Protein AF-A0AAW8RPQ1-F1 (afdb_monomer)

Structure (mmCIF, N/CA/C/O backbone):
data_AF-A0AAW8RPQ1-F1
#
_entry.id   AF-A0AAW8RPQ1-F1
#
loop_
_atom_site.group_PDB
_atom_site.id
_atom_site.type_symbol
_atom_site.label_atom_id
_atom_site.label_alt_id
_atom_site.label_comp_id
_atom_site.label_asym_id
_atom_site.label_entity_id
_atom_site.label_seq_id
_atom_site.pdbx_PDB_ins_code
_atom_site.Cartn_x
_atom_site.Cartn_y
_atom_site.Cartn_z
_atom_site.occupancy
_atom_site.B_iso_or_equiv
_atom_site.auth_seq_id
_atom_site.auth_comp_id
_atom_site.auth_asym_id
_atom_site.auth_atom_id
_atom_site.pdbx_PDB_model_num
ATOM 1 N N . MET A 1 1 ? 2.780 -0.992 -41.527 1.00 34.62 1 MET A N 1
ATOM 2 C CA . MET A 1 1 ? 2.568 -0.561 -40.129 1.00 34.62 1 MET A CA 1
ATOM 3 C C . MET A 1 1 ? 2.605 -1.805 -39.268 1.00 34.62 1 MET A C 1
ATOM 5 O O . MET A 1 1 ? 1.879 -2.736 -39.590 1.00 34.62 1 MET A O 1
ATOM 9 N N . ILE A 1 2 ? 3.452 -1.856 -38.240 1.00 33.69 2 ILE A N 1
ATOM 10 C CA . ILE A 1 2 ? 3.376 -2.917 -37.229 1.00 33.69 2 ILE A CA 1
ATOM 11 C C . ILE A 1 2 ? 2.411 -2.402 -36.164 1.00 33.69 2 ILE A C 1
ATOM 13 O O . ILE A 1 2 ? 2.715 -1.423 -35.489 1.00 33.69 2 ILE A O 1
ATOM 17 N N . TYR A 1 3 ? 1.231 -3.012 -36.066 1.00 34.69 3 TYR A N 1
ATOM 18 C CA . TYR A 1 3 ? 0.299 -2.748 -34.973 1.00 34.69 3 TYR A CA 1
ATOM 19 C C . TYR A 1 3 ? 0.796 -3.514 -33.743 1.00 34.69 3 TYR A C 1
ATOM 21 O O . TYR A 1 3 ? 0.415 -4.661 -33.513 1.00 34.69 3 TYR A O 1
ATOM 29 N N . THR A 1 4 ? 1.674 -2.900 -32.950 1.00 41.59 4 THR A N 1
ATOM 30 C CA . THR A 1 4 ? 1.880 -3.353 -31.575 1.00 41.59 4 THR A CA 1
ATOM 31 C C . THR A 1 4 ? 0.593 -3.071 -30.807 1.00 41.59 4 THR A C 1
ATOM 33 O O . THR A 1 4 ? 0.193 -1.923 -30.623 1.00 41.59 4 THR A O 1
ATOM 36 N N . LYS A 1 5 ? -0.099 -4.139 -30.396 1.00 43.22 5 LYS A N 1
ATOM 37 C CA . LYS A 1 5 ? -1.235 -4.053 -29.475 1.00 43.22 5 LYS A CA 1
ATOM 38 C C . LYS A 1 5 ? -0.735 -3.349 -28.214 1.00 43.22 5 LYS A C 1
ATOM 40 O O . LYS A 1 5 ? 0.114 -3.908 -27.525 1.00 43.22 5 LYS A O 1
ATOM 45 N N . ALA A 1 6 ? -1.230 -2.142 -27.940 1.00 53.91 6 ALA A N 1
ATOM 46 C CA . ALA A 1 6 ? -0.864 -1.409 -26.735 1.00 53.91 6 ALA A CA 1
ATOM 47 C C . ALA A 1 6 ? -1.151 -2.295 -25.513 1.00 53.91 6 ALA A C 1
ATOM 49 O O . ALA A 1 6 ? -2.292 -2.720 -25.302 1.00 53.91 6 ALA A O 1
ATOM 50 N N . VAL A 1 7 ? -0.101 -2.629 -24.761 1.00 60.81 7 VAL A N 1
ATOM 51 C CA . VAL A 1 7 ? -0.223 -3.375 -23.510 1.00 60.81 7 VAL A CA 1
ATOM 52 C C . VAL A 1 7 ? -0.822 -2.406 -22.508 1.00 60.81 7 VAL A C 1
ATOM 54 O O . VAL A 1 7 ? -0.151 -1.482 -22.060 1.00 60.81 7 VAL A O 1
ATOM 57 N N . LYS A 1 8 ? -2.113 -2.577 -22.232 1.00 72.31 8 LYS A N 1
ATOM 58 C CA . LYS A 1 8 ? -2.853 -1.682 -21.351 1.00 72.31 8 LYS A CA 1
ATOM 59 C C . LYS A 1 8 ? -2.333 -1.831 -19.925 1.00 72.31 8 LYS A C 1
ATOM 61 O O . LYS A 1 8 ? -2.346 -2.931 -19.377 1.00 72.31 8 LYS A O 1
ATOM 66 N N . GLU A 1 9 ? -1.869 -0.727 -19.362 1.00 85.94 9 GLU A N 1
ATOM 67 C CA . GLU A 1 9 ? -1.493 -0.626 -17.955 1.00 85.94 9 GLU A CA 1
ATOM 68 C C . GLU A 1 9 ? -2.727 -0.675 -17.052 1.00 85.94 9 GLU A C 1
ATOM 70 O O . GLU A 1 9 ? -3.834 -0.317 -17.475 1.00 85.94 9 GLU A O 1
ATOM 75 N N . GLN A 1 10 ? -2.527 -1.111 -15.807 1.00 89.06 10 GLN A N 1
ATOM 76 C CA . GLN A 1 10 ? -3.585 -1.162 -14.802 1.00 89.06 10 GLN A CA 1
ATOM 77 C C . GLN A 1 10 ? -3.314 -0.190 -13.656 1.00 89.06 10 GLN A C 1
ATOM 79 O O . GLN A 1 10 ? -2.195 -0.080 -13.153 1.00 89.06 10 GLN A O 1
ATOM 84 N N . GLY A 1 11 ? -4.375 0.499 -13.249 1.00 92.75 11 GLY A N 1
ATOM 85 C CA . GLY A 1 11 ? -4.442 1.258 -12.012 1.00 92.75 11 GLY A CA 1
ATOM 86 C C . GLY A 1 11 ? -5.207 0.493 -10.940 1.00 92.75 11 GLY A C 1
ATOM 87 O O . GLY A 1 11 ? -6.040 -0.366 -11.242 1.00 92.75 11 GLY A O 1
ATOM 88 N N . ILE A 1 12 ? -4.950 0.855 -9.689 1.00 95.19 12 ILE A N 1
ATOM 89 C CA . ILE A 1 12 ? -5.678 0.381 -8.515 1.00 95.19 12 ILE A CA 1
ATOM 90 C C . ILE A 1 12 ? -6.416 1.550 -7.870 1.00 95.19 12 ILE A C 1
ATOM 92 O O . ILE A 1 12 ? -5.873 2.648 -7.749 1.00 95.19 12 ILE A O 1
ATOM 96 N N . VAL A 1 13 ? -7.633 1.293 -7.401 1.00 97.19 13 VAL A N 1
ATOM 97 C CA . VAL A 1 13 ? -8.350 2.152 -6.456 1.00 97.19 13 VAL A CA 1
ATOM 98 C C . VAL A 1 13 ? -8.529 1.374 -5.158 1.00 97.19 13 VAL A C 1
ATOM 100 O O . VAL A 1 13 ? -9.034 0.255 -5.173 1.00 97.19 13 VAL A O 1
ATOM 103 N N . LEU A 1 14 ? -8.086 1.968 -4.054 1.00 96.44 14 LEU A N 1
ATOM 104 C CA . LEU A 1 14 ? -8.215 1.459 -2.693 1.00 96.44 14 LEU A CA 1
ATOM 105 C C . LEU A 1 14 ? -9.187 2.369 -1.938 1.00 96.44 14 LEU A C 1
ATOM 107 O O . LEU A 1 14 ? -8.831 3.506 -1.617 1.00 96.44 14 LEU A O 1
ATOM 111 N N . ALA A 1 15 ? -10.394 1.879 -1.664 1.00 96.88 15 ALA A N 1
ATOM 112 C CA . ALA A 1 15 ? -11.362 2.540 -0.798 1.00 96.88 15 ALA A CA 1
ATOM 113 C C . ALA A 1 15 ? -11.295 1.955 0.617 1.00 96.88 15 ALA A C 1
ATOM 115 O O . ALA A 1 15 ? -11.522 0.763 0.812 1.00 96.88 15 ALA A O 1
ATOM 116 N N . GLN A 1 16 ? -10.991 2.807 1.595 1.00 95.31 16 GLN A N 1
ATOM 117 C CA . GLN A 1 16 ? -10.893 2.441 3.010 1.00 95.31 16 GLN A CA 1
ATOM 118 C C . GLN A 1 16 ? -12.026 3.071 3.822 1.00 95.31 16 GLN A C 1
ATOM 120 O O . GLN A 1 16 ? -12.508 4.159 3.493 1.00 95.31 16 GLN A O 1
ATOM 125 N N . TYR A 1 17 ? -12.426 2.400 4.901 1.00 95.88 17 TYR A N 1
ATOM 126 C CA . TYR A 1 17 ? -13.550 2.786 5.756 1.00 95.88 17 TYR A CA 1
ATOM 127 C C . TYR A 1 17 ? -13.087 2.813 7.215 1.00 95.88 17 TYR A C 1
ATOM 129 O O . TYR A 1 17 ? -12.870 1.764 7.823 1.00 95.88 17 TYR A O 1
ATOM 137 N N . GLN A 1 18 ? -12.904 4.011 7.768 1.00 95.19 18 GLN A N 1
ATOM 138 C CA . GLN A 1 18 ? -12.216 4.215 9.046 1.00 95.19 18 GLN A CA 1
ATOM 139 C C . GLN A 1 18 ? -12.909 5.264 9.921 1.00 95.19 18 GLN A C 1
ATOM 141 O O . GLN A 1 18 ? -13.665 6.102 9.426 1.00 95.19 18 GLN A O 1
ATOM 146 N N . ASP A 1 19 ? -12.632 5.247 11.222 1.00 94.44 19 ASP A N 1
ATOM 147 C CA . ASP A 1 19 ? -13.052 6.327 12.115 1.00 94.44 19 ASP A CA 1
ATOM 148 C C . ASP A 1 19 ? -12.114 7.548 12.060 1.00 94.44 19 ASP A C 1
ATOM 150 O O . ASP A 1 19 ? -11.125 7.590 11.322 1.00 94.44 19 ASP A O 1
ATOM 154 N N . GLU A 1 20 ? -12.438 8.568 12.855 1.00 94.25 20 GLU A N 1
ATOM 155 C CA . GLU A 1 20 ? -11.669 9.814 12.965 1.00 94.25 20 GLU A CA 1
ATOM 156 C C . GLU A 1 20 ? -10.228 9.627 13.477 1.00 94.25 20 GLU A C 1
ATOM 158 O O . GLU A 1 20 ? -9.391 10.500 13.255 1.00 94.25 20 GLU A O 1
ATOM 163 N N . SER A 1 21 ? -9.922 8.502 14.138 1.00 91.06 21 SER A N 1
ATOM 164 C CA . SER A 1 21 ? -8.566 8.147 14.583 1.00 91.06 21 SER A CA 1
ATOM 165 C C . SER A 1 21 ? -7.761 7.394 13.517 1.00 91.06 21 SER A C 1
ATOM 167 O O . SER A 1 21 ? -6.559 7.190 13.677 1.00 91.06 21 SER A O 1
ATOM 169 N N . GLY A 1 22 ? -8.408 6.999 12.416 1.00 88.19 22 GLY A N 1
ATOM 170 C CA . GLY A 1 22 ? -7.818 6.175 11.366 1.00 88.19 22 GLY A CA 1
ATOM 171 C C . GLY A 1 22 ? -7.914 4.672 11.613 1.00 88.19 22 GLY A C 1
ATOM 172 O O . GLY A 1 22 ? -7.328 3.901 10.856 1.00 88.19 22 GLY A O 1
ATOM 173 N N . LYS A 1 23 ? -8.661 4.234 12.633 1.00 87.50 23 LYS A N 1
ATOM 174 C CA . LYS A 1 23 ? -8.907 2.811 12.878 1.00 87.50 23 LYS A CA 1
ATOM 175 C C . LYS A 1 23 ? -9.851 2.259 11.797 1.00 87.50 23 LYS A C 1
ATOM 177 O O . LYS A 1 23 ? -10.918 2.846 11.596 1.00 87.50 23 LYS A O 1
ATOM 182 N N . PRO A 1 24 ? -9.523 1.137 11.126 1.00 89.75 24 PRO A N 1
ATOM 183 C CA . PRO A 1 24 ? -10.431 0.508 10.171 1.00 89.75 24 PRO A CA 1
ATOM 184 C C . PRO A 1 24 ? -11.697 0.002 10.878 1.00 89.75 24 PRO A C 1
ATOM 186 O O . PRO A 1 24 ? -11.627 -0.601 11.952 1.00 89.75 24 PRO A O 1
ATOM 189 N N . LEU A 1 25 ? -12.855 0.256 10.269 1.00 89.69 25 LEU A N 1
ATOM 190 C CA . LEU A 1 25 ? -14.172 -0.141 10.785 1.00 89.69 25 LEU A CA 1
ATOM 191 C C . LEU A 1 25 ? -14.716 -1.391 10.092 1.00 89.69 25 LEU A C 1
ATOM 193 O O . LEU A 1 25 ? -15.352 -2.225 10.728 1.00 89.69 25 LEU A O 1
ATOM 197 N N . ILE A 1 26 ? -14.453 -1.518 8.792 1.00 91.44 26 ILE A N 1
ATOM 198 C CA . ILE A 1 26 ? -14.824 -2.653 7.940 1.00 91.44 26 ILE A CA 1
ATOM 199 C C . ILE A 1 26 ? -13.724 -2.872 6.892 1.00 91.44 26 ILE A C 1
ATOM 201 O O . ILE A 1 26 ? -12.849 -2.025 6.725 1.00 91.44 26 ILE A O 1
ATOM 205 N N . GLY A 1 27 ? -13.771 -4.003 6.184 1.00 88.12 27 GLY A N 1
ATOM 206 C CA . GLY A 1 27 ? -12.792 -4.333 5.147 1.00 88.12 27 GLY A CA 1
ATOM 207 C C . GLY A 1 27 ? -12.746 -3.322 3.993 1.00 88.12 27 GLY A C 1
ATOM 208 O O . GLY A 1 27 ? -13.781 -2.803 3.557 1.00 88.12 27 GLY A O 1
ATOM 209 N N . ASP A 1 28 ? -11.531 -3.090 3.498 1.00 93.94 28 ASP A N 1
ATOM 210 C CA . ASP A 1 28 ? -11.246 -2.258 2.329 1.00 93.94 28 ASP A CA 1
ATOM 211 C C . ASP A 1 28 ? -11.902 -2.811 1.051 1.00 93.94 28 ASP A C 1
ATOM 213 O O . ASP A 1 28 ? -12.098 -4.017 0.893 1.00 93.94 28 ASP A O 1
ATOM 217 N N . GLU A 1 29 ? -12.184 -1.927 0.095 1.00 94.25 29 GLU A N 1
ATOM 218 C CA . GLU A 1 29 ? -12.494 -2.306 -1.285 1.00 94.25 29 GLU A CA 1
ATOM 219 C C . GLU A 1 29 ? -11.301 -2.001 -2.189 1.00 94.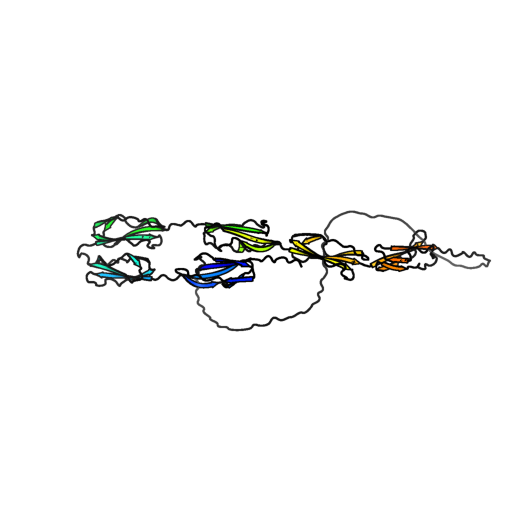25 29 GLU A C 1
ATOM 221 O O . GLU A 1 29 ? -10.861 -0.854 -2.293 1.00 94.25 29 GLU A O 1
ATOM 226 N N . VAL A 1 30 ? -10.802 -3.026 -2.883 1.00 95.06 30 VAL A N 1
ATOM 227 C CA . VAL A 1 30 ? -9.762 -2.874 -3.903 1.00 95.06 30 VAL A CA 1
ATOM 228 C C . VAL A 1 30 ? -10.342 -3.154 -5.281 1.00 95.06 30 VAL A C 1
ATOM 230 O O . VAL A 1 30 ? -10.884 -4.227 -5.544 1.00 95.06 30 VAL A O 1
ATOM 233 N N . MET A 1 31 ? -10.202 -2.181 -6.178 1.00 94.56 31 MET A N 1
ATOM 234 C CA . MET A 1 31 ? -10.660 -2.253 -7.562 1.00 94.56 31 MET A CA 1
ATOM 235 C C . MET A 1 31 ? -9.464 -2.121 -8.507 1.00 94.56 31 MET A C 1
ATOM 237 O O . MET A 1 31 ? -8.621 -1.241 -8.328 1.00 94.56 31 MET A O 1
ATOM 241 N N . THR A 1 32 ? -9.401 -2.964 -9.536 1.00 93.00 32 THR A N 1
ATOM 242 C CA . THR A 1 32 ? -8.405 -2.894 -10.617 1.00 93.00 32 THR A CA 1
ATOM 243 C C . THR A 1 32 ? -9.075 -2.487 -11.926 1.00 93.00 32 THR A C 1
ATOM 245 O O . THR A 1 32 ? -10.184 -2.926 -12.238 1.00 93.00 32 THR A O 1
ATOM 248 N N . GLY A 1 33 ? -8.403 -1.657 -12.725 1.00 92.62 33 GLY A N 1
ATOM 249 C CA . GLY A 1 33 ? -8.940 -1.210 -14.009 1.00 92.62 33 GLY A CA 1
ATOM 250 C C . GLY A 1 33 ? -7.877 -0.699 -14.971 1.00 92.62 33 GLY A C 1
ATOM 251 O O . GLY A 1 33 ? -6.769 -0.342 -14.580 1.00 92.62 33 GLY A O 1
ATOM 252 N N . GLU A 1 34 ? -8.210 -0.680 -16.261 1.00 93.06 34 GLU A N 1
ATOM 253 C CA . GLU A 1 34 ? -7.316 -0.178 -17.308 1.00 93.06 34 GLU A CA 1
ATOM 254 C C . GLU A 1 34 ? -7.105 1.335 -17.142 1.00 93.06 34 GLU A C 1
ATOM 256 O O . GLU A 1 34 ? -8.077 2.076 -16.970 1.00 93.06 34 GLU A O 1
ATOM 261 N N . VAL A 1 35 ? -5.863 1.817 -17.239 1.00 92.06 35 VAL A N 1
ATOM 262 C CA . VAL A 1 35 ? -5.562 3.256 -17.124 1.00 92.06 35 VAL A CA 1
ATOM 263 C C . VAL A 1 35 ? -6.397 4.069 -18.127 1.00 92.06 35 VAL A C 1
ATOM 265 O O . VAL A 1 35 ? -6.441 3.774 -19.321 1.00 92.06 35 VAL A O 1
ATOM 268 N N . GLY A 1 36 ? -7.089 5.096 -17.629 1.00 93.00 36 GLY A N 1
ATOM 269 C CA . GLY A 1 36 ? -8.010 5.942 -18.394 1.00 93.00 36 GLY A CA 1
ATOM 270 C C . GLY A 1 36 ? -9.469 5.458 -18.467 1.00 93.00 36 GLY A C 1
ATOM 271 O O . GLY A 1 36 ? -10.321 6.235 -18.914 1.00 93.00 36 GLY A O 1
ATOM 272 N N . SER A 1 37 ? -9.777 4.235 -18.014 1.00 95.62 37 SER A N 1
ATOM 273 C CA . SER A 1 37 ? -11.160 3.791 -17.759 1.00 95.62 37 SER A CA 1
ATOM 274 C C . SER A 1 37 ? -11.707 4.402 -16.462 1.00 95.62 37 SER A C 1
ATOM 276 O O . SER A 1 37 ? -10.935 4.889 -15.637 1.00 95.62 37 SER A O 1
ATOM 278 N N . GLU A 1 38 ? -13.030 4.448 -16.303 1.00 97.56 38 GLU A N 1
ATOM 279 C CA . GLU A 1 38 ? -13.686 5.118 -15.171 1.00 97.56 38 GLU A CA 1
ATOM 280 C C . GLU A 1 38 ? -13.820 4.208 -13.943 1.00 97.56 38 GLU A C 1
ATOM 282 O O . GLU A 1 38 ? -13.967 2.992 -14.068 1.00 97.56 38 GLU A O 1
ATOM 287 N N . TYR A 1 39 ? -13.794 4.814 -12.754 1.00 97.50 39 TYR A N 1
ATOM 288 C CA . TYR A 1 39 ? -14.074 4.153 -11.481 1.00 97.50 39 TYR A CA 1
ATOM 289 C C . TYR A 1 39 ? -15.036 4.982 -10.627 1.00 97.50 39 TYR A C 1
ATOM 291 O O . TYR A 1 39 ? -15.097 6.211 -10.738 1.00 97.50 39 TYR A O 1
ATOM 299 N N . THR A 1 40 ? -15.738 4.298 -9.725 1.00 97.25 40 THR A N 1
ATOM 300 C CA . THR A 1 40 ? -16.600 4.888 -8.695 1.00 97.25 40 THR A CA 1
ATOM 301 C C . THR A 1 40 ? -16.542 4.036 -7.433 1.00 97.25 40 THR A C 1
ATOM 303 O O . THR A 1 40 ? -16.708 2.821 -7.524 1.00 97.25 40 THR A O 1
ATOM 306 N N . THR A 1 41 ? -16.378 4.665 -6.275 1.00 97.69 41 THR A N 1
ATOM 307 C CA . THR A 1 41 ? -16.464 4.047 -4.947 1.00 97.69 41 THR A CA 1
ATOM 308 C C . THR A 1 41 ? -17.656 4.640 -4.193 1.00 97.69 41 THR A C 1
ATOM 310 O O . THR A 1 41 ? -18.068 5.775 -4.454 1.00 97.69 41 THR A O 1
ATOM 313 N N . THR A 1 42 ? -18.225 3.899 -3.243 1.00 96.44 42 THR A N 1
ATOM 314 C CA . THR A 1 42 ? -19.408 4.340 -2.483 1.00 96.44 42 THR A CA 1
ATOM 315 C C . THR A 1 42 ? -19.185 4.292 -0.979 1.00 96.44 42 THR A C 1
ATOM 317 O O . THR A 1 42 ? -18.552 3.371 -0.462 1.00 96.44 42 THR A O 1
ATOM 320 N N . GLN A 1 43 ? -19.768 5.258 -0.265 1.00 95.75 43 GLN A N 1
ATOM 321 C CA . GLN A 1 43 ? -19.893 5.181 1.190 1.00 95.75 43 GLN A CA 1
ATOM 322 C C . GLN A 1 43 ? -20.757 3.974 1.580 1.00 95.75 43 GLN A C 1
ATOM 324 O O . GLN A 1 43 ? -21.688 3.610 0.858 1.00 95.75 43 GLN A O 1
ATOM 329 N N . LYS A 1 44 ? -20.477 3.390 2.742 1.00 95.44 44 LYS A N 1
ATOM 330 C CA . LYS A 1 44 ? -21.255 2.294 3.333 1.00 95.44 44 LYS A CA 1
ATOM 331 C C . LYS A 1 44 ? -21.996 2.764 4.582 1.00 95.44 44 LYS A C 1
ATOM 333 O O . LYS A 1 44 ? -21.591 3.747 5.201 1.00 95.44 44 LYS A O 1
ATOM 338 N N . VAL A 1 45 ? -23.067 2.058 4.938 1.00 95.50 45 VAL A N 1
ATOM 339 C CA . VAL A 1 45 ? -23.692 2.155 6.266 1.00 95.50 45 VAL A CA 1
ATOM 340 C C . VAL A 1 45 ? -22.887 1.265 7.213 1.00 95.50 45 VAL A C 1
ATOM 342 O O . VAL A 1 45 ? -22.537 0.148 6.836 1.00 95.50 45 VAL A O 1
ATOM 345 N N . ILE A 1 46 ? -22.551 1.780 8.395 1.00 94.44 46 ILE A N 1
ATOM 346 C CA . ILE A 1 46 ? -21.749 1.091 9.412 1.00 94.44 46 ILE A CA 1
ATOM 347 C C . ILE A 1 46 ? -22.472 1.266 10.748 1.00 94.44 46 ILE A C 1
ATOM 349 O O . ILE A 1 46 ? -22.716 2.397 11.167 1.00 94.44 46 ILE A O 1
ATOM 353 N N . ASP A 1 47 ? -22.835 0.165 11.401 1.00 91.06 47 ASP A N 1
ATOM 354 C CA . ASP A 1 47 ? -23.620 0.205 12.637 1.00 91.06 47 ASP A CA 1
ATOM 355 C C . ASP A 1 47 ? -22.858 0.916 13.765 1.00 91.06 47 ASP A C 1
ATOM 357 O O . ASP A 1 47 ? -21.660 0.710 13.959 1.00 91.06 47 ASP A O 1
ATOM 361 N N . GLY A 1 48 ? -23.551 1.792 14.500 1.00 89.00 48 GLY A N 1
ATOM 362 C CA . GLY A 1 48 ? -22.949 2.632 15.543 1.00 89.00 48 GLY A CA 1
ATOM 363 C C . GLY A 1 48 ? -22.104 3.807 15.028 1.00 89.00 48 GLY A C 1
ATOM 364 O O . GLY A 1 48 ? -21.482 4.497 15.834 1.00 89.00 48 GLY A O 1
ATOM 365 N N . TYR A 1 49 ? -22.082 4.069 13.716 1.00 94.88 49 TYR A N 1
ATOM 366 C CA . TYR A 1 49 ? -21.296 5.139 13.099 1.00 94.88 49 TYR A CA 1
ATOM 367 C C . TYR A 1 49 ? -22.111 5.946 12.074 1.00 94.88 49 TYR A C 1
ATOM 369 O O . TYR A 1 49 ? -22.948 5.420 11.345 1.00 94.88 49 TYR A O 1
ATOM 377 N N . VAL A 1 50 ? -21.830 7.247 11.978 1.00 96.31 50 VAL A N 1
ATOM 378 C CA . VAL A 1 50 ? -22.378 8.146 10.952 1.00 96.31 50 VAL A CA 1
ATOM 379 C C . VAL A 1 50 ? -21.265 8.597 10.007 1.00 96.31 50 VAL A C 1
ATOM 381 O O . VAL A 1 50 ? -20.143 8.866 10.434 1.00 96.31 50 VAL A O 1
ATOM 384 N N . PHE A 1 51 ? -21.555 8.659 8.706 1.00 97.19 51 PHE A N 1
ATOM 385 C CA . PHE A 1 51 ? -20.606 9.172 7.716 1.00 97.19 51 PHE A CA 1
ATOM 386 C C . PHE A 1 51 ? -20.306 10.654 7.973 1.00 97.19 51 PHE A C 1
ATOM 388 O O . PHE A 1 51 ? -21.229 11.456 8.131 1.00 97.19 51 PHE A O 1
ATOM 395 N N . LYS A 1 52 ? -19.018 11.008 7.977 1.00 96.25 52 LYS A N 1
ATOM 396 C CA . LYS A 1 52 ? -18.527 12.372 8.190 1.00 96.25 52 LYS A CA 1
ATOM 397 C C . LYS A 1 52 ? -18.094 13.019 6.880 1.00 96.25 52 LYS A C 1
ATOM 399 O O . LYS A 1 52 ? -18.649 14.037 6.476 1.00 96.25 52 LYS A O 1
ATOM 404 N N . GLU A 1 53 ? -17.085 12.442 6.232 1.00 97.56 53 GLU A N 1
ATOM 405 C CA . GLU A 1 53 ? -16.468 13.000 5.028 1.00 97.56 53 GLU A CA 1
ATOM 406 C C . GLU A 1 53 ? -15.734 11.935 4.205 1.00 97.56 53 GLU A C 1
ATOM 408 O O . GLU A 1 53 ? -15.442 10.838 4.683 1.00 97.56 53 GLU A O 1
ATOM 413 N N . VAL A 1 54 ? -15.422 12.272 2.951 1.00 97.94 54 VAL A N 1
ATOM 414 C CA . VAL A 1 54 ? -14.580 11.455 2.073 1.00 97.94 54 VAL A CA 1
ATOM 415 C C . VAL A 1 54 ? -13.314 12.226 1.710 1.00 97.94 54 VAL A C 1
ATOM 417 O O . VAL A 1 54 ? -13.377 13.365 1.250 1.00 97.94 54 VAL A O 1
ATOM 420 N N . VAL A 1 55 ? -12.159 11.594 1.905 1.00 97.00 55 VAL A N 1
ATOM 421 C CA . VAL A 1 55 ? -10.840 12.131 1.561 1.00 97.00 55 VAL A CA 1
ATOM 422 C C . VAL A 1 55 ? -10.343 11.436 0.293 1.00 97.00 55 VAL A C 1
ATOM 424 O O . VAL A 1 55 ? -10.282 10.209 0.227 1.00 97.00 55 VAL A O 1
ATOM 427 N N . GLY A 1 56 ? -9.986 12.225 -0.721 1.00 94.50 56 GLY A N 1
ATOM 428 C CA . GLY A 1 56 ? -9.654 11.740 -2.065 1.00 94.50 56 GLY A CA 1
ATOM 429 C C . GLY A 1 56 ? -10.821 11.878 -3.049 1.00 94.50 56 GLY A C 1
ATOM 430 O O . GLY A 1 56 ? -11.803 12.567 -2.781 1.00 94.50 56 GLY A O 1
ATOM 431 N N . THR A 1 57 ? -10.702 11.253 -4.221 1.00 95.19 57 THR A N 1
ATOM 432 C CA . THR A 1 57 ? -11.691 11.347 -5.307 1.00 95.19 57 THR A CA 1
ATOM 433 C C . THR A 1 57 ? -12.508 10.053 -5.416 1.00 95.19 57 THR A C 1
ATOM 435 O O . THR A 1 57 ? -11.997 9.076 -5.963 1.00 95.19 57 THR A O 1
ATOM 438 N N . PRO A 1 58 ? -13.779 10.014 -4.958 1.00 96.25 58 PRO A N 1
ATOM 439 C CA . PRO A 1 58 ? -14.606 8.799 -4.985 1.00 96.25 58 PRO A CA 1
ATOM 440 C C . PRO A 1 58 ? -15.104 8.415 -6.386 1.00 96.25 58 PRO A C 1
ATOM 442 O O . PRO A 1 58 ? -15.762 7.397 -6.566 1.00 96.25 58 PRO A O 1
ATOM 445 N N . SER A 1 59 ? -14.820 9.227 -7.400 1.00 96.69 59 SER A N 1
ATOM 446 C CA . SER A 1 59 ? -14.995 8.864 -8.803 1.00 96.69 59 SER A CA 1
ATOM 447 C C . SER A 1 59 ? -13.926 9.545 -9.643 1.00 96.69 59 SER A C 1
ATOM 449 O O . SER A 1 59 ? -13.396 10.593 -9.260 1.00 96.69 59 SER A O 1
ATOM 451 N N . GLY A 1 60 ? -13.586 8.941 -10.774 1.00 96.31 60 GLY A N 1
ATOM 452 C CA . GLY A 1 60 ? -12.533 9.446 -11.639 1.00 96.31 60 GLY A CA 1
ATOM 453 C C . GLY A 1 60 ? -12.142 8.436 -12.702 1.00 96.31 60 GLY A C 1
ATOM 454 O O . GLY A 1 60 ? -12.951 7.610 -13.123 1.00 96.31 60 GLY A O 1
ATOM 455 N N . LYS A 1 61 ? -10.883 8.506 -13.133 1.00 96.06 61 LYS A N 1
ATOM 456 C CA . LYS A 1 61 ? -10.284 7.540 -14.055 1.00 96.06 61 LYS A CA 1
ATOM 457 C C . LYS A 1 61 ? -9.106 6.849 -13.400 1.00 96.06 61 LYS A C 1
ATOM 459 O O . LYS A 1 61 ? -8.349 7.503 -12.687 1.00 96.06 61 LYS A O 1
ATOM 464 N N . TYR A 1 62 ? -8.938 5.557 -13.668 1.00 94.94 62 TYR A N 1
ATOM 465 C CA . TYR A 1 62 ? -7.770 4.815 -13.209 1.00 94.94 62 TYR A CA 1
ATOM 466 C C . TYR A 1 62 ? -6.498 5.482 -13.739 1.00 94.94 62 TYR A C 1
ATOM 468 O O . TYR A 1 62 ? -6.373 5.746 -14.939 1.00 94.94 62 TYR A O 1
ATOM 476 N N . VAL A 1 63 ? -5.558 5.739 -12.836 1.00 93.19 63 VAL A N 1
ATOM 477 C CA . VAL A 1 63 ? -4.195 6.190 -13.133 1.00 93.19 63 VAL A CA 1
ATOM 478 C C . VAL A 1 63 ? -3.211 5.094 -12.744 1.00 93.19 63 VAL A C 1
ATOM 480 O O . VAL A 1 63 ? -3.556 4.188 -11.989 1.00 93.19 63 VAL A O 1
ATOM 483 N N . LEU A 1 64 ? -1.991 5.163 -13.270 1.00 89.69 64 LEU A N 1
ATOM 484 C CA . LEU A 1 64 ? -0.942 4.199 -12.955 1.00 89.69 64 LEU A CA 1
ATOM 485 C C . LEU A 1 64 ? -0.598 4.236 -11.451 1.00 89.69 64 LEU A C 1
ATOM 487 O O . LEU A 1 64 ? -0.414 5.316 -10.890 1.00 89.69 64 LEU A O 1
ATOM 491 N N . GLY A 1 65 ? -0.498 3.068 -10.810 1.00 89.62 65 GLY A N 1
ATOM 492 C CA . GLY A 1 65 ? -0.270 2.946 -9.364 1.00 89.62 65 GLY A CA 1
ATOM 493 C C . GLY A 1 65 ? -1.566 2.831 -8.550 1.00 89.62 65 GLY A C 1
ATOM 494 O O . GLY A 1 65 ? -2.558 2.285 -9.031 1.00 89.62 65 GLY A O 1
ATOM 495 N N . ILE A 1 66 ? -1.545 3.307 -7.298 1.00 93.06 66 ILE A N 1
ATOM 496 C CA . ILE A 1 66 ? -2.657 3.189 -6.337 1.00 93.06 66 ILE A CA 1
ATOM 497 C C . ILE A 1 66 ? -3.281 4.565 -6.081 1.00 93.06 66 ILE A C 1
ATOM 499 O O . ILE A 1 66 ? -2.613 5.488 -5.620 1.00 93.06 66 ILE A O 1
ATOM 503 N N . THR A 1 67 ? -4.585 4.678 -6.323 1.00 94.81 67 THR A N 1
ATOM 504 C CA . THR A 1 67 ? -5.420 5.821 -5.935 1.00 94.81 67 THR A CA 1
ATOM 505 C C . THR A 1 67 ? -6.131 5.492 -4.628 1.00 94.81 67 THR A C 1
ATOM 507 O O . THR A 1 67 ? -6.828 4.483 -4.548 1.00 94.81 67 THR A O 1
ATOM 510 N N . LYS A 1 68 ? -5.969 6.328 -3.601 1.00 94.81 68 LYS A N 1
ATOM 511 C CA . LYS A 1 68 ? -6.577 6.117 -2.281 1.00 94.81 68 LYS A CA 1
ATOM 512 C C . LYS A 1 68 ? -7.831 6.980 -2.110 1.00 94.81 68 LYS A C 1
ATOM 514 O O . LYS A 1 68 ? -7.788 8.185 -2.355 1.00 94.81 68 LYS A O 1
ATOM 519 N N . VAL A 1 69 ? -8.918 6.364 -1.656 1.00 97.25 69 VAL A N 1
ATOM 520 C CA . VAL A 1 69 ? -10.161 7.021 -1.229 1.00 97.25 69 VAL A CA 1
ATOM 521 C C . VAL A 1 69 ? -10.446 6.579 0.202 1.00 97.25 69 VAL A C 1
ATOM 523 O O . VAL A 1 69 ? -10.360 5.396 0.510 1.00 97.25 69 VAL A O 1
ATOM 526 N N . VAL A 1 70 ? -10.757 7.510 1.098 1.00 96.62 70 VAL A N 1
ATOM 527 C CA . VAL A 1 70 ? -10.993 7.203 2.514 1.00 96.62 70 VAL A CA 1
ATOM 528 C C . VAL A 1 70 ? -12.336 7.769 2.933 1.00 96.62 70 VAL A C 1
ATOM 530 O O . VAL A 1 70 ? -12.530 8.980 2.890 1.00 96.62 70 VAL A O 1
ATOM 533 N N . TYR A 1 71 ? -13.251 6.905 3.354 1.00 98.00 71 TYR A N 1
ATOM 534 C CA . TYR A 1 71 ? -14.510 7.291 3.976 1.00 98.00 71 TYR A CA 1
ATOM 535 C C . TYR A 1 71 ? -14.301 7.341 5.491 1.00 98.00 71 TYR A C 1
ATOM 537 O O . TYR A 1 71 ? -13.963 6.329 6.109 1.00 98.00 71 TYR A O 1
ATOM 545 N N . VAL A 1 72 ? -14.469 8.530 6.068 1.00 97.62 72 VAL A N 1
ATOM 546 C CA . VAL A 1 72 ? -14.290 8.799 7.497 1.00 97.62 72 VAL A CA 1
ATOM 547 C C . VAL A 1 72 ? -15.653 8.829 8.179 1.00 97.62 72 VAL A C 1
ATOM 549 O O . VAL A 1 72 ? -16.602 9.433 7.671 1.00 97.62 72 VAL A O 1
ATOM 552 N N . TYR A 1 73 ? -15.740 8.195 9.345 1.00 97.75 73 TYR A N 1
ATOM 553 C CA . TYR A 1 73 ? -16.967 8.065 10.123 1.00 97.75 73 TYR A CA 1
ATOM 554 C C . TYR A 1 73 ? -16.783 8.549 11.565 1.00 97.75 73 TYR A C 1
ATOM 556 O O . TYR A 1 73 ? -15.739 8.340 12.182 1.00 97.75 73 TYR A O 1
ATOM 564 N N . THR A 1 74 ? -17.830 9.149 12.124 1.00 95.69 74 THR A N 1
ATOM 565 C CA . THR A 1 74 ? -17.908 9.547 13.535 1.00 95.69 74 THR A CA 1
ATOM 566 C C . THR A 1 74 ? -18.750 8.515 14.287 1.00 95.69 74 THR A C 1
ATOM 568 O O . THR A 1 74 ? -19.812 8.120 13.803 1.00 95.69 74 THR A O 1
ATOM 571 N N . LYS A 1 75 ? -18.296 8.055 15.461 1.00 93.25 75 LYS A N 1
ATOM 572 C CA . LYS A 1 75 ? -19.083 7.134 16.297 1.00 93.25 75 LYS A CA 1
ATOM 573 C C . LYS A 1 75 ? -20.342 7.853 16.794 1.00 93.25 75 LYS A C 1
ATOM 575 O O . LYS A 1 75 ? -20.254 8.983 17.271 1.00 93.25 75 LYS A O 1
ATOM 580 N N . ILE A 1 76 ? -21.498 7.208 16.683 1.00 86.81 76 ILE A N 1
ATOM 581 C CA . ILE A 1 76 ? -22.750 7.709 17.255 1.00 86.81 76 ILE A CA 1
ATOM 582 C C . ILE A 1 76 ? -22.623 7.597 18.788 1.00 86.81 76 ILE A C 1
ATOM 584 O O . ILE A 1 76 ? -22.248 6.522 19.269 1.00 86.81 76 ILE A O 1
ATOM 588 N N . PRO A 1 77 ? -22.871 8.672 19.564 1.00 81.75 77 PRO A N 1
ATOM 589 C CA . PRO A 1 77 ? -22.924 8.583 21.021 1.00 81.75 77 PRO A CA 1
ATOM 590 C C . PRO A 1 77 ? -23.957 7.540 21.446 1.00 81.75 77 PRO A C 1
ATOM 592 O O . PRO A 1 77 ? -25.030 7.471 20.845 1.00 81.75 77 PRO A O 1
ATOM 595 N N . ALA A 1 78 ? -23.643 6.736 22.460 1.00 79.12 78 ALA A N 1
ATOM 596 C CA . ALA A 1 78 ? -24.631 5.828 23.020 1.00 79.12 78 ALA A CA 1
ATOM 597 C C . ALA A 1 78 ? -25.800 6.631 23.614 1.00 79.12 78 ALA A C 1
ATOM 599 O O . ALA A 1 78 ? -25.628 7.758 24.090 1.00 79.12 78 ALA A O 1
ATOM 600 N N . GLU A 1 79 ? -26.998 6.054 23.567 1.00 83.12 79 GLU A N 1
ATOM 601 C CA . GLU A 1 79 ? -28.114 6.570 24.352 1.00 83.12 79 GLU A CA 1
ATOM 602 C C . GLU A 1 79 ? -27.791 6.388 25.840 1.00 83.12 79 GLU A C 1
ATOM 604 O O . GLU A 1 79 ? -27.194 5.383 26.232 1.00 83.12 79 GLU A O 1
ATOM 609 N N . GLN A 1 80 ? -28.167 7.371 26.658 1.00 86.50 80 GLN A N 1
ATOM 610 C CA . GLN A 1 80 ? -27.901 7.362 28.094 1.00 86.50 80 GLN A CA 1
ATOM 611 C C . GLN A 1 80 ? -29.158 6.983 28.867 1.00 86.50 80 GLN A C 1
ATOM 613 O O . GLN A 1 80 ? -30.240 7.500 28.585 1.00 86.50 80 GLN A O 1
ATOM 618 N N . GLY A 1 81 ? -28.998 6.108 29.857 1.00 91.94 81 GLY A N 1
ATOM 619 C CA . GLY A 1 81 ? -30.025 5.827 30.853 1.00 91.94 81 GLY A CA 1
ATOM 620 C C . GLY A 1 81 ? -29.851 6.683 32.105 1.00 91.94 81 GLY A C 1
ATOM 621 O O . GLY A 1 81 ? -28.797 7.283 32.341 1.00 91.94 81 GLY A O 1
ATOM 622 N N . LYS A 1 82 ? -30.897 6.715 32.933 1.00 95.19 82 LYS A N 1
ATOM 623 C CA . LYS A 1 82 ? -30.939 7.470 34.188 1.00 95.19 82 LYS A CA 1
ATOM 624 C C . LYS A 1 82 ? -31.473 6.603 35.324 1.00 95.19 82 LYS A C 1
ATOM 626 O O . LYS A 1 82 ? -32.472 5.909 35.156 1.00 95.19 82 LYS A O 1
ATOM 631 N N . VAL A 1 83 ? -30.840 6.688 36.491 1.00 97.12 83 VAL A N 1
ATOM 632 C CA . VAL A 1 83 ? -31.331 6.091 37.742 1.00 97.12 83 VAL A CA 1
ATOM 633 C C . VAL A 1 83 ? -31.413 7.182 38.806 1.00 97.12 83 VAL A C 1
ATOM 635 O O . VAL A 1 83 ? -30.432 7.888 39.031 1.00 97.12 83 VAL A O 1
ATOM 638 N N . ILE A 1 84 ? -32.555 7.319 39.475 1.00 96.44 84 ILE A N 1
ATOM 639 C CA . ILE A 1 84 ? -32.731 8.224 40.616 1.00 96.44 84 ILE A CA 1
ATOM 640 C C . ILE A 1 84 ? -32.665 7.408 41.910 1.00 96.44 84 ILE A C 1
ATOM 642 O O . ILE A 1 84 ? -33.350 6.396 42.063 1.00 96.44 84 ILE A O 1
ATOM 646 N N . VAL A 1 85 ? -31.810 7.840 42.836 1.00 96.75 85 VAL A N 1
ATOM 647 C CA . VAL A 1 85 ? -31.596 7.201 44.137 1.00 96.75 85 VAL A CA 1
ATOM 648 C C . VAL A 1 85 ? -32.214 8.064 45.232 1.00 96.75 85 VAL A C 1
ATOM 650 O O . VAL A 1 85 ? -31.713 9.155 45.519 1.00 96.75 85 VAL A O 1
ATOM 653 N N . HIS A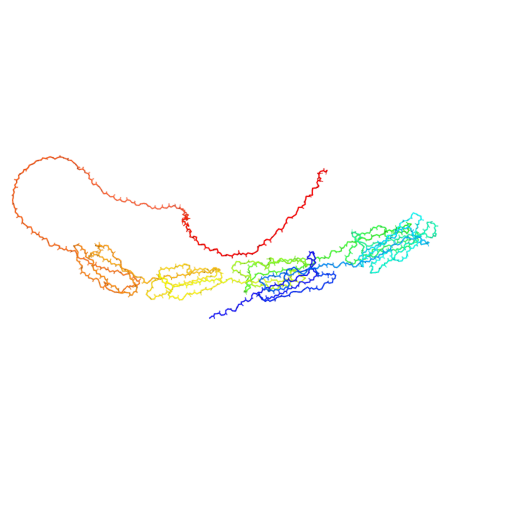 1 86 ? -33.268 7.554 45.864 1.00 96.38 86 HIS A N 1
ATOM 654 C CA . HIS A 1 86 ? -33.973 8.202 46.967 1.00 96.38 86 HIS A CA 1
ATOM 655 C C . HIS A 1 86 ? -33.482 7.686 48.324 1.00 96.38 86 HIS A C 1
ATOM 657 O O . HIS A 1 86 ? -33.280 6.486 48.516 1.00 96.38 86 HIS A O 1
ATOM 663 N N . TYR A 1 87 ? -33.359 8.589 49.299 1.00 95.75 87 TYR A N 1
ATOM 664 C CA . TYR A 1 87 ? -33.005 8.266 50.686 1.00 95.75 87 TYR A CA 1
ATOM 665 C C . TYR A 1 87 ? -34.130 8.741 51.605 1.00 95.75 87 TYR A C 1
ATOM 667 O O . TYR A 1 87 ? -34.277 9.948 51.811 1.00 95.75 87 TYR A O 1
ATOM 675 N N . GLN A 1 88 ? -34.935 7.818 52.132 1.00 95.25 88 GLN A N 1
ATOM 676 C CA . GLN A 1 88 ? -36.171 8.138 52.857 1.00 95.25 88 GLN A CA 1
ATOM 677 C C . GLN A 1 88 ? -36.266 7.394 54.195 1.00 95.25 88 GLN A C 1
ATOM 679 O O . GLN A 1 88 ? -35.680 6.325 54.358 1.00 95.25 88 GLN A O 1
ATOM 684 N N . ASP A 1 89 ? -37.010 7.942 55.155 1.00 93.38 89 ASP A N 1
ATOM 685 C CA . ASP A 1 89 ? -37.412 7.209 56.359 1.00 93.38 89 ASP A CA 1
ATOM 686 C C . ASP A 1 89 ? -38.708 6.393 56.152 1.00 93.38 89 ASP A C 1
ATOM 688 O O . ASP A 1 89 ? -39.321 6.407 55.084 1.00 93.38 89 ASP A O 1
ATOM 692 N N . GLU A 1 90 ? -39.138 5.664 57.186 1.00 90.25 90 GLU A N 1
ATOM 693 C CA . GLU A 1 90 ? -40.382 4.871 57.176 1.00 90.25 90 GLU A CA 1
ATOM 694 C C . GLU A 1 90 ? -41.667 5.692 56.940 1.00 90.25 90 GLU A C 1
ATOM 696 O O . GLU A 1 90 ? -42.707 5.128 56.601 1.00 90.25 90 GLU A O 1
ATOM 701 N N . GLU A 1 91 ? -41.611 7.009 57.139 1.00 92.25 91 GLU A N 1
ATOM 702 C CA . GLU A 1 91 ? -42.714 7.955 56.953 1.00 92.25 91 GLU A CA 1
ATOM 703 C C . GLU A 1 91 ? -42.638 8.652 55.573 1.00 92.25 91 GLU A C 1
ATOM 705 O O . GLU A 1 91 ? -43.432 9.550 55.293 1.00 92.25 91 GLU A O 1
ATOM 710 N N . GLN A 1 92 ? -41.718 8.212 54.698 1.00 90.56 92 GLN A N 1
ATOM 711 C CA . GLN A 1 92 ? -41.386 8.791 53.386 1.00 90.56 92 GLN A CA 1
ATOM 712 C C . GLN A 1 92 ? -40.782 10.207 53.450 1.00 90.56 92 GLN A C 1
ATOM 714 O O . GLN A 1 92 ? -40.736 10.921 52.444 1.00 90.56 92 GLN A O 1
ATOM 719 N N . ASN A 1 93 ? -40.262 10.635 54.606 1.00 92.94 93 ASN A N 1
ATOM 720 C CA . ASN A 1 93 ? -39.504 11.882 54.692 1.00 92.94 93 ASN A CA 1
ATOM 721 C C . ASN A 1 93 ? -38.115 11.681 54.067 1.00 92.94 93 ASN A C 1
ATOM 723 O O . ASN A 1 93 ? -37.393 10.750 54.422 1.00 92.94 93 ASN A O 1
ATOM 727 N N . SER A 1 94 ? -37.701 12.583 53.173 1.00 94.56 94 SER A N 1
ATOM 728 C CA . SER A 1 94 ? -36.346 12.574 52.605 1.00 94.56 94 SER A CA 1
ATOM 729 C C . SER A 1 94 ? -35.286 12.866 53.680 1.00 94.56 94 SER A C 1
ATOM 731 O O . SER A 1 94 ? -35.346 13.886 54.369 1.00 94.56 94 SER A O 1
ATOM 733 N N . LEU A 1 95 ? -34.295 11.976 53.793 1.00 94.12 95 LEU A N 1
ATOM 734 C CA . LEU A 1 95 ? -33.127 12.098 54.677 1.00 94.12 95 LEU A CA 1
ATOM 735 C C . LEU A 1 95 ? -31.906 12.709 53.968 1.00 94.12 95 LEU A C 1
ATOM 737 O O . LEU A 1 95 ? -31.003 13.246 54.608 1.00 94.12 95 LEU A O 1
ATOM 741 N N . SER A 1 96 ? -31.863 12.632 52.638 1.00 95.06 96 SER A N 1
ATOM 742 C CA . SER A 1 96 ? -30.830 13.231 51.787 1.00 95.06 96 SER A CA 1
ATOM 743 C C . SER A 1 96 ? -31.451 13.593 50.437 1.00 95.06 96 SER A C 1
ATOM 745 O O . SER A 1 96 ? -32.347 12.869 49.997 1.00 95.06 96 SER A O 1
ATOM 747 N N . PRO A 1 97 ? -30.983 14.659 49.758 1.00 96.38 97 PRO A N 1
ATOM 748 C CA . PRO A 1 97 ? -31.385 14.933 48.385 1.00 96.38 97 PRO A CA 1
ATOM 749 C C . PRO A 1 97 ? -31.159 13.719 47.483 1.00 96.38 97 PRO A C 1
ATOM 751 O O . PRO A 1 97 ? -30.162 12.999 47.638 1.00 96.38 97 PRO A O 1
ATOM 754 N N . ASP A 1 98 ? -32.077 13.539 46.538 1.00 96.81 98 ASP A N 1
ATOM 755 C CA . ASP A 1 98 ? -32.002 12.484 45.536 1.00 96.81 98 ASP A CA 1
ATOM 756 C C . ASP A 1 98 ? -30.699 12.593 44.732 1.00 96.81 98 ASP A C 1
ATOM 758 O O . ASP A 1 98 ? -30.216 13.691 44.434 1.00 96.81 98 ASP A O 1
ATOM 762 N N . VAL A 1 99 ? -30.118 11.444 44.392 1.00 97.00 99 VAL A N 1
ATOM 763 C CA . VAL A 1 99 ? -28.907 11.365 43.567 1.00 97.00 99 VAL A CA 1
ATOM 764 C C . VAL A 1 99 ? -29.284 10.815 42.202 1.00 97.00 99 VAL A C 1
ATOM 766 O O . VAL A 1 99 ? -29.808 9.710 42.101 1.00 97.00 99 VAL A O 1
ATOM 769 N N . GLU A 1 100 ? -28.999 11.578 41.150 1.00 95.88 100 GLU A N 1
ATOM 770 C CA . GLU A 1 100 ? -29.153 11.117 39.772 1.00 95.88 100 GLU A CA 1
ATOM 771 C C . GLU A 1 100 ? -27.852 10.458 39.302 1.00 95.88 100 GLU A C 1
ATOM 773 O O . GLU A 1 100 ? -26.789 11.082 39.304 1.00 95.88 100 GLU A O 1
ATOM 778 N N . LEU A 1 101 ? -27.943 9.195 38.893 1.00 94.69 101 LEU A N 1
ATOM 779 C CA . LEU A 1 101 ? -26.893 8.472 38.186 1.00 94.69 101 LEU A CA 1
ATOM 780 C C . LEU A 1 101 ? -27.231 8.469 36.693 1.00 94.69 101 LEU A C 1
ATOM 782 O O . LEU A 1 101 ? -28.385 8.252 36.317 1.00 94.69 101 LEU A O 1
ATOM 786 N N . THR A 1 102 ? -26.225 8.664 35.847 1.00 92.12 102 THR A N 1
ATOM 787 C CA . THR A 1 102 ? -26.339 8.551 34.389 1.00 92.12 102 THR A CA 1
ATOM 788 C C . THR A 1 102 ? -25.162 7.762 33.828 1.00 92.12 102 THR A C 1
ATOM 790 O O . THR A 1 102 ? -24.056 7.806 34.369 1.00 92.12 102 THR A O 1
ATOM 793 N N . GLY A 1 103 ? -25.408 7.035 32.744 1.00 89.81 103 GLY A N 1
ATOM 794 C CA . GLY A 1 103 ? -24.425 6.210 32.044 1.00 89.81 103 GLY A CA 1
ATOM 795 C C . GLY A 1 103 ? -24.987 5.734 30.711 1.00 89.81 103 GLY A C 1
ATOM 796 O O . GLY A 1 103 ? -26.163 5.974 30.418 1.00 89.81 103 GLY A O 1
ATOM 797 N N . ASP A 1 104 ? -24.160 5.092 29.891 1.00 90.00 104 ASP A N 1
ATOM 798 C CA . ASP A 1 104 ? -24.620 4.557 28.611 1.00 90.00 104 ASP A CA 1
ATOM 799 C C . ASP A 1 104 ? -25.584 3.378 28.872 1.00 90.00 104 ASP A C 1
ATOM 801 O O . ASP A 1 104 ? -25.483 2.681 29.884 1.00 90.00 104 ASP A O 1
ATOM 805 N N . ILE A 1 105 ? -26.572 3.152 28.001 1.00 88.75 105 ILE A N 1
ATOM 806 C CA . ILE A 1 105 ? -27.464 1.986 28.139 1.00 88.75 105 ILE A CA 1
ATOM 807 C C . ILE A 1 105 ? -26.630 0.699 28.175 1.00 88.75 105 ILE A C 1
ATOM 809 O O . ILE A 1 105 ? -25.636 0.574 27.463 1.00 88.75 105 ILE A O 1
ATOM 813 N N . ASP A 1 106 ? -27.068 -0.258 28.996 1.00 88.38 106 ASP A N 1
ATOM 814 C CA . ASP A 1 106 ? -26.367 -1.500 29.333 1.00 88.38 106 ASP A CA 1
ATOM 815 C C . ASP A 1 106 ? -25.119 -1.365 30.231 1.00 88.38 106 ASP A C 1
ATOM 817 O O . ASP A 1 106 ? -24.657 -2.408 30.714 1.00 88.38 106 ASP A O 1
ATOM 821 N N . ASP A 1 107 ? -24.629 -0.159 30.550 1.00 89.69 107 ASP A N 1
ATOM 822 C CA . ASP A 1 107 ? -23.617 0.027 31.603 1.00 89.69 107 ASP A CA 1
ATOM 823 C C . ASP A 1 107 ? -24.191 -0.311 32.985 1.00 89.69 107 ASP A C 1
ATOM 825 O O . ASP A 1 107 ? -25.384 -0.139 33.259 1.00 89.69 107 ASP A O 1
ATOM 829 N N . ILE A 1 108 ? -23.319 -0.782 33.878 1.00 91.06 108 ILE A N 1
ATOM 830 C CA . ILE A 1 108 ? -23.679 -1.188 35.237 1.00 91.06 108 ILE A CA 1
ATOM 831 C C . ILE A 1 108 ? -23.641 0.027 36.168 1.00 91.06 108 ILE A C 1
ATOM 833 O O . ILE A 1 108 ? -22.633 0.730 36.250 1.00 91.06 108 ILE A O 1
ATOM 837 N N . TYR A 1 109 ? -24.718 0.229 36.924 1.00 91.50 109 TYR A N 1
ATOM 838 C CA . TYR A 1 109 ? -24.786 1.187 38.022 1.00 91.50 109 TYR A CA 1
ATOM 839 C C . TYR A 1 109 ? -24.835 0.461 39.369 1.00 91.50 109 TYR A C 1
ATOM 841 O O . TYR A 1 109 ? -25.394 -0.632 39.485 1.00 91.50 109 TYR A O 1
ATOM 849 N N . THR A 1 110 ? -24.329 1.123 40.410 1.00 88.94 110 THR A N 1
ATOM 850 C CA . THR A 1 110 ? -24.562 0.744 41.808 1.00 88.94 110 THR A CA 1
ATOM 851 C C . THR A 1 110 ? -24.869 2.006 42.612 1.00 88.94 110 THR A C 1
ATOM 853 O O . THR A 1 110 ? -24.094 2.961 42.617 1.00 88.94 110 THR A O 1
ATOM 856 N N . ALA A 1 111 ? -26.026 2.025 43.268 1.00 89.62 111 ALA A N 1
ATOM 857 C CA . ALA A 1 111 ? -26.477 3.107 44.127 1.00 89.62 111 ALA A CA 1
ATOM 858 C C . ALA A 1 111 ? -25.698 3.103 45.450 1.00 89.62 111 ALA A C 1
ATOM 860 O O . ALA A 1 111 ? -25.572 2.077 46.121 1.00 89.62 111 ALA A O 1
ATOM 861 N N . GLU A 1 112 ? -25.185 4.267 45.848 1.00 87.56 112 GLU A N 1
ATOM 862 C CA . GLU A 1 112 ? -24.474 4.414 47.115 1.00 87.56 112 GLU A CA 1
ATOM 863 C C . GLU A 1 112 ? -25.451 4.299 48.293 1.00 87.56 112 GLU A C 1
ATOM 865 O O . GLU A 1 112 ? -26.329 5.146 48.468 1.00 87.56 112 GLU A O 1
ATOM 870 N N . VAL A 1 113 ? -25.268 3.290 49.146 1.00 85.00 113 VAL A N 1
ATOM 871 C CA . VAL A 1 113 ? -25.917 3.242 50.461 1.00 85.00 113 VAL A CA 1
ATOM 872 C C . VAL A 1 113 ? -25.239 4.284 51.355 1.00 85.00 113 VAL A C 1
ATOM 874 O O . VAL A 1 113 ? -24.065 4.143 51.693 1.00 85.00 113 VAL A O 1
ATOM 877 N N . LYS A 1 114 ? -25.958 5.344 51.736 1.00 86.94 114 LYS A N 1
ATOM 878 C CA . LYS A 1 114 ? -25.421 6.404 52.605 1.00 86.94 114 LYS A CA 1
ATOM 879 C C . LYS A 1 114 ? -25.601 6.045 54.088 1.00 86.94 114 LYS A C 1
ATOM 881 O O . LYS A 1 114 ? -26.670 5.543 54.448 1.00 86.94 114 LYS A O 1
ATOM 886 N N . PRO A 1 115 ? -24.613 6.317 54.959 1.00 85.44 115 PRO A N 1
ATOM 887 C CA . PRO A 1 115 ? -24.792 6.259 56.406 1.00 85.44 115 PRO A CA 1
ATOM 888 C C . PRO A 1 115 ? -25.504 7.518 56.927 1.00 85.44 115 PRO A C 1
ATOM 890 O O . PRO A 1 115 ? -25.288 8.620 56.422 1.00 85.44 115 PRO A O 1
ATOM 893 N N . PHE A 1 116 ? -26.301 7.361 57.985 1.00 87.00 116 PHE A N 1
ATOM 894 C CA . PHE A 1 116 ? -26.935 8.453 58.728 1.00 87.00 116 PHE A CA 1
ATOM 895 C C . PHE A 1 116 ? -26.777 8.188 60.232 1.00 87.00 116 PHE A C 1
ATOM 897 O O . PHE A 1 116 ? -26.962 7.056 60.674 1.00 87.00 116 PHE A O 1
ATOM 904 N N . ASP A 1 117 ? -26.441 9.205 61.029 1.00 85.56 117 ASP A N 1
ATOM 905 C CA . ASP A 1 117 ? -26.027 8.999 62.429 1.00 85.56 117 ASP A CA 1
ATOM 906 C C . ASP A 1 117 ? -27.110 8.320 63.289 1.00 85.56 117 ASP A C 1
ATOM 908 O O . ASP A 1 117 ? -26.823 7.334 63.975 1.00 85.56 117 ASP A O 1
ATOM 912 N N . ASP A 1 118 ? -28.357 8.794 63.190 1.00 88.38 118 ASP A N 1
ATOM 913 C CA . ASP A 1 118 ? -29.506 8.339 63.993 1.00 88.38 118 ASP A CA 1
ATOM 914 C C . ASP A 1 118 ? -30.350 7.227 63.332 1.00 88.38 118 ASP A C 1
ATOM 916 O O . ASP A 1 118 ? -31.353 6.792 63.908 1.00 88.38 118 ASP A O 1
ATOM 920 N N . TYR A 1 119 ? -29.979 6.759 62.133 1.00 88.12 119 TYR A N 1
ATOM 921 C CA . TYR A 1 119 ? -30.780 5.811 61.347 1.00 88.12 119 TYR A CA 1
ATOM 922 C C . TYR A 1 119 ? -29.972 4.594 60.863 1.00 88.12 119 TYR A C 1
ATOM 924 O O . TYR A 1 119 ? -28.759 4.658 60.688 1.00 88.12 119 TYR A O 1
ATOM 932 N N . VAL A 1 120 ? -30.669 3.487 60.610 1.00 84.62 120 VAL A N 1
ATOM 933 C CA . VAL A 1 120 ? -30.157 2.237 60.019 1.00 84.62 120 VAL A CA 1
ATOM 934 C C . VAL A 1 120 ? -30.975 1.871 58.786 1.00 84.62 120 VAL A C 1
ATOM 936 O O . VAL A 1 120 ? -32.158 2.210 58.711 1.00 84.62 120 VAL A O 1
ATOM 939 N N . LEU A 1 121 ? -30.373 1.189 57.806 1.00 84.69 121 LEU A N 1
ATOM 940 C CA . LEU A 1 121 ? -31.118 0.745 56.627 1.00 84.69 121 LEU A CA 1
ATOM 941 C C . LEU A 1 121 ? -32.082 -0.383 57.023 1.00 84.69 121 LEU A C 1
ATOM 943 O O . LEU A 1 121 ? -31.669 -1.415 57.547 1.00 84.69 121 LEU A O 1
ATOM 947 N N . LYS A 1 122 ? -33.372 -0.193 56.745 1.00 84.94 122 LYS A N 1
ATOM 948 C CA . LYS A 1 122 ? -34.432 -1.168 57.022 1.00 84.94 122 LYS A CA 1
ATOM 949 C C . LYS A 1 122 ? -34.797 -1.997 55.792 1.00 84.94 122 LYS A C 1
ATOM 951 O O . LYS A 1 122 ? -35.135 -3.176 55.926 1.00 84.94 122 LYS A O 1
ATOM 956 N N . GLY A 1 123 ? -34.737 -1.395 54.606 1.00 83.94 123 GLY A N 1
ATOM 957 C CA . GLY A 1 123 ? -35.094 -2.046 53.352 1.00 83.94 123 GLY A CA 1
ATOM 958 C C . GLY A 1 123 ? -34.719 -1.233 52.117 1.00 83.94 123 GLY A C 1
ATOM 959 O O . GLY A 1 123 ? -34.245 -0.102 52.211 1.00 83.94 123 GLY A O 1
ATOM 960 N N . ILE A 1 124 ? -34.933 -1.846 50.957 1.00 86.25 124 ILE A N 1
ATOM 961 C CA . ILE A 1 124 ? -34.687 -1.277 49.632 1.00 86.25 124 ILE A CA 1
ATOM 962 C C . ILE A 1 124 ? -35.920 -1.578 48.778 1.00 86.25 124 ILE A C 1
ATOM 964 O O . ILE A 1 124 ? -36.378 -2.721 48.750 1.00 86.25 124 ILE A O 1
ATOM 968 N N . GLU A 1 125 ? -36.423 -0.576 48.066 1.00 90.31 125 GLU A N 1
ATOM 969 C CA . GLU A 1 125 ? -37.383 -0.743 46.973 1.00 90.31 125 GLU A CA 1
ATOM 970 C C . GLU A 1 125 ? -36.679 -0.453 45.641 1.00 90.31 125 GLU A C 1
ATOM 972 O O . GLU A 1 125 ? -35.950 0.530 45.517 1.00 90.31 125 GLU A O 1
ATOM 977 N N . GLY A 1 126 ? -36.868 -1.320 44.644 1.00 88.38 126 GLY A N 1
ATOM 978 C CA . GLY A 1 126 ? -36.095 -1.286 43.397 1.00 88.38 126 GLY A CA 1
ATOM 979 C C . GLY A 1 126 ? -34.754 -2.027 43.498 1.00 88.38 126 GLY A C 1
ATOM 980 O O . GLY A 1 126 ? -34.550 -2.852 44.387 1.00 88.38 126 GLY A O 1
ATOM 981 N N . ASN A 1 127 ? -33.845 -1.759 42.556 1.00 86.81 127 ASN A N 1
ATOM 982 C CA . ASN A 1 127 ? -32.552 -2.445 42.452 1.00 86.81 127 ASN A CA 1
ATOM 983 C C . ASN A 1 127 ? -31.397 -1.477 42.743 1.00 86.81 127 ASN A C 1
ATOM 985 O O . ASN A 1 127 ? -31.158 -0.550 41.968 1.00 86.81 127 ASN A O 1
ATOM 989 N N . VAL A 1 128 ? -30.648 -1.727 43.822 1.00 86.19 128 VAL A N 1
ATOM 990 C CA . VAL A 1 128 ? -29.432 -0.964 44.185 1.00 86.19 128 VAL A CA 1
ATOM 991 C C . VAL A 1 128 ? -28.235 -1.231 43.280 1.00 86.19 128 VAL A C 1
ATOM 993 O O . VAL A 1 128 ? -27.319 -0.421 43.266 1.00 86.19 128 VAL A O 1
ATOM 996 N N . SER A 1 129 ? -28.230 -2.310 42.501 1.00 89.12 129 SER A N 1
ATOM 997 C CA . SER A 1 129 ? -27.305 -2.475 41.379 1.00 89.12 129 SER A CA 1
ATOM 998 C C . SER A 1 129 ? -28.042 -3.091 40.199 1.00 89.12 129 SER A C 1
ATOM 1000 O O . SER A 1 129 ? -28.959 -3.897 40.375 1.00 89.12 129 SER A O 1
ATOM 1002 N N . GLY A 1 130 ? -27.674 -2.682 38.993 1.00 90.75 130 GLY A N 1
ATOM 1003 C CA . GLY A 1 130 ? -28.360 -3.065 37.770 1.00 90.75 130 GLY A CA 1
ATOM 1004 C C . GLY A 1 130 ? -27.695 -2.457 36.547 1.00 90.75 130 GLY A C 1
ATOM 1005 O O . GLY A 1 130 ? -26.613 -1.886 36.636 1.00 90.75 130 GLY A O 1
ATOM 1006 N N . LYS A 1 131 ? -28.368 -2.558 35.402 1.00 91.94 131 LYS A N 1
ATOM 1007 C CA . LYS A 1 131 ? -27.966 -1.884 34.165 1.00 91.94 131 LYS A CA 1
ATOM 1008 C C . LYS A 1 131 ? -28.832 -0.657 33.914 1.00 91.94 131 LYS A C 1
ATOM 1010 O O . LYS A 1 131 ? -30.031 -0.696 34.207 1.00 91.94 131 LYS A O 1
ATOM 1015 N N . PHE A 1 132 ? -28.240 0.388 33.344 1.00 93.25 132 PHE A N 1
ATOM 1016 C CA . PHE A 1 132 ? -28.977 1.520 32.788 1.00 93.25 132 PHE A CA 1
ATOM 1017 C C . PHE A 1 132 ? -29.853 1.065 31.616 1.00 93.25 132 PHE A C 1
ATOM 1019 O O . PHE A 1 132 ? -29.411 0.307 30.749 1.00 93.25 132 PHE A O 1
ATOM 1026 N N . THR A 1 133 ? -31.094 1.547 31.569 1.00 93.00 133 THR A N 1
ATOM 1027 C CA . THR A 1 133 ? -32.039 1.282 30.475 1.00 93.00 133 THR A CA 1
ATOM 1028 C C . THR A 1 133 ? -32.493 2.575 29.796 1.00 93.00 133 THR A C 1
ATOM 1030 O O . THR A 1 133 ? -32.296 3.664 30.323 1.00 93.00 133 THR A O 1
ATOM 1033 N N . ALA A 1 134 ? -33.152 2.455 28.638 1.00 89.06 134 ALA A N 1
ATOM 1034 C CA . ALA A 1 134 ? -33.773 3.583 27.929 1.00 89.06 134 ALA A CA 1
ATOM 1035 C C . ALA A 1 134 ? -34.955 4.238 28.680 1.00 89.06 134 ALA A C 1
ATOM 1037 O O . ALA A 1 134 ? -35.536 5.201 28.185 1.00 89.06 134 ALA A O 1
ATOM 1038 N N . GLN A 1 135 ? -35.383 3.672 29.812 1.00 92.75 135 GLN A N 1
ATOM 1039 C CA . GLN A 1 135 ? -36.392 4.252 30.693 1.00 92.75 135 GLN A CA 1
ATOM 1040 C C . GLN A 1 135 ? -35.722 4.676 31.998 1.00 92.75 135 GLN A C 1
ATOM 1042 O O . GLN A 1 135 ? -34.864 3.954 32.510 1.00 92.75 135 GLN A O 1
ATOM 1047 N N . ASP A 1 136 ? -36.151 5.811 32.546 1.00 94.94 136 ASP A N 1
ATOM 1048 C CA . ASP A 1 136 ? -35.729 6.257 33.871 1.00 94.94 136 ASP A CA 1
ATOM 1049 C C . ASP A 1 136 ? -36.084 5.184 34.917 1.00 94.94 136 ASP A C 1
ATOM 1051 O O . ASP A 1 136 ? -37.194 4.644 34.947 1.00 94.94 136 ASP A O 1
ATOM 1055 N N . GLN A 1 137 ? -35.111 4.858 35.762 1.00 95.62 137 GLN A N 1
ATOM 1056 C CA . GLN A 1 137 ? -35.214 3.877 36.839 1.00 95.62 137 GLN A CA 1
ATOM 1057 C C . GLN A 1 137 ? -35.163 4.589 38.194 1.00 95.62 137 GLN A C 1
ATOM 1059 O O . GLN A 1 137 ? -34.513 5.622 38.339 1.00 95.62 137 GLN A O 1
ATOM 1064 N N . GLU A 1 138 ? -35.796 4.013 39.211 1.00 96.00 138 GLU A N 1
ATOM 1065 C CA . GLU A 1 138 ? -35.790 4.545 40.577 1.00 96.00 138 GLU A CA 1
ATOM 1066 C C . GLU A 1 138 ? -35.385 3.445 41.567 1.00 96.00 138 GLU A C 1
ATOM 1068 O O . GLU A 1 138 ? -35.701 2.264 41.383 1.00 96.00 138 GLU A O 1
ATOM 1073 N N . VAL A 1 139 ? -34.664 3.832 42.619 1.00 94.38 139 VAL A N 1
ATOM 1074 C CA . VAL A 1 139 ? -34.343 2.972 43.763 1.00 94.38 139 VAL A CA 1
ATOM 1075 C C . VAL A 1 139 ? -34.455 3.774 45.055 1.00 94.38 139 VAL A C 1
ATOM 1077 O O . VAL A 1 139 ? -33.851 4.837 45.196 1.00 94.38 139 VAL A O 1
ATOM 1080 N N . THR A 1 140 ? -35.214 3.252 46.014 1.00 94.50 140 THR A N 1
ATOM 1081 C CA . THR A 1 140 ? -35.481 3.910 47.296 1.00 94.50 140 THR A CA 1
ATOM 1082 C C . THR A 1 140 ? -34.852 3.113 48.423 1.00 94.50 140 THR A C 1
ATOM 1084 O O . THR A 1 140 ? -35.211 1.963 48.675 1.00 94.50 140 THR A O 1
ATOM 1087 N N . LEU A 1 141 ? -33.910 3.737 49.125 1.00 90.94 141 LEU A N 1
ATOM 1088 C CA . LEU A 1 141 ? -33.311 3.202 50.337 1.00 90.94 141 LEU A CA 1
ATOM 1089 C C . LEU A 1 141 ? -34.124 3.704 51.534 1.00 90.94 141 LEU A C 1
ATOM 1091 O O . LEU A 1 141 ? -34.208 4.913 51.766 1.00 90.94 141 LEU A O 1
ATOM 1095 N N . ILE A 1 142 ? -34.730 2.770 52.272 1.00 90.44 142 ILE A N 1
ATOM 1096 C CA . ILE A 1 142 ? -35.650 3.049 53.380 1.00 90.44 142 ILE A CA 1
ATOM 1097 C C . ILE A 1 142 ? -34.933 2.821 54.707 1.00 90.44 142 ILE A C 1
ATOM 1099 O O . ILE A 1 142 ? -34.434 1.726 54.985 1.00 90.44 142 ILE A O 1
ATOM 1103 N N . TYR A 1 143 ? -34.929 3.846 55.550 1.00 89.44 143 TYR A N 1
ATOM 1104 C CA . TYR A 1 143 ? -34.203 3.888 56.812 1.00 89.44 143 TYR A CA 1
ATOM 1105 C C . TYR A 1 143 ? -35.143 3.982 58.023 1.00 89.44 143 TYR A C 1
ATOM 1107 O O . TYR A 1 143 ? -36.195 4.615 57.975 1.00 89.44 143 TYR A O 1
ATOM 1115 N N . ALA A 1 144 ? -34.739 3.383 59.141 1.00 87.75 144 ALA A N 1
ATOM 1116 C CA . ALA A 1 144 ? -35.448 3.426 60.420 1.00 87.75 144 ALA A CA 1
ATOM 1117 C C . ALA A 1 144 ? -34.562 4.025 61.516 1.00 87.75 144 ALA A C 1
ATOM 1119 O O . ALA A 1 144 ? -33.338 3.928 61.444 1.00 87.75 144 ALA A O 1
ATOM 1120 N N . LYS A 1 145 ? -35.158 4.643 62.542 1.00 87.94 145 LYS A N 1
ATOM 1121 C CA . LYS A 1 145 ? -34.398 5.200 63.677 1.00 87.94 145 LYS A CA 1
ATOM 1122 C C . LYS A 1 145 ? -33.740 4.085 64.495 1.00 87.94 145 LYS A C 1
ATOM 1124 O O . LYS A 1 145 ? -34.375 3.065 64.767 1.00 87.94 145 LYS A O 1
ATOM 1129 N N . LYS A 1 146 ? -32.493 4.301 64.923 1.00 84.75 146 LYS A N 1
ATOM 1130 C CA . LYS A 1 146 ? -31.723 3.348 65.746 1.00 84.75 146 LYS A CA 1
ATOM 1131 C C . LYS A 1 146 ? -32.479 2.931 67.010 1.00 84.75 146 LYS A C 1
ATOM 1133 O O . LYS A 1 146 ? -33.153 3.748 67.640 1.00 84.75 146 LYS A O 1
ATOM 1138 N N . GLY A 1 147 ? -32.387 1.649 67.366 1.00 77.25 147 GLY A N 1
ATOM 1139 C CA . GLY A 1 147 ? -33.154 1.045 68.460 1.00 77.25 147 GLY A CA 1
ATOM 1140 C C . GLY A 1 147 ? -34.647 0.791 68.181 1.00 77.25 147 GLY A C 1
ATOM 1141 O O . GLY A 1 147 ? -35.363 0.389 69.100 1.00 77.25 147 GLY A O 1
ATOM 1142 N N . SER A 1 148 ? -35.140 1.004 66.952 1.00 64.56 148 SER A N 1
ATOM 1143 C CA . SER A 1 148 ? -36.523 0.701 66.548 1.00 64.56 148 SER A CA 1
ATOM 1144 C C . SER A 1 148 ? -36.607 -0.579 65.702 1.00 64.56 148 SER A C 1
ATOM 1146 O O . SER A 1 148 ? -36.489 -0.546 64.479 1.00 64.56 148 SER A O 1
ATOM 1148 N N . GLY A 1 149 ? -36.872 -1.715 66.354 1.00 68.56 149 GLY A N 1
ATOM 1149 C CA . GLY A 1 149 ? -37.023 -3.021 65.696 1.00 68.56 149 GLY A CA 1
ATOM 1150 C C . GLY A 1 149 ? -35.707 -3.788 65.538 1.00 68.56 149 GLY A C 1
ATOM 1151 O O . GLY A 1 149 ? -34.750 -3.533 66.265 1.00 68.56 149 GLY A O 1
ATOM 1152 N N . THR A 1 150 ? -35.678 -4.768 64.629 1.00 70.56 150 THR A N 1
ATOM 1153 C CA . THR A 1 150 ? -34.470 -5.555 64.344 1.00 70.56 150 THR A CA 1
ATOM 1154 C C . THR A 1 150 ? -33.536 -4.777 63.423 1.00 70.56 150 THR A C 1
ATOM 1156 O O . THR A 1 150 ? -33.903 -4.456 62.290 1.00 70.56 150 THR A O 1
ATOM 1159 N N . GLU A 1 151 ? -32.339 -4.470 63.913 1.00 74.50 151 GLU A N 1
ATOM 1160 C CA . GLU A 1 151 ? -31.298 -3.785 63.145 1.00 74.50 151 GLU A CA 1
ATOM 1161 C C . GLU A 1 151 ? -30.664 -4.746 62.126 1.00 74.50 151 GLU A C 1
ATOM 1163 O O . GLU A 1 151 ? -30.546 -5.952 62.368 1.00 74.50 151 GLU A O 1
ATOM 1168 N N . LYS A 1 152 ? -30.285 -4.210 60.962 1.00 81.88 152 LYS A N 1
ATOM 1169 C CA . LYS A 1 152 ? -29.793 -4.989 59.825 1.00 81.88 152 LYS A CA 1
ATOM 1170 C C . LYS A 1 152 ? -28.498 -4.420 59.268 1.00 81.88 152 LYS A C 1
ATOM 1172 O O . LYS A 1 152 ? -28.333 -3.205 59.196 1.00 81.88 152 LYS A O 1
ATOM 1177 N N . GLY A 1 153 ? -27.620 -5.317 58.832 1.00 83.69 153 GLY A N 1
ATOM 1178 C CA . GLY A 1 153 ? -26.410 -4.977 58.091 1.00 83.69 153 GLY A CA 1
ATOM 1179 C C . GLY A 1 153 ? -26.601 -5.166 56.590 1.00 83.69 153 GLY A C 1
ATOM 1180 O O . GLY A 1 153 ? -27.358 -6.037 56.155 1.00 83.69 153 GLY A O 1
ATOM 1181 N N . VAL A 1 154 ? -25.875 -4.385 55.791 1.00 84.69 154 VAL A N 1
ATOM 1182 C CA . VAL A 1 154 ? -25.819 -4.547 54.331 1.00 84.69 154 VAL A CA 1
ATOM 1183 C C . VAL A 1 154 ? -24.481 -5.151 53.939 1.00 84.69 154 VAL A C 1
ATOM 1185 O O . VAL A 1 154 ? -23.434 -4.632 54.322 1.00 84.69 154 VAL A O 1
ATOM 1188 N N . LEU A 1 155 ? -24.505 -6.211 53.138 1.00 91.25 155 LEU A N 1
ATOM 1189 C CA . LEU A 1 155 ? -23.333 -6.729 52.444 1.00 91.25 155 LEU A CA 1
ATOM 1190 C C . LEU A 1 155 ? -23.430 -6.334 50.969 1.00 91.25 155 LEU A C 1
ATOM 1192 O O . LEU A 1 155 ? -24.445 -6.594 50.325 1.00 91.25 155 LEU A O 1
ATOM 1196 N N . ILE A 1 156 ? -22.377 -5.705 50.449 1.00 90.38 156 ILE A N 1
ATOM 1197 C CA . ILE A 1 156 ? -22.217 -5.381 49.028 1.00 90.38 156 ILE A CA 1
ATOM 1198 C C . ILE A 1 156 ? -21.010 -6.159 48.504 1.00 90.38 156 ILE A C 1
ATOM 1200 O O . ILE A 1 156 ? -19.903 -6.002 49.026 1.00 90.38 156 ILE A O 1
ATOM 1204 N N . VAL A 1 157 ? -21.225 -6.982 47.479 1.00 95.31 157 VAL A N 1
ATOM 1205 C CA . VAL A 1 157 ? -20.179 -7.729 46.775 1.00 95.31 157 VAL A CA 1
ATOM 1206 C C . VAL A 1 157 ? -19.994 -7.136 45.385 1.00 95.31 157 VAL A C 1
ATOM 1208 O O . VAL A 1 157 ? -20.838 -7.310 44.508 1.00 95.31 157 VAL A O 1
ATOM 1211 N N . ASP A 1 158 ? -18.888 -6.428 45.196 1.00 94.12 158 ASP A N 1
ATOM 1212 C CA . ASP A 1 158 ? -18.536 -5.759 43.947 1.00 94.12 158 ASP A CA 1
ATOM 1213 C C . ASP A 1 158 ? -17.601 -6.636 43.098 1.00 94.12 158 ASP A C 1
ATOM 1215 O O . ASP A 1 158 ? -16.682 -7.277 43.616 1.00 94.12 158 ASP A O 1
ATOM 1219 N N . TYR A 1 159 ? -17.804 -6.624 41.779 1.00 95.69 159 TYR A N 1
ATOM 1220 C CA . TYR A 1 159 ? -16.963 -7.307 40.793 1.00 95.69 159 TYR A CA 1
ATOM 1221 C C . TYR A 1 159 ? -16.451 -6.263 39.801 1.00 95.69 159 TYR A C 1
ATOM 1223 O O . TYR A 1 159 ? -17.233 -5.754 39.000 1.00 95.69 159 TYR A O 1
ATOM 1231 N N . GLN A 1 160 ? -15.165 -5.914 39.858 1.00 95.25 160 GLN A N 1
ATOM 1232 C CA . GLN A 1 160 ? -14.611 -4.781 39.104 1.00 95.25 160 GLN A CA 1
ATOM 1233 C C . GLN A 1 160 ? -13.228 -5.076 38.512 1.00 95.25 160 GLN A C 1
ATOM 1235 O O . GLN A 1 160 ? -12.535 -5.999 38.943 1.00 95.25 160 GLN A O 1
ATOM 1240 N N . ASP A 1 161 ? -12.799 -4.274 37.539 1.00 94.88 161 ASP A N 1
ATOM 1241 C CA . ASP A 1 161 ? -11.428 -4.324 37.034 1.00 94.88 161 ASP A CA 1
ATOM 1242 C C . ASP A 1 161 ? -10.434 -3.517 37.896 1.00 94.88 161 ASP A C 1
ATOM 1244 O O . ASP A 1 161 ? -10.786 -2.875 38.889 1.00 94.88 161 ASP A O 1
ATOM 1248 N N . GLU A 1 162 ? -9.157 -3.540 37.509 1.00 94.69 162 GLU A N 1
ATOM 1249 C CA . GLU A 1 162 ? -8.072 -2.804 38.175 1.00 94.69 162 GLU A CA 1
ATOM 1250 C C . GLU A 1 162 ? -8.233 -1.269 38.155 1.00 94.69 162 GLU A C 1
ATOM 1252 O O . GLU A 1 162 ? -7.497 -0.574 38.857 1.00 94.69 162 GLU A O 1
ATOM 1257 N N . THR A 1 163 ? -9.170 -0.732 37.365 1.00 92.25 163 THR A N 1
ATOM 1258 C CA . THR A 1 163 ? -9.508 0.701 37.308 1.00 92.25 163 THR A CA 1
ATOM 1259 C C . THR A 1 163 ? -10.719 1.067 38.169 1.00 92.25 163 THR A C 1
ATOM 1261 O O . THR A 1 163 ? -10.982 2.252 38.373 1.00 92.25 163 THR A O 1
ATOM 1264 N N . GLY A 1 164 ? -11.422 0.067 38.715 1.00 88.94 164 GLY A N 1
ATOM 1265 C CA . GLY A 1 164 ? -12.680 0.233 39.443 1.00 88.94 164 GLY A CA 1
ATOM 1266 C C . GLY A 1 164 ? -13.923 0.253 38.549 1.00 88.94 164 GLY A C 1
ATOM 1267 O O . GLY A 1 164 ? -14.993 0.630 39.018 1.00 88.94 164 GLY A O 1
ATOM 1268 N N . HIS A 1 165 ? -13.812 -0.136 37.273 1.00 88.00 165 HIS A N 1
ATOM 1269 C CA . HIS A 1 165 ? -14.973 -0.265 36.393 1.00 88.00 165 HIS A CA 1
ATOM 1270 C C . HIS A 1 165 ? -15.734 -1.570 36.710 1.00 88.00 165 HIS A C 1
ATOM 1272 O O . HIS A 1 165 ? -15.102 -2.632 36.748 1.00 88.00 165 HIS A O 1
ATOM 1278 N N . PRO A 1 166 ? -17.060 -1.524 36.957 1.00 90.94 166 PRO A N 1
ATOM 1279 C CA . PRO A 1 166 ? -17.851 -2.707 37.291 1.00 90.94 166 PRO A CA 1
ATOM 1280 C C . PRO A 1 166 ? -17.961 -3.669 36.101 1.00 90.94 166 PRO A C 1
ATOM 1282 O O . PRO A 1 166 ? -18.251 -3.266 34.980 1.00 90.94 166 PRO A O 1
ATOM 1285 N N . LEU A 1 167 ? -17.755 -4.959 36.365 1.00 91.75 167 LEU A N 1
ATOM 1286 C CA . LEU A 1 167 ? -17.784 -6.047 35.378 1.00 91.75 167 LEU A CA 1
ATOM 1287 C C . LEU A 1 167 ? -19.056 -6.899 35.471 1.00 91.75 167 LEU A C 1
ATOM 1289 O O . LEU A 1 167 ? -19.485 -7.487 34.482 1.00 91.75 167 LEU A O 1
ATOM 1293 N N . LEU A 1 168 ? -19.660 -6.963 36.659 1.00 93.31 168 LEU A N 1
ATOM 1294 C CA . LEU A 1 168 ? -20.968 -7.561 36.924 1.00 93.31 168 LEU A CA 1
ATOM 1295 C C . LEU A 1 168 ? -21.737 -6.658 37.894 1.00 93.31 168 LEU A C 1
ATOM 1297 O O . LEU A 1 168 ? -21.123 -5.912 38.657 1.00 93.31 168 LEU A O 1
ATOM 1301 N N . ASN A 1 169 ? -23.070 -6.753 37.889 1.00 91.00 169 ASN A N 1
ATOM 1302 C CA . ASN A 1 169 ? -23.903 -6.109 38.907 1.00 91.00 169 ASN A CA 1
ATOM 1303 C C . ASN A 1 169 ? -23.424 -6.533 40.306 1.00 91.00 169 ASN A C 1
ATOM 1305 O O . ASN A 1 169 ? -23.175 -7.724 40.534 1.00 91.00 169 ASN A O 1
ATOM 1309 N N . SER A 1 170 ? -23.339 -5.580 41.234 1.00 91.19 170 SER A N 1
ATOM 1310 C CA . SER A 1 170 ? -23.007 -5.862 42.628 1.00 91.19 170 SER A CA 1
ATOM 1311 C C . SER A 1 170 ? -24.083 -6.761 43.242 1.00 91.19 170 SER A C 1
ATOM 1313 O O . SER A 1 170 ? -25.280 -6.498 43.089 1.00 91.19 170 SER A O 1
ATOM 1315 N N . GLU A 1 171 ? -23.689 -7.802 43.975 1.00 91.00 171 GLU A N 1
ATOM 1316 C CA . GLU A 1 171 ? -24.646 -8.536 44.807 1.00 91.00 171 GLU A CA 1
ATOM 1317 C C . GLU A 1 171 ? -24.876 -7.744 46.089 1.00 91.00 171 GLU A C 1
ATOM 1319 O O . GLU A 1 171 ? -23.919 -7.383 46.774 1.00 91.00 171 GLU A O 1
ATOM 1324 N N . VAL A 1 172 ? -26.137 -7.460 46.416 1.00 87.12 172 VAL A N 1
ATOM 1325 C CA . VAL A 1 172 ? -26.488 -6.762 47.655 1.00 87.12 172 VAL A CA 1
ATOM 1326 C C . VAL A 1 172 ? -27.448 -7.614 48.463 1.00 87.12 172 VAL A C 1
ATOM 1328 O O . VAL A 1 172 ? -28.548 -7.932 48.010 1.00 87.12 172 VAL A O 1
ATOM 1331 N N . THR A 1 173 ? -27.031 -7.970 49.674 1.00 89.19 173 THR A N 1
ATOM 1332 C CA . THR A 1 173 ? -27.832 -8.737 50.629 1.00 89.19 173 THR A CA 1
ATOM 1333 C C . THR A 1 173 ? -27.989 -7.964 51.932 1.00 89.19 173 THR A C 1
ATOM 1335 O O . THR A 1 173 ? -27.115 -7.200 52.342 1.00 89.19 173 THR A O 1
ATOM 1338 N N . ILE A 1 174 ? -29.135 -8.153 52.587 1.00 84.62 174 ILE A N 1
ATOM 1339 C CA . ILE A 1 174 ? -29.454 -7.527 53.870 1.00 84.62 174 ILE A CA 1
ATOM 1340 C C . ILE A 1 174 ? -29.755 -8.645 54.872 1.00 84.62 174 ILE A C 1
ATOM 1342 O O . ILE A 1 174 ? -30.723 -9.382 54.679 1.00 84.62 174 ILE A O 1
ATOM 1346 N N . GLY A 1 175 ? -28.944 -8.752 55.924 1.00 87.44 175 GLY A N 1
ATOM 1347 C CA . GLY A 1 175 ? -29.101 -9.719 57.019 1.00 87.44 175 GLY A CA 1
ATOM 1348 C C . GLY A 1 175 ? -29.362 -9.029 58.357 1.00 87.44 175 GLY A C 1
ATOM 1349 O O . GLY A 1 175 ? -29.117 -7.829 58.502 1.00 87.44 175 GLY A O 1
ATOM 1350 N N . GLU A 1 176 ? -29.875 -9.767 59.338 1.00 87.94 176 GLU A N 1
ATOM 1351 C CA . GLU A 1 176 ? -29.926 -9.294 60.727 1.00 87.94 176 GLU A CA 1
ATOM 1352 C C . GLU A 1 176 ? -28.506 -9.254 61.318 1.00 87.94 176 GLU A C 1
ATOM 1354 O O . GLU A 1 176 ? -27.630 -10.027 60.924 1.00 87.94 176 GLU A O 1
ATOM 1359 N N . ILE A 1 177 ? -28.242 -8.325 62.243 1.00 86.50 177 ILE A N 1
ATOM 1360 C CA . ILE A 1 177 ? -26.924 -8.243 62.898 1.00 86.50 177 ILE A CA 1
ATOM 1361 C C . ILE A 1 177 ? -26.591 -9.581 63.586 1.00 86.50 177 ILE A C 1
ATOM 1363 O O . ILE A 1 177 ? -27.465 -10.252 64.128 1.00 86.50 177 ILE A O 1
ATOM 1367 N N . ASP A 1 178 ? -25.311 -9.957 63.547 1.00 89.94 178 ASP A N 1
ATOM 1368 C CA . ASP A 1 178 ? -24.752 -11.239 63.999 1.00 89.94 178 ASP A CA 1
ATOM 1369 C C . ASP A 1 178 ? -25.107 -12.488 63.158 1.00 89.94 178 ASP A C 1
ATOM 1371 O O . ASP A 1 178 ? -24.558 -13.563 63.432 1.00 89.94 178 ASP A O 1
ATOM 1375 N N . GLU A 1 179 ? -25.918 -12.392 62.095 1.00 94.62 179 GLU A N 1
ATOM 1376 C CA . GLU A 1 179 ? -26.036 -13.474 61.100 1.00 94.62 179 GLU A CA 1
ATOM 1377 C C . GLU A 1 179 ? -24.721 -13.655 60.324 1.00 94.62 179 GLU A C 1
ATOM 1379 O O . GLU A 1 179 ? -24.017 -12.685 60.045 1.00 94.62 179 GLU A O 1
ATOM 1384 N N . ASP A 1 180 ? -24.370 -14.896 59.974 1.00 96.62 180 ASP A N 1
ATOM 1385 C CA . ASP A 1 180 ? -23.164 -15.198 59.192 1.00 96.62 180 ASP A CA 1
ATOM 1386 C C . ASP A 1 180 ? -23.375 -14.937 57.688 1.00 96.62 180 ASP A C 1
ATOM 1388 O O . ASP A 1 180 ? -24.449 -15.200 57.144 1.00 96.62 180 ASP A O 1
ATOM 1392 N N . TYR A 1 181 ? -22.329 -14.475 56.999 1.00 96.50 181 TYR A N 1
ATOM 1393 C CA . TYR A 1 181 ? -22.273 -14.386 55.538 1.00 96.50 181 TYR A CA 1
ATOM 1394 C C . TYR A 1 181 ? -21.028 -15.079 54.972 1.00 96.50 181 TYR A C 1
ATOM 1396 O O . TYR A 1 181 ? -19.975 -15.152 55.612 1.00 96.50 181 TYR A O 1
ATOM 1404 N N . GLU A 1 182 ? -21.146 -15.520 53.722 1.00 96.62 182 GLU A N 1
ATOM 1405 C CA . GLU A 1 182 ? -20.065 -16.044 52.890 1.00 96.62 182 GLU A CA 1
ATOM 1406 C C . GLU A 1 182 ? -20.242 -15.511 51.463 1.00 96.62 182 GLU A C 1
ATOM 1408 O O . GLU A 1 182 ? -21.364 -15.339 50.987 1.00 96.62 182 GLU A O 1
ATOM 1413 N N . THR A 1 183 ? -19.131 -15.224 50.789 1.00 97.25 183 THR A N 1
ATOM 1414 C CA . THR A 1 183 ? -19.083 -14.694 49.421 1.00 97.25 183 THR A CA 1
ATOM 1415 C C . THR A 1 183 ? -18.119 -15.524 48.585 1.00 97.25 183 THR A C 1
ATOM 1417 O O . THR A 1 183 ? -17.149 -16.085 49.100 1.00 97.25 183 THR A O 1
ATOM 1420 N N . THR A 1 184 ? -18.382 -15.616 47.281 1.00 95.00 184 THR A N 1
ATOM 1421 C CA . THR A 1 184 ? -17.532 -16.367 46.352 1.00 95.00 184 THR A CA 1
ATOM 1422 C C . THR A 1 184 ? -17.153 -15.519 45.145 1.00 95.00 184 THR A C 1
ATOM 1424 O O . THR A 1 184 ? -17.930 -14.689 44.661 1.00 95.00 184 THR A O 1
ATOM 1427 N N . GLN A 1 185 ? -15.931 -15.739 44.652 1.00 95.62 185 GLN A N 1
ATOM 1428 C CA . GLN A 1 185 ? -15.506 -15.201 43.364 1.00 95.62 185 GLN A CA 1
ATOM 1429 C C . GLN A 1 185 ? -16.379 -15.786 42.247 1.00 95.62 185 GLN A C 1
ATOM 1431 O O . GLN A 1 185 ? -16.832 -16.928 42.338 1.00 95.62 185 GLN A O 1
ATOM 1436 N N . LYS A 1 186 ? -16.554 -15.026 41.168 1.00 95.62 186 LYS A N 1
ATOM 1437 C CA . LYS A 1 186 ? -17.203 -15.495 39.938 1.00 95.62 186 LYS A CA 1
ATOM 1438 C C . LYS A 1 186 ? -16.189 -15.626 38.814 1.00 95.62 186 LYS A C 1
ATOM 1440 O O . LYS A 1 186 ? -15.245 -14.837 38.755 1.00 95.62 186 LYS A O 1
ATOM 1445 N N . ASP A 1 187 ? -16.430 -16.567 37.911 1.00 94.81 187 ASP A N 1
ATOM 1446 C CA . ASP A 1 187 ? -15.743 -16.617 36.623 1.00 94.81 187 ASP A CA 1
ATOM 1447 C C . ASP A 1 187 ? -16.364 -15.558 35.696 1.00 94.81 187 ASP A C 1
ATOM 1449 O O . ASP A 1 187 ? -17.585 -15.510 35.531 1.00 94.81 187 ASP A O 1
ATOM 1453 N N . ILE A 1 188 ? -15.530 -14.688 35.122 1.00 94.25 188 ILE A N 1
ATOM 1454 C CA . ILE A 1 188 ? -15.941 -13.592 34.233 1.00 94.25 188 ILE A CA 1
ATOM 1455 C C . ILE A 1 188 ? -15.241 -13.797 32.886 1.00 94.25 188 ILE A C 1
ATOM 1457 O O . ILE A 1 188 ? -14.021 -13.931 32.827 1.00 94.25 188 ILE A O 1
ATOM 1461 N N . GLU A 1 189 ? -16.004 -13.850 31.794 1.00 91.56 189 GLU A N 1
ATOM 1462 C CA . GLU A 1 189 ? -15.448 -14.122 30.465 1.00 91.56 189 GLU A CA 1
ATOM 1463 C C . GLU A 1 189 ? -14.488 -13.005 30.015 1.00 91.56 189 GLU A C 1
ATOM 1465 O O . GLU A 1 189 ? -14.840 -11.825 30.013 1.00 91.56 189 GLU A O 1
ATOM 1470 N N . GLY A 1 190 ? -13.260 -13.380 29.637 1.00 89.75 190 GLY A N 1
ATOM 1471 C CA . GLY 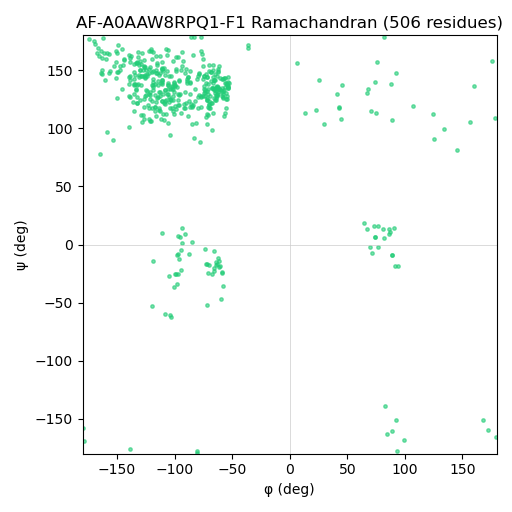A 1 190 ? -12.204 -12.445 29.230 1.00 89.75 190 GLY A CA 1
ATOM 1472 C C . GLY A 1 190 ? -11.510 -11.706 30.383 1.00 89.75 190 GLY A C 1
ATOM 1473 O O . GLY A 1 190 ? -10.851 -10.691 30.138 1.00 89.75 190 GLY A O 1
ATOM 1474 N N . TYR A 1 191 ? -11.668 -12.175 31.625 1.00 94.31 191 TYR A N 1
ATOM 1475 C CA . TYR A 1 191 ? -11.059 -11.591 32.817 1.00 94.31 191 TYR A CA 1
ATOM 1476 C C . TYR A 1 191 ? -10.525 -12.669 33.775 1.00 94.31 191 TYR A C 1
ATOM 1478 O O . TYR A 1 191 ? -11.260 -13.531 34.256 1.00 94.31 191 TYR A O 1
ATOM 1486 N N . THR A 1 192 ? -9.253 -12.554 34.154 1.00 95.56 192 THR A N 1
ATOM 1487 C CA . THR A 1 192 ? -8.615 -13.395 35.174 1.00 95.56 192 THR A CA 1
ATOM 1488 C C . THR A 1 192 ? -8.751 -12.754 36.560 1.00 95.56 192 THR A C 1
ATOM 1490 O O . THR A 1 192 ? -8.427 -11.579 36.746 1.00 95.56 192 THR A O 1
ATOM 1493 N N . PHE A 1 193 ? -9.191 -13.520 37.566 1.00 97.12 193 PHE A N 1
ATOM 1494 C CA . PHE A 1 193 ? -9.222 -13.062 38.964 1.00 97.12 193 PHE A CA 1
ATOM 1495 C C . PHE A 1 193 ? -7.818 -12.686 39.466 1.00 97.12 193 PHE A C 1
ATOM 1497 O O . PHE A 1 193 ? -6.865 -13.449 39.294 1.00 97.12 193 PHE A O 1
ATOM 1504 N N . LYS A 1 194 ? -7.703 -11.522 40.116 1.00 96.56 194 LYS A N 1
ATOM 1505 C CA . LYS A 1 194 ? -6.442 -10.980 40.636 1.00 96.56 194 LYS A CA 1
ATOM 1506 C C . LYS A 1 194 ? -6.374 -11.043 42.162 1.00 96.56 194 LYS A C 1
ATOM 1508 O O . LYS A 1 194 ? -5.459 -11.654 42.707 1.00 96.56 194 LYS A O 1
ATOM 1513 N N . GLU A 1 195 ? -7.306 -10.382 42.845 1.00 97.38 195 GLU A N 1
ATOM 1514 C CA . GLU A 1 195 ? -7.351 -10.305 44.310 1.00 97.38 195 GLU A CA 1
ATOM 1515 C C . GLU A 1 195 ? -8.763 -9.990 44.818 1.00 97.38 195 GLU A C 1
ATOM 1517 O O . GLU A 1 195 ? -9.615 -9.521 44.066 1.00 97.38 195 GLU A O 1
ATOM 1522 N N . VAL A 1 196 ? -9.006 -10.220 46.109 1.00 97.81 196 VAL A N 1
ATOM 1523 C CA . VAL A 1 196 ? -10.233 -9.798 46.795 1.00 97.81 196 VAL A CA 1
ATOM 1524 C C . VAL A 1 196 ? -9.886 -8.848 47.937 1.00 97.81 196 VAL A C 1
ATOM 1526 O O . VAL A 1 196 ? -8.925 -9.073 48.674 1.00 97.81 196 VAL A O 1
ATOM 1529 N N . GLN A 1 197 ? -10.665 -7.779 48.072 1.00 97.12 197 GLN A N 1
ATOM 1530 C CA . GLN A 1 197 ? -10.550 -6.784 49.134 1.00 97.12 197 GLN A CA 1
ATOM 1531 C C . GLN A 1 197 ? -11.759 -6.894 50.070 1.00 97.12 197 GLN A C 1
ATOM 1533 O O . GLN A 1 197 ? -12.887 -7.065 49.613 1.00 97.12 197 GLN A O 1
ATOM 1538 N N . GLY A 1 198 ? -11.530 -6.801 51.382 1.00 94.69 198 GLY A N 1
ATOM 1539 C CA . GLY A 1 198 ? -12.543 -7.092 52.405 1.00 94.69 198 GLY A CA 1
ATOM 1540 C C . GLY A 1 198 ? -12.495 -8.543 52.905 1.00 94.69 198 GLY A C 1
ATOM 1541 O O . GLY A 1 198 ? -11.624 -9.322 52.520 1.00 94.69 198 GLY A O 1
ATOM 1542 N N . ASN A 1 199 ? -13.414 -8.898 53.805 1.00 94.88 199 ASN A N 1
ATOM 1543 C CA . ASN A 1 199 ? -13.498 -10.241 54.383 1.00 94.88 199 ASN A CA 1
ATOM 1544 C C . ASN A 1 199 ? -14.539 -11.063 53.617 1.00 94.88 199 ASN A C 1
ATOM 1546 O O . ASN A 1 199 ? -15.707 -10.700 53.612 1.00 94.88 199 ASN A O 1
ATOM 1550 N N . VAL A 1 200 ? -14.140 -12.182 53.006 1.00 96.19 200 VAL A N 1
ATOM 1551 C CA . VAL A 1 200 ? -15.064 -13.019 52.209 1.00 96.19 200 VAL A CA 1
ATOM 1552 C C . VAL A 1 200 ? -16.076 -13.810 53.047 1.00 96.19 200 VAL A C 1
ATOM 1554 O O . VAL A 1 200 ? -17.085 -14.270 52.520 1.00 96.19 200 VAL A O 1
ATOM 1557 N N . THR A 1 201 ? -15.823 -13.939 54.349 1.00 95.81 201 THR A N 1
ATOM 1558 C CA . THR A 1 201 ? -16.706 -14.550 55.351 1.00 95.81 201 THR A CA 1
ATOM 1559 C C . THR A 1 201 ? -16.736 -13.674 56.594 1.00 95.81 201 THR A C 1
ATOM 1561 O O . THR A 1 201 ? -15.684 -13.180 57.015 1.00 95.81 201 THR A O 1
ATOM 1564 N N . GLY A 1 202 ? -17.888 -13.548 57.243 1.00 95.12 202 GLY A N 1
ATOM 1565 C CA . GLY A 1 202 ? -18.009 -12.773 58.474 1.00 95.12 202 GLY A CA 1
ATOM 1566 C C . GLY A 1 202 ? -19.423 -12.785 59.032 1.00 95.12 202 GLY A C 1
ATOM 1567 O O . GLY A 1 202 ? -20.203 -13.679 58.724 1.00 95.12 202 GLY A O 1
ATOM 1568 N N . LYS A 1 203 ? -19.742 -11.774 59.844 1.00 93.69 203 LYS A N 1
ATOM 1569 C CA . LYS A 1 203 ? -21.095 -11.509 60.341 1.00 93.69 203 LYS A CA 1
ATOM 1570 C C . LYS A 1 203 ? -21.608 -10.169 59.836 1.00 93.69 203 LYS A C 1
ATOM 1572 O O . LYS A 1 203 ? -20.810 -9.245 59.674 1.00 93.69 203 LYS A O 1
ATOM 1577 N N . TYR A 1 204 ? -22.915 -10.053 59.617 1.00 91.50 204 TYR A N 1
ATOM 1578 C CA . TYR A 1 204 ? -23.551 -8.759 59.376 1.00 91.50 204 TYR A CA 1
ATOM 1579 C C . TYR A 1 204 ? -23.387 -7.860 60.612 1.00 91.50 204 TYR A C 1
ATOM 1581 O O . TYR A 1 204 ? -23.571 -8.293 61.750 1.00 91.50 204 TYR A O 1
ATOM 1589 N N . VAL A 1 205 ? -23.027 -6.600 60.371 1.00 88.31 205 VAL A N 1
ATOM 1590 C CA . VAL A 1 205 ? -22.795 -5.553 61.380 1.00 88.31 205 VAL A CA 1
ATOM 1591 C C . VAL A 1 205 ? -23.597 -4.302 61.019 1.00 88.31 205 VAL A C 1
ATOM 1593 O O . VAL A 1 205 ? -24.030 -4.177 59.874 1.00 88.31 205 VAL A O 1
ATOM 1596 N N . ASP A 1 206 ? -23.768 -3.369 61.963 1.00 80.44 206 ASP A N 1
ATOM 1597 C CA . ASP A 1 206 ? -24.357 -2.053 61.669 1.00 80.44 206 ASP A CA 1
ATOM 1598 C C . ASP A 1 206 ? -23.608 -1.359 60.512 1.00 80.44 206 ASP A C 1
ATOM 1600 O O . ASP A 1 206 ? -22.373 -1.354 60.451 1.00 80.44 206 ASP A O 1
ATOM 1604 N N . GLY A 1 207 ? -24.369 -0.778 59.586 1.00 78.25 207 GLY A N 1
ATOM 1605 C CA . GLY A 1 207 ? -23.864 -0.155 58.368 1.00 78.25 207 GLY A CA 1
ATOM 1606 C C . GLY A 1 207 ? -23.594 -1.134 57.220 1.00 78.25 207 GLY A C 1
ATOM 1607 O O . GLY A 1 207 ? -24.406 -2.005 56.902 1.00 78.25 207 GLY A O 1
ATOM 1608 N N . ILE A 1 208 ? -22.475 -0.913 56.522 1.00 81.69 208 ILE A N 1
ATOM 1609 C CA . ILE A 1 208 ? -22.150 -1.557 55.243 1.00 81.69 208 ILE A CA 1
ATOM 1610 C C . ILE A 1 208 ? -20.853 -2.346 55.383 1.00 81.69 208 ILE A C 1
ATOM 1612 O O . ILE A 1 208 ? -19.794 -1.789 55.672 1.00 81.69 208 ILE A O 1
ATOM 1616 N N . THR A 1 209 ? -20.929 -3.634 55.081 1.00 91.06 209 THR A N 1
ATOM 1617 C CA . THR A 1 209 ? -19.776 -4.474 54.770 1.00 91.06 209 THR A CA 1
ATOM 1618 C C . THR A 1 209 ? -19.603 -4.514 53.255 1.00 91.06 209 THR A C 1
ATOM 1620 O O . THR A 1 209 ? -20.558 -4.786 52.530 1.00 91.06 209 THR A O 1
ATOM 1623 N N . ARG A 1 210 ? -18.390 -4.251 52.760 1.00 91.88 210 ARG A N 1
ATOM 1624 C CA . ARG A 1 210 ? -18.067 -4.336 51.330 1.00 91.88 210 ARG A CA 1
ATOM 1625 C C . ARG A 1 210 ? -16.979 -5.377 51.088 1.00 91.88 210 ARG A C 1
ATOM 1627 O O . ARG A 1 210 ? -15.965 -5.385 51.787 1.00 91.88 210 ARG A O 1
ATOM 1634 N N . VAL A 1 211 ? -17.209 -6.228 50.095 1.00 97.12 211 VAL A N 1
ATOM 1635 C CA . VAL A 1 211 ? -16.251 -7.201 49.561 1.00 97.12 211 VAL A CA 1
ATOM 1636 C C . VAL A 1 211 ? -16.096 -6.904 48.076 1.00 97.12 211 VAL A C 1
ATOM 1638 O O . VAL A 1 211 ? -17.089 -6.769 47.372 1.00 97.12 211 VAL A O 1
ATOM 1641 N N . THR A 1 212 ? -14.870 -6.780 47.584 1.00 96.75 212 THR A N 1
ATOM 1642 C CA . THR A 1 212 ? -14.611 -6.375 46.198 1.00 96.75 212 THR A CA 1
ATOM 1643 C C . THR A 1 212 ? -13.656 -7.361 45.546 1.00 96.75 212 THR A C 1
ATOM 1645 O O . THR A 1 212 ? -12.481 -7.425 45.907 1.00 96.75 212 THR A O 1
ATOM 1648 N N . TYR A 1 213 ? -14.156 -8.131 44.582 1.00 98.06 213 TYR A N 1
ATOM 1649 C CA . TYR A 1 213 ? -13.356 -9.017 43.742 1.00 98.06 213 TYR A CA 1
ATOM 1650 C C . TYR A 1 213 ? -12.807 -8.215 42.557 1.00 98.06 213 TYR A C 1
ATOM 1652 O O . TYR A 1 213 ? -13.567 -7.633 41.779 1.00 98.06 213 TYR A O 1
ATOM 1660 N N . ILE A 1 214 ? -11.480 -8.170 42.439 1.00 97.69 214 ILE A N 1
ATOM 1661 C CA . ILE A 1 214 ? -10.756 -7.416 41.414 1.00 97.69 214 ILE A CA 1
ATOM 1662 C C . ILE A 1 214 ? -10.208 -8.377 40.365 1.00 97.69 214 ILE A C 1
ATOM 1664 O O . ILE A 1 214 ? -9.592 -9.398 40.688 1.00 97.69 214 ILE A O 1
ATOM 1668 N N . TYR A 1 215 ? -10.395 -8.014 39.099 1.00 97.56 215 TYR A N 1
ATOM 1669 C CA . TYR A 1 215 ? -10.015 -8.816 37.944 1.00 97.56 215 TYR A CA 1
ATOM 1670 C C . TYR A 1 215 ? -9.077 -8.051 37.005 1.00 97.56 215 TYR A C 1
ATOM 1672 O O . TYR A 1 215 ? -9.220 -6.847 36.791 1.00 97.56 215 TYR A O 1
ATOM 1680 N N . THR A 1 216 ? -8.140 -8.770 36.394 1.00 95.69 216 THR A N 1
ATOM 1681 C CA . THR A 1 216 ? -7.299 -8.276 35.300 1.00 95.69 216 THR A CA 1
ATOM 1682 C C . THR A 1 216 ? -7.905 -8.726 33.978 1.00 95.69 216 THR A C 1
ATOM 1684 O O . THR A 1 216 ? -8.193 -9.907 33.797 1.00 95.69 216 THR A O 1
ATOM 1687 N N . LYS A 1 217 ? -8.080 -7.795 33.035 1.00 93.25 217 LYS A N 1
ATOM 1688 C CA . LYS A 1 217 ? -8.569 -8.117 31.690 1.00 93.25 217 LYS A CA 1
ATOM 1689 C C . LYS A 1 217 ? -7.571 -9.003 30.950 1.00 93.25 217 LYS A C 1
ATOM 1691 O O . LYS A 1 217 ? -6.384 -8.670 30.872 1.00 93.25 217 LYS A O 1
ATOM 1696 N N . ASP A 1 218 ? -8.058 -10.092 30.368 1.00 88.31 218 ASP A N 1
ATOM 1697 C CA . ASP A 1 218 ? -7.224 -11.004 29.599 1.00 88.31 218 ASP A CA 1
ATOM 1698 C C . ASP A 1 218 ? -6.708 -10.306 28.337 1.00 88.31 218 ASP A C 1
ATOM 1700 O O . ASP A 1 218 ? -7.443 -9.639 27.602 1.00 88.31 218 ASP A O 1
ATOM 1704 N N . LYS A 1 219 ? -5.411 -10.462 28.069 1.00 80.75 219 LYS A N 1
ATOM 1705 C CA . LYS A 1 219 ? -4.810 -9.984 26.823 1.00 80.75 219 LYS A CA 1
ATOM 1706 C C . LYS A 1 219 ? -5.087 -11.007 25.732 1.00 80.75 219 LYS A C 1
ATOM 1708 O O . LYS A 1 219 ? -4.429 -12.047 25.699 1.00 80.75 219 LYS A O 1
ATOM 1713 N N . GLU A 1 220 ? -6.024 -10.707 24.832 1.00 71.44 220 GLU A N 1
ATOM 1714 C CA . GLU A 1 220 ? -6.147 -11.481 23.594 1.00 71.44 220 GLU A CA 1
ATOM 1715 C C . GLU A 1 220 ? -4.798 -11.406 22.849 1.00 71.44 220 GLU A C 1
ATOM 1717 O O . GLU A 1 220 ? -4.266 -10.306 22.667 1.00 71.44 220 GLU A O 1
ATOM 1722 N N . PRO A 1 221 ? -4.191 -12.544 22.463 1.00 71.75 221 PRO A N 1
ATOM 1723 C CA . PRO A 1 221 ? -2.943 -12.523 21.717 1.00 71.75 221 PRO A CA 1
ATOM 1724 C C . PRO A 1 221 ? -3.183 -11.864 20.358 1.00 71.75 221 PRO A C 1
ATOM 1726 O O . PRO A 1 221 ? -4.040 -12.309 19.592 1.00 71.75 221 PRO A O 1
ATOM 1729 N N . GLU A 1 222 ? -2.416 -10.814 20.057 1.00 78.44 222 GLU A N 1
ATOM 1730 C CA . GLU A 1 222 ? -2.499 -10.109 18.779 1.00 78.44 222 GLU A CA 1
ATOM 1731 C C . GLU A 1 222 ? -2.266 -11.093 17.629 1.00 78.44 222 GLU A C 1
ATOM 1733 O O . GLU A 1 222 ? -1.170 -11.623 17.432 1.00 78.44 222 GLU A O 1
ATOM 1738 N N . LYS A 1 223 ? -3.331 -11.364 16.871 1.00 87.62 223 LYS A N 1
ATOM 1739 C CA . LYS A 1 223 ? -3.262 -12.189 15.669 1.00 87.62 223 LYS A CA 1
ATOM 1740 C C . LYS A 1 223 ? -2.473 -11.410 14.620 1.00 87.62 223 LYS A C 1
ATOM 1742 O O . LYS A 1 223 ? -2.851 -10.294 14.260 1.00 87.62 223 LYS A O 1
ATOM 1747 N N . LEU A 1 224 ? -1.378 -12.001 14.155 1.00 91.62 224 LEU A N 1
ATOM 1748 C CA . LEU A 1 224 ? -0.531 -11.438 13.109 1.00 91.62 224 LEU A CA 1
ATOM 1749 C C . LEU A 1 224 ? -1.023 -11.903 11.734 1.00 91.62 224 LEU A C 1
ATOM 1751 O O . LEU A 1 224 ? -1.397 -13.064 11.575 1.00 91.6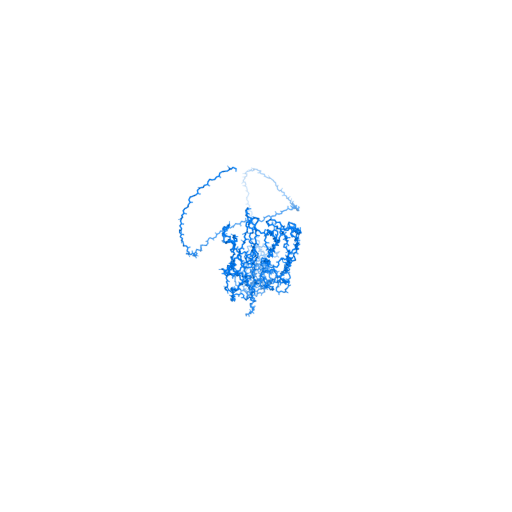2 224 LEU A O 1
ATOM 1755 N N . GLY A 1 225 ? -0.992 -11.002 10.756 1.00 94.56 225 GLY A N 1
ATOM 1756 C CA . GLY A 1 225 ? -1.085 -11.327 9.335 1.00 94.56 225 GLY A CA 1
ATOM 1757 C C . GLY A 1 225 ? 0.305 -11.350 8.707 1.00 94.56 225 GLY A C 1
ATOM 1758 O O . GLY A 1 225 ? 1.178 -10.593 9.139 1.00 94.56 225 GLY A O 1
ATOM 1759 N N . ASN A 1 226 ? 0.518 -12.183 7.687 1.00 96.56 226 ASN A N 1
ATOM 1760 C CA . ASN A 1 226 ? 1.780 -12.228 6.944 1.00 96.56 226 ASN A CA 1
ATOM 1761 C C . ASN A 1 226 ? 1.625 -11.578 5.569 1.00 96.56 226 ASN A C 1
ATOM 1763 O O . ASN A 1 226 ? 0.640 -11.804 4.865 1.00 96.56 226 ASN A O 1
ATOM 1767 N N . LEU A 1 227 ? 2.638 -10.818 5.166 1.00 97.81 227 LEU A N 1
ATOM 1768 C CA . LEU A 1 227 ? 2.694 -10.115 3.893 1.00 97.81 227 LEU A CA 1
ATOM 1769 C C . LEU A 1 227 ? 3.962 -10.502 3.131 1.00 97.81 227 LEU A C 1
ATOM 1771 O O . LEU A 1 227 ? 5.057 -10.465 3.685 1.00 97.81 227 LEU A O 1
ATOM 1775 N N . THR A 1 228 ? 3.820 -10.821 1.845 1.00 97.94 228 THR A N 1
ATOM 1776 C CA . THR A 1 228 ? 4.921 -11.001 0.890 1.00 97.94 228 THR A CA 1
ATOM 1777 C C . THR A 1 228 ? 4.694 -10.121 -0.338 1.00 97.94 228 THR A C 1
ATOM 1779 O O . THR A 1 228 ? 3.660 -10.225 -0.995 1.00 97.94 228 THR A O 1
ATOM 1782 N N . ILE A 1 229 ? 5.667 -9.276 -0.686 1.00 98.25 229 ILE A N 1
ATOM 1783 C CA . ILE A 1 229 ? 5.654 -8.437 -1.892 1.00 98.25 229 ILE A CA 1
ATOM 1784 C C . ILE A 1 229 ? 6.811 -8.846 -2.804 1.00 98.25 229 ILE A C 1
ATOM 1786 O O . ILE A 1 229 ? 7.981 -8.718 -2.437 1.00 98.25 229 ILE A O 1
ATOM 1790 N N . LYS A 1 230 ? 6.476 -9.301 -4.012 1.00 98.25 230 LYS A N 1
ATOM 1791 C CA . LYS A 1 230 ? 7.414 -9.754 -5.047 1.00 98.25 230 LYS A CA 1
ATOM 1792 C C . LYS A 1 230 ? 7.626 -8.674 -6.102 1.00 98.25 230 LYS A C 1
ATOM 1794 O O . LYS A 1 230 ? 6.669 -8.033 -6.536 1.00 98.25 230 LYS A O 1
ATOM 1799 N N . TYR A 1 231 ? 8.868 -8.517 -6.556 1.00 98.12 231 TYR A N 1
ATOM 1800 C CA . TYR A 1 231 ? 9.259 -7.553 -7.589 1.00 98.12 231 TYR A CA 1
ATOM 1801 C C . TYR A 1 231 ? 9.785 -8.301 -8.812 1.00 98.12 231 TYR A C 1
ATOM 1803 O O . TYR A 1 231 ? 10.860 -8.900 -8.738 1.00 98.12 231 TYR A O 1
ATOM 1811 N N . GLN A 1 232 ? 9.054 -8.277 -9.928 1.00 97.44 232 GLN A N 1
ATOM 1812 C CA . GLN A 1 232 ? 9.421 -9.055 -11.117 1.00 97.44 232 GLN A CA 1
ATOM 1813 C C . GLN A 1 232 ? 9.110 -8.346 -12.441 1.00 97.44 232 GLN A C 1
ATOM 1815 O O . GLN A 1 232 ? 8.263 -7.455 -12.502 1.00 97.44 232 GLN A O 1
ATOM 1820 N N . ASP A 1 233 ? 9.781 -8.755 -13.515 1.00 95.44 233 ASP A N 1
ATOM 1821 C CA . ASP A 1 233 ? 9.496 -8.271 -14.867 1.00 95.44 233 ASP A CA 1
ATOM 1822 C C . ASP A 1 233 ? 8.277 -8.976 -15.518 1.00 95.44 233 ASP A C 1
ATOM 1824 O O . ASP A 1 233 ? 7.613 -9.832 -14.922 1.00 95.44 233 ASP A O 1
ATOM 1828 N N . GLU A 1 234 ? 7.970 -8.637 -16.776 1.00 92.56 234 GLU A N 1
ATOM 1829 C CA . GLU A 1 234 ? 6.899 -9.279 -17.558 1.00 92.56 234 GLU A CA 1
ATOM 1830 C C . GLU A 1 234 ? 7.126 -10.778 -17.856 1.00 92.56 234 GLU A C 1
ATOM 1832 O O . GLU A 1 234 ? 6.174 -11.457 -18.249 1.00 92.56 234 GLU A O 1
ATOM 1837 N N . LYS A 1 235 ? 8.348 -11.301 -17.684 1.00 92.25 235 LYS A N 1
ATOM 1838 C CA . LYS A 1 235 ? 8.713 -12.719 -17.854 1.00 92.25 235 LYS A CA 1
ATOM 1839 C C . LYS A 1 235 ? 8.700 -13.487 -16.525 1.00 92.25 235 LYS A C 1
ATOM 1841 O O . LYS A 1 235 ? 8.728 -14.716 -16.547 1.00 92.25 235 LYS A O 1
ATOM 1846 N N . GLY A 1 236 ? 8.629 -12.784 -15.392 1.00 93.81 236 GLY A N 1
ATOM 1847 C CA . GLY A 1 236 ? 8.743 -13.350 -14.047 1.00 93.81 236 GLY A CA 1
ATOM 1848 C C . GLY A 1 236 ? 10.178 -13.390 -13.507 1.00 93.81 236 GLY A C 1
ATOM 1849 O O . GLY A 1 236 ? 10.430 -14.075 -12.518 1.00 93.81 236 GLY A O 1
ATOM 1850 N N . GLU A 1 237 ? 11.124 -12.681 -14.128 1.00 95.06 237 GLU A N 1
ATOM 1851 C CA . GLU A 1 237 ? 12.483 -12.529 -13.601 1.00 95.06 237 GLU A CA 1
ATOM 1852 C C . GLU A 1 237 ? 12.471 -11.580 -12.394 1.00 95.06 237 GLU A C 1
ATOM 1854 O O . GLU A 1 237 ? 11.937 -10.472 -12.459 1.00 95.06 237 GLU A O 1
ATOM 1859 N N . LYS A 1 238 ? 13.051 -12.025 -11.273 1.00 96.88 238 LYS A N 1
ATOM 1860 C CA . LYS A 1 238 ? 13.084 -11.293 -9.999 1.00 96.88 238 LYS A CA 1
ATOM 1861 C C . LYS A 1 238 ? 14.034 -10.090 -10.073 1.00 96.88 238 LYS A C 1
ATOM 1863 O O . LYS A 1 238 ? 15.210 -10.249 -10.388 1.00 96.88 238 LYS A O 1
ATOM 1868 N N . LEU A 1 239 ? 13.528 -8.897 -9.745 1.00 96.62 239 LEU A N 1
ATOM 1869 C CA . LEU A 1 239 ? 14.252 -7.617 -9.848 1.00 96.62 239 LEU A CA 1
ATOM 1870 C C . LEU A 1 239 ? 14.845 -7.128 -8.514 1.00 96.62 239 LEU A C 1
ATOM 1872 O O . LEU A 1 239 ? 15.830 -6.394 -8.505 1.00 96.62 239 LEU A O 1
ATOM 1876 N N . ALA A 1 240 ? 14.270 -7.541 -7.384 1.00 96.75 240 ALA A N 1
ATOM 1877 C CA . ALA A 1 240 ? 14.817 -7.353 -6.038 1.00 96.75 240 ALA A CA 1
ATOM 1878 C C . ALA A 1 240 ? 14.362 -8.488 -5.124 1.00 96.75 240 ALA A C 1
ATOM 1880 O O . ALA A 1 240 ? 13.403 -9.187 -5.442 1.00 96.75 240 ALA A O 1
ATOM 1881 N N . GLU A 1 241 ? 15.002 -8.608 -3.959 1.00 97.38 241 GLU A N 1
ATOM 1882 C CA . GLU A 1 241 ? 14.499 -9.451 -2.876 1.00 97.38 241 GLU A CA 1
ATOM 1883 C C . GLU A 1 241 ? 13.064 -9.098 -2.474 1.00 97.38 241 GLU A C 1
ATOM 1885 O O . GLU A 1 241 ? 12.686 -7.921 -2.409 1.00 97.38 241 GLU A O 1
ATOM 1890 N N . ASP A 1 242 ? 12.286 -10.155 -2.235 1.00 97.25 242 ASP A N 1
ATOM 1891 C CA . ASP A 1 242 ? 10.906 -10.117 -1.771 1.00 97.25 242 ASP A CA 1
ATOM 1892 C C . ASP A 1 242 ? 10.865 -9.384 -0.422 1.00 97.25 242 ASP A C 1
ATOM 1894 O O . ASP A 1 242 ? 11.687 -9.634 0.462 1.00 97.25 242 ASP A O 1
ATOM 1898 N N . PHE A 1 243 ? 9.909 -8.474 -0.249 1.00 97.06 243 PHE A N 1
ATOM 1899 C CA . PHE A 1 243 ? 9.645 -7.883 1.060 1.00 97.06 243 PHE A CA 1
ATOM 1900 C C . PHE A 1 243 ? 8.695 -8.811 1.818 1.00 97.06 243 PHE A C 1
ATOM 1902 O O . PHE A 1 243 ? 7.579 -9.039 1.357 1.00 97.06 243 PHE A O 1
ATOM 1909 N N . THR A 1 244 ? 9.137 -9.340 2.958 1.00 97.25 244 THR A N 1
ATOM 1910 C CA . THR A 1 244 ? 8.340 -10.211 3.834 1.00 97.25 244 THR A CA 1
ATOM 1911 C C . THR A 1 244 ? 8.232 -9.600 5.223 1.00 97.25 244 THR A C 1
ATOM 1913 O O . THR A 1 244 ? 9.265 -9.269 5.809 1.00 97.25 244 THR A O 1
ATOM 1916 N N . ASP A 1 245 ? 7.021 -9.487 5.758 1.00 97.31 245 ASP A N 1
ATOM 1917 C CA . ASP A 1 245 ? 6.767 -8.895 7.075 1.00 97.31 245 ASP A CA 1
ATOM 1918 C C . ASP A 1 245 ? 5.519 -9.501 7.743 1.00 97.31 245 ASP A C 1
ATOM 1920 O O . ASP A 1 245 ? 4.629 -10.012 7.059 1.00 97.31 245 ASP A O 1
ATOM 1924 N N . SER A 1 246 ? 5.449 -9.421 9.073 1.00 96.12 246 SER A N 1
ATOM 1925 C CA . SER A 1 246 ? 4.344 -9.943 9.886 1.00 96.12 246 SER A CA 1
ATOM 1926 C C . SER A 1 246 ? 3.941 -8.914 10.943 1.00 96.12 246 SER A C 1
ATOM 1928 O O . SER A 1 246 ? 4.721 -8.615 11.846 1.00 96.12 246 SER A O 1
ATOM 1930 N N . GLN A 1 247 ? 2.719 -8.387 10.850 1.00 94.75 247 GLN A N 1
ATOM 1931 C CA . GLN A 1 247 ? 2.196 -7.323 11.723 1.00 94.75 247 GLN A CA 1
ATOM 1932 C C . GLN A 1 247 ? 0.799 -7.685 12.249 1.00 94.75 247 GLN A C 1
ATOM 1934 O O . GLN A 1 247 ? 0.132 -8.533 11.650 1.00 94.75 247 GLN A O 1
ATOM 1939 N N . PRO A 1 248 ? 0.312 -7.055 13.336 1.00 91.75 248 PRO A N 1
ATOM 1940 C CA . PRO A 1 248 ? -1.054 -7.256 13.816 1.00 91.75 248 PRO A CA 1
ATOM 1941 C C . PRO A 1 248 ? -2.096 -6.987 12.724 1.00 91.75 248 PRO A C 1
ATOM 1943 O O . PRO A 1 248 ? -1.989 -6.013 11.973 1.00 91.75 248 PRO A O 1
ATOM 1946 N N . ILE A 1 249 ? -3.120 -7.838 12.640 1.00 90.69 249 ILE A N 1
ATOM 1947 C CA . ILE A 1 249 ? -4.203 -7.705 11.654 1.00 90.69 249 ILE A CA 1
ATOM 1948 C C . ILE A 1 249 ? -4.861 -6.321 11.774 1.00 90.69 249 ILE A C 1
ATOM 1950 O O . ILE A 1 249 ? -5.144 -5.843 12.870 1.00 90.69 249 ILE A O 1
ATOM 1954 N N . GLY A 1 250 ? -5.105 -5.669 10.635 1.00 87.06 250 GLY A N 1
ATOM 1955 C CA . GLY A 1 250 ? -5.618 -4.296 10.570 1.00 87.06 250 GLY A CA 1
ATOM 1956 C C . GLY A 1 250 ? -4.541 -3.202 10.574 1.00 87.06 250 GLY A C 1
ATOM 1957 O O . GLY A 1 250 ? -4.864 -2.047 10.295 1.00 87.06 250 GLY A O 1
ATOM 1958 N N . THR A 1 251 ? -3.266 -3.535 10.809 1.00 90.06 251 THR A N 1
ATOM 1959 C CA . THR A 1 251 ? -2.138 -2.614 10.559 1.00 90.06 251 THR A CA 1
ATOM 1960 C C . THR A 1 251 ? -2.116 -2.203 9.084 1.00 90.06 251 THR A C 1
ATOM 1962 O O . THR A 1 251 ? -2.403 -3.024 8.218 1.00 90.06 251 THR A O 1
ATOM 1965 N N . SER A 1 252 ? -1.785 -0.950 8.761 1.00 91.19 252 SER A N 1
ATOM 1966 C CA . SER A 1 252 ? -1.692 -0.490 7.363 1.00 91.19 252 SER A CA 1
ATOM 1967 C C . SER A 1 252 ? -0.455 -1.034 6.643 1.00 91.19 252 SER A C 1
ATOM 1969 O O . SER A 1 252 ? 0.639 -1.038 7.201 1.00 91.19 252 SER A O 1
ATOM 1971 N N . ILE A 1 253 ? -0.619 -1.430 5.379 1.00 93.38 253 ILE A N 1
ATOM 1972 C CA . ILE A 1 253 ? 0.479 -1.867 4.508 1.00 93.38 253 ILE A CA 1
ATOM 1973 C C . ILE A 1 253 ? 1.304 -0.649 4.042 1.00 93.38 253 ILE A C 1
ATOM 1975 O O . ILE A 1 253 ? 0.718 0.337 3.579 1.00 93.38 253 ILE A O 1
ATOM 1979 N N . PRO A 1 254 ? 2.651 -0.704 4.097 1.00 91.12 254 PRO A N 1
ATOM 1980 C CA . PRO A 1 254 ? 3.526 0.351 3.580 1.00 91.12 254 PRO A CA 1
ATOM 1981 C C . PRO A 1 254 ? 3.449 0.447 2.046 1.00 91.12 254 PRO A C 1
ATOM 1983 O O . PRO A 1 254 ? 4.089 -0.315 1.316 1.00 91.12 254 PRO A O 1
ATOM 1986 N N . LEU A 1 255 ? 2.656 1.394 1.531 1.00 89.88 255 LEU A N 1
ATOM 1987 C CA . LEU A 1 255 ? 2.425 1.569 0.087 1.00 89.88 255 LEU A CA 1
ATOM 1988 C C . LEU A 1 255 ? 3.693 1.965 -0.694 1.00 89.88 255 LEU A C 1
ATOM 1990 O O . LEU A 1 255 ? 3.743 1.789 -1.910 1.00 89.88 255 LEU A O 1
ATOM 1994 N N . GLU A 1 256 ? 4.741 2.450 -0.026 1.00 90.94 256 GLU A N 1
ATOM 1995 C CA . GLU A 1 256 ? 6.062 2.670 -0.619 1.00 90.94 256 GLU A CA 1
ATOM 1996 C C . GLU A 1 256 ? 6.766 1.370 -1.045 1.00 90.94 256 GLU A C 1
ATOM 1998 O O . GLU A 1 256 ? 7.580 1.382 -1.967 1.00 90.94 256 GLU A O 1
ATOM 2003 N N . GLN A 1 257 ? 6.401 0.217 -0.474 1.00 94.19 257 GLN A N 1
ATOM 2004 C CA . GLN A 1 257 ? 6.851 -1.074 -1.009 1.00 94.19 257 GLN A CA 1
ATOM 2005 C C . GLN A 1 257 ? 6.179 -1.397 -2.356 1.00 94.19 257 GLN A C 1
ATOM 2007 O O . GLN A 1 257 ? 6.684 -2.211 -3.116 1.00 94.19 257 GLN A O 1
ATOM 2012 N N . LEU A 1 258 ? 5.076 -0.731 -2.712 1.00 92.81 258 LEU A N 1
ATOM 2013 C CA . LEU A 1 258 ? 4.355 -0.946 -3.973 1.00 92.81 258 LEU A CA 1
ATOM 2014 C C . LEU A 1 258 ? 4.720 0.072 -5.070 1.00 92.81 258 LEU A C 1
ATOM 2016 O O . LEU A 1 258 ? 4.336 -0.117 -6.223 1.00 92.81 258 LEU A O 1
ATOM 2020 N N . ASN A 1 259 ? 5.482 1.126 -4.742 1.00 87.88 259 ASN A N 1
ATOM 2021 C CA . ASN A 1 259 ? 5.921 2.166 -5.688 1.00 87.88 259 ASN A CA 1
ATOM 2022 C C . ASN A 1 259 ? 7.434 2.148 -5.999 1.00 87.88 259 ASN A C 1
ATOM 2024 O O . ASN A 1 259 ? 7.948 3.066 -6.643 1.00 87.88 259 ASN A O 1
ATOM 2028 N N . LYS A 1 260 ? 8.138 1.094 -5.567 1.00 92.25 260 LYS A N 1
ATOM 2029 C CA . LYS A 1 260 ? 9.577 0.878 -5.774 1.00 92.25 260 LYS A CA 1
ATOM 2030 C C . LYS A 1 260 ? 9.963 0.995 -7.254 1.00 92.25 260 LYS A C 1
ATOM 2032 O O . LYS A 1 260 ? 9.255 0.489 -8.124 1.00 92.25 260 LYS A O 1
ATOM 2037 N N . THR A 1 261 ? 11.095 1.633 -7.544 1.00 91.81 261 THR A N 1
ATOM 2038 C CA . THR A 1 261 ? 11.589 1.877 -8.909 1.00 91.81 261 THR A CA 1
ATOM 2039 C C . THR A 1 261 ? 12.837 1.054 -9.224 1.00 91.81 261 THR A C 1
ATOM 2041 O O . THR A 1 261 ? 13.625 0.732 -8.335 1.00 91.81 261 THR A O 1
ATOM 2044 N N . PHE A 1 262 ? 13.027 0.731 -10.505 1.00 93.56 262 PHE A N 1
ATOM 2045 C CA . PHE A 1 262 ? 14.148 -0.066 -11.007 1.00 93.56 262 PHE A CA 1
ATOM 2046 C C . PHE A 1 262 ? 14.784 0.611 -12.224 1.00 93.56 262 PHE A C 1
ATOM 2048 O O . PHE A 1 262 ? 14.083 1.128 -13.093 1.00 93.56 262 PHE A O 1
ATOM 2055 N N . GLU A 1 263 ? 16.115 0.622 -12.299 1.00 90.50 263 GLU A N 1
ATOM 2056 C CA . GLU A 1 263 ? 16.830 1.213 -13.434 1.00 90.50 263 GLU A CA 1
ATOM 2057 C C . GLU A 1 263 ? 16.534 0.429 -14.720 1.00 90.50 263 GLU A C 1
ATOM 2059 O O . GLU A 1 263 ? 16.599 -0.797 -14.728 1.00 90.50 263 GLU A O 1
ATOM 2064 N N . ASN A 1 264 ? 16.238 1.133 -15.816 1.00 89.75 264 ASN A N 1
ATOM 2065 C CA . ASN A 1 264 ? 15.865 0.554 -17.115 1.00 89.75 264 ASN A CA 1
ATOM 2066 C C . ASN A 1 264 ? 14.511 -0.186 -17.141 1.00 89.75 264 ASN A C 1
ATOM 2068 O O . ASN A 1 264 ? 14.203 -0.846 -18.134 1.00 89.75 264 ASN A O 1
ATOM 2072 N N . TYR A 1 265 ? 13.675 -0.020 -16.111 1.00 93.06 265 TYR A N 1
ATOM 2073 C CA . TYR A 1 265 ? 12.308 -0.540 -16.053 1.00 93.06 265 TYR A CA 1
ATOM 2074 C C . TYR A 1 265 ? 11.287 0.563 -15.731 1.00 93.06 265 TYR A C 1
ATOM 2076 O O . TYR A 1 265 ? 11.587 1.536 -15.043 1.00 93.06 265 TYR A O 1
ATOM 2084 N N . GLU A 1 266 ? 10.052 0.373 -16.187 1.00 91.81 266 GLU A N 1
ATOM 2085 C CA . GLU A 1 266 ? 8.872 1.148 -15.794 1.00 91.81 266 GLU A CA 1
ATOM 2086 C C . GLU A 1 266 ? 7.856 0.254 -15.068 1.00 91.81 266 GLU A C 1
ATOM 2088 O O . GLU A 1 266 ? 7.778 -0.952 -15.309 1.00 91.81 266 GLU A O 1
ATOM 2093 N N . PHE A 1 267 ? 7.077 0.833 -14.153 1.00 92.38 267 PHE A N 1
ATOM 2094 C CA . PHE A 1 267 ? 5.963 0.137 -13.505 1.00 92.38 267 PHE A CA 1
ATOM 2095 C C . PHE A 1 267 ? 4.871 -0.189 -14.534 1.00 92.38 267 PHE A C 1
ATOM 2097 O O . PHE A 1 267 ? 4.564 0.644 -15.385 1.00 92.38 267 PHE A O 1
ATOM 2104 N N . LYS A 1 268 ? 4.237 -1.364 -14.424 1.00 90.75 268 LYS A N 1
ATOM 2105 C CA . LYS A 1 268 ? 3.146 -1.784 -15.318 1.00 90.75 268 LYS A CA 1
ATOM 2106 C C . LYS A 1 268 ? 1.822 -2.050 -14.596 1.00 90.75 268 LYS A C 1
ATOM 2108 O O . LYS A 1 268 ? 0.780 -1.563 -15.034 1.00 90.75 268 LYS A O 1
ATOM 2113 N N . GLU A 1 269 ? 1.842 -2.893 -13.565 1.00 92.62 269 GLU A N 1
ATOM 2114 C CA . GLU A 1 269 ? 0.645 -3.341 -12.838 1.00 92.62 269 GLU A CA 1
ATOM 2115 C C . GLU A 1 269 ? 1.016 -3.956 -11.475 1.00 92.62 269 GLU A C 1
ATOM 2117 O O . GLU A 1 269 ? 2.147 -4.397 -11.266 1.00 92.62 269 GLU A O 1
ATOM 2122 N N . ILE A 1 270 ? 0.041 -4.037 -10.567 1.00 93.88 270 ILE A N 1
ATOM 2123 C CA . ILE A 1 270 ? 0.126 -4.788 -9.307 1.00 93.88 270 ILE A CA 1
ATOM 2124 C C . ILE A 1 270 ? -0.925 -5.901 -9.340 1.00 93.88 270 ILE A C 1
ATOM 2126 O O . ILE A 1 270 ? -2.061 -5.673 -9.753 1.00 93.88 270 ILE A O 1
ATOM 2130 N N . LYS A 1 271 ? -0.559 -7.099 -8.882 1.00 93.62 271 LYS A N 1
ATOM 2131 C CA . LYS A 1 271 ? -1.449 -8.261 -8.732 1.00 93.62 271 LYS A CA 1
ATOM 2132 C C . LYS A 1 271 ? -1.457 -8.744 -7.286 1.00 93.62 271 LYS A C 1
ATOM 2134 O O . LYS A 1 271 ? -0.467 -8.573 -6.586 1.00 93.62 271 LYS A O 1
ATOM 2139 N N . GLY A 1 272 ? -2.564 -9.339 -6.846 1.00 93.06 272 GLY A N 1
ATOM 2140 C CA . GLY A 1 272 ? -2.706 -9.887 -5.487 1.00 93.06 272 GLY A CA 1
ATOM 2141 C C . GLY A 1 272 ? -2.949 -8.853 -4.378 1.00 93.06 272 GLY A C 1
ATOM 2142 O O . GLY A 1 272 ? -3.178 -9.232 -3.237 1.00 93.06 272 GLY A O 1
ATOM 2143 N N . PHE A 1 273 ? -2.970 -7.553 -4.691 1.00 94.38 273 PHE A N 1
ATOM 2144 C CA . PHE A 1 273 ? -3.382 -6.528 -3.731 1.00 94.38 273 PHE A CA 1
ATOM 2145 C C . PHE A 1 273 ? -4.901 -6.588 -3.525 1.00 94.38 273 PHE A C 1
ATOM 2147 O O . PHE A 1 273 ? -5.662 -6.268 -4.437 1.00 94.38 273 PHE A O 1
ATOM 2154 N N . THR A 1 274 ? -5.329 -7.038 -2.346 1.00 91.31 274 THR A N 1
ATOM 2155 C CA . THR A 1 274 ? -6.742 -7.254 -1.973 1.00 91.31 274 THR A CA 1
ATOM 2156 C C . THR A 1 274 ? -7.205 -6.394 -0.798 1.00 91.31 274 THR A C 1
ATOM 2158 O O . THR A 1 274 ? -8.405 -6.268 -0.579 1.00 91.31 274 THR A O 1
ATOM 2161 N N . SER A 1 275 ? -6.275 -5.790 -0.055 1.00 92.00 275 SER A N 1
ATOM 2162 C CA . SER A 1 275 ? -6.534 -4.940 1.109 1.00 92.00 275 SER A CA 1
ATOM 2163 C C . SER A 1 275 ? -5.356 -3.986 1.322 1.00 92.00 275 SER A C 1
ATOM 2165 O O . SER A 1 275 ? -4.220 -4.341 1.011 1.00 92.00 275 SER A O 1
ATOM 2167 N N . GLY A 1 276 ? -5.607 -2.793 1.865 1.00 91.62 276 GLY A N 1
ATOM 2168 C CA . GLY A 1 276 ? -4.579 -1.849 2.310 1.00 91.62 276 GLY A CA 1
ATOM 2169 C C . GLY A 1 276 ? -4.075 -2.106 3.734 1.00 91.62 276 GLY A C 1
ATOM 2170 O O . GLY A 1 276 ? -3.239 -1.345 4.222 1.00 91.62 276 GLY A O 1
ATOM 2171 N N . VAL A 1 277 ? -4.569 -3.156 4.398 1.00 92.06 277 VAL A N 1
ATOM 2172 C CA . VAL A 1 277 ? -4.165 -3.590 5.745 1.00 92.06 277 VAL A CA 1
ATOM 2173 C C . VAL A 1 277 ? -3.759 -5.069 5.779 1.00 92.06 277 VAL A C 1
ATOM 2175 O O . VAL A 1 277 ? -4.181 -5.843 4.915 1.00 92.06 277 VAL A O 1
ATOM 2178 N N . TYR A 1 278 ? -2.976 -5.459 6.793 1.00 93.62 278 TYR A N 1
ATOM 2179 C CA . TYR A 1 278 ? -2.604 -6.856 7.062 1.00 93.62 278 TYR A CA 1
ATOM 2180 C C . TYR A 1 278 ? -3.859 -7.677 7.400 1.00 93.62 278 TYR A C 1
ATOM 2182 O O . TYR A 1 278 ? -4.641 -7.277 8.269 1.00 93.62 278 TYR A O 1
ATOM 2190 N N . THR A 1 279 ? -4.069 -8.810 6.726 1.00 92.75 279 THR A N 1
ATOM 2191 C CA . THR A 1 279 ? -5.254 -9.677 6.900 1.00 92.75 279 THR A CA 1
ATOM 2192 C C . THR A 1 279 ? -4.962 -10.966 7.671 1.00 92.75 279 THR A C 1
ATOM 2194 O O . THR A 1 279 ? -3.813 -11.329 7.882 1.00 92.75 279 THR A O 1
ATOM 2197 N N . ALA A 1 280 ? -6.017 -11.676 8.094 1.00 91.69 280 ALA A N 1
ATOM 2198 C CA . ALA A 1 280 ? -5.898 -13.004 8.711 1.00 91.69 280 ALA A CA 1
ATOM 2199 C C . ALA A 1 280 ? -5.406 -14.091 7.735 1.00 91.69 280 ALA A C 1
ATOM 2201 O O . ALA A 1 280 ? -4.855 -15.100 8.162 1.00 91.69 280 ALA A O 1
ATOM 2202 N N . GLU A 1 281 ? -5.642 -13.891 6.438 1.00 93.81 281 GLU A N 1
ATOM 2203 C CA . GLU A 1 281 ? -5.080 -14.700 5.357 1.00 93.81 281 GLU A CA 1
ATOM 2204 C C . GLU A 1 281 ? -3.727 -14.118 4.928 1.00 93.81 281 GLU A C 1
ATOM 2206 O O . GLU A 1 281 ? -3.568 -12.893 4.906 1.00 93.81 281 GLU A O 1
ATOM 2211 N N . ASP A 1 282 ? -2.778 -14.986 4.565 1.00 95.25 282 ASP A N 1
ATOM 2212 C CA . ASP A 1 282 ? -1.466 -14.587 4.044 1.00 95.25 282 ASP A CA 1
ATOM 2213 C C . ASP A 1 282 ? -1.619 -13.823 2.718 1.00 95.25 282 ASP A C 1
ATOM 2215 O O . ASP A 1 282 ? -2.238 -14.306 1.765 1.00 95.25 282 ASP A O 1
ATOM 2219 N N . GLN A 1 283 ? -1.022 -12.635 2.631 1.00 96.06 283 GLN A N 1
ATOM 2220 C CA . GLN A 1 283 ? -1.123 -11.763 1.461 1.00 96.06 283 GLN A CA 1
ATOM 2221 C C . GLN A 1 283 ? 0.118 -11.887 0.578 1.00 96.06 283 GLN A C 1
ATOM 2223 O O . GLN A 1 283 ? 1.223 -11.535 0.991 1.00 96.06 283 GLN A O 1
ATOM 2228 N N . GLU A 1 284 ? -0.069 -12.314 -0.672 1.00 97.62 284 GLU A N 1
ATOM 2229 C CA . GLU A 1 284 ? 0.976 -12.283 -1.699 1.00 97.62 284 GLU A CA 1
ATOM 2230 C C . GLU A 1 284 ? 0.655 -11.228 -2.765 1.00 97.62 284 GLU A C 1
ATOM 2232 O O . GLU A 1 284 ? -0.277 -11.375 -3.557 1.00 97.62 284 GLU A O 1
ATOM 2237 N N . ILE A 1 285 ? 1.466 -10.172 -2.811 1.00 97.12 285 ILE A N 1
ATOM 2238 C CA . ILE A 1 285 ? 1.386 -9.103 -3.806 1.00 97.12 285 ILE A CA 1
ATOM 2239 C C . ILE A 1 285 ? 2.541 -9.263 -4.795 1.00 97.12 285 ILE A C 1
ATOM 2241 O O . ILE A 1 285 ? 3.684 -9.491 -4.410 1.00 97.12 285 ILE A O 1
ATOM 2245 N N . THR A 1 286 ? 2.273 -9.095 -6.087 1.00 97.00 286 THR A N 1
ATOM 2246 C CA . THR A 1 286 ? 3.300 -9.060 -7.135 1.00 97.00 286 THR A CA 1
ATOM 2247 C C . THR A 1 286 ? 3.260 -7.717 -7.853 1.00 97.00 286 THR A C 1
ATOM 2249 O O . THR A 1 286 ? 2.264 -7.390 -8.502 1.00 97.00 286 THR A O 1
ATOM 2252 N N . VAL A 1 287 ? 4.348 -6.953 -7.768 1.00 96.56 287 VAL A N 1
ATOM 2253 C CA . VAL A 1 287 ? 4.557 -5.721 -8.536 1.00 96.56 287 VAL A CA 1
ATOM 2254 C C . VAL A 1 287 ? 5.294 -6.078 -9.825 1.00 96.56 287 VAL A C 1
ATOM 2256 O O . VAL A 1 287 ? 6.383 -6.658 -9.785 1.00 96.56 287 VAL A O 1
ATOM 2259 N N . ILE A 1 288 ? 4.679 -5.768 -10.968 1.00 95.31 288 ILE A N 1
ATOM 2260 C CA . ILE A 1 288 ? 5.172 -6.152 -12.294 1.00 95.31 288 ILE A CA 1
ATOM 2261 C C . ILE A 1 288 ? 5.706 -4.926 -13.029 1.00 95.31 288 ILE A C 1
ATOM 2263 O O . ILE A 1 288 ? 5.039 -3.890 -13.122 1.00 95.31 288 ILE A O 1
ATOM 2267 N N . TYR A 1 289 ? 6.891 -5.087 -13.611 1.00 94.50 289 TYR A N 1
ATOM 2268 C CA . TYR A 1 289 ? 7.615 -4.047 -14.333 1.00 94.50 289 TYR A CA 1
ATOM 2269 C C . TYR A 1 289 ? 7.849 -4.428 -15.798 1.00 94.50 289 TYR A C 1
ATOM 2271 O O . TYR A 1 289 ? 8.023 -5.599 -16.133 1.00 94.50 289 TYR A O 1
ATOM 2279 N N . ARG A 1 290 ? 7.887 -3.428 -16.682 1.00 91.12 290 ARG A N 1
ATOM 2280 C CA . ARG A 1 290 ? 8.259 -3.565 -18.098 1.00 91.12 290 ARG A CA 1
ATOM 2281 C C . ARG A 1 290 ? 9.672 -3.028 -18.303 1.00 91.12 290 ARG A C 1
ATOM 2283 O O . ARG A 1 290 ? 9.982 -1.941 -17.825 1.00 91.12 290 ARG A O 1
ATOM 2290 N N . LYS A 1 291 ? 10.529 -3.761 -19.017 1.00 91.94 291 LYS A N 1
ATOM 2291 C CA . LYS A 1 291 ? 11.862 -3.267 -19.398 1.00 91.94 291 LYS A CA 1
ATOM 2292 C C . LYS A 1 291 ? 11.706 -2.186 -20.473 1.00 91.94 291 LYS A C 1
ATOM 2294 O O . LYS A 1 291 ? 10.958 -2.369 -21.433 1.00 91.94 291 LYS A O 1
ATOM 2299 N N . LEU A 1 292 ? 12.381 -1.051 -20.310 1.00 91.25 292 LEU A N 1
ATOM 2300 C CA . LEU A 1 292 ? 12.305 0.061 -21.259 1.00 91.25 292 LEU A CA 1
ATOM 2301 C C . LEU A 1 292 ? 12.858 -0.358 -22.629 1.00 91.25 292 LEU A C 1
ATOM 2303 O O . LEU A 1 292 ? 13.832 -1.103 -22.708 1.00 91.25 292 LEU A O 1
ATOM 2307 N N . THR A 1 293 ? 12.282 0.163 -23.716 1.00 90.81 293 THR A N 1
ATOM 2308 C CA . THR A 1 293 ? 12.769 -0.074 -25.087 1.00 90.81 293 THR A CA 1
ATOM 2309 C C . THR A 1 293 ? 13.562 1.126 -25.598 1.00 90.81 293 THR A C 1
ATOM 2311 O O . THR A 1 293 ? 12.998 2.199 -25.827 1.00 90.81 293 THR A O 1
ATOM 2314 N N . GLY A 1 294 ? 14.858 0.936 -25.842 1.00 92.88 294 GLY A N 1
ATOM 2315 C CA . GLY A 1 294 ? 15.713 1.938 -26.468 1.00 92.88 294 GLY A CA 1
ATOM 2316 C C . GLY A 1 294 ? 15.634 1.913 -27.996 1.00 92.88 294 GLY A C 1
ATOM 2317 O O . GLY A 1 294 ? 15.145 0.958 -28.610 1.00 92.88 294 GLY A O 1
ATOM 2318 N N . LYS A 1 295 ? 16.093 2.995 -28.635 1.00 94.88 295 LYS A N 1
ATOM 2319 C CA . LYS A 1 295 ? 16.030 3.172 -30.096 1.00 94.88 295 LYS A CA 1
ATOM 2320 C C . LYS A 1 295 ? 17.309 3.786 -30.647 1.00 94.88 295 LYS A C 1
ATOM 2322 O O . LYS A 1 295 ? 17.852 4.725 -30.070 1.00 94.88 295 LYS A O 1
ATOM 2327 N N . ALA A 1 296 ? 17.721 3.312 -31.819 1.00 96.56 296 ALA A N 1
ATOM 2328 C CA . ALA A 1 296 ? 18.825 3.875 -32.588 1.00 96.56 296 ALA A CA 1
ATOM 2329 C C . ALA A 1 296 ? 18.393 4.139 -34.039 1.00 96.56 296 ALA A C 1
ATOM 2331 O O . ALA A 1 296 ? 17.721 3.311 -34.652 1.00 96.56 296 ALA A O 1
ATOM 2332 N N . ILE A 1 297 ? 18.774 5.285 -34.606 1.00 97.00 297 ILE A N 1
ATOM 2333 C CA . ILE A 1 297 ? 18.550 5.612 -36.022 1.00 97.00 297 ILE A CA 1
ATOM 2334 C C . ILE A 1 297 ? 19.879 5.566 -36.769 1.00 97.00 297 ILE A C 1
ATOM 2336 O O . ILE A 1 297 ? 20.812 6.295 -36.433 1.00 97.00 297 ILE A O 1
ATOM 2340 N N . VAL A 1 298 ? 19.941 4.753 -37.823 1.00 97.75 298 VAL A N 1
ATOM 2341 C CA . VAL A 1 298 ? 21.095 4.673 -38.725 1.00 97.75 298 VAL A CA 1
ATOM 2342 C C . VAL A 1 298 ? 20.802 5.428 -40.018 1.00 97.75 298 VAL A C 1
ATOM 2344 O O . VAL A 1 298 ? 19.918 5.047 -40.788 1.00 97.75 298 VAL A O 1
ATOM 2347 N N . ASN A 1 299 ? 21.585 6.473 -40.272 1.00 96.94 299 ASN A N 1
ATOM 2348 C CA . ASN A 1 299 ? 21.538 7.299 -41.472 1.00 96.94 299 ASN A CA 1
ATOM 2349 C C . ASN A 1 299 ? 22.712 6.985 -42.411 1.00 96.94 299 ASN A C 1
ATOM 2351 O O . ASN A 1 299 ? 23.842 6.758 -41.972 1.00 96.94 299 ASN A O 1
ATOM 2355 N N . HIS A 1 300 ? 22.463 7.068 -43.718 1.00 97.94 300 HIS A N 1
ATOM 2356 C CA . HIS A 1 300 ? 23.486 6.993 -44.765 1.00 97.94 300 HIS A CA 1
ATOM 2357 C C . HIS A 1 300 ? 23.346 8.233 -45.660 1.00 97.94 300 HIS A C 1
ATOM 2359 O O . HIS A 1 300 ? 22.366 8.340 -46.401 1.00 97.94 300 HIS A O 1
ATOM 2365 N N . ILE A 1 301 ? 24.281 9.188 -45.569 1.00 97.38 301 ILE A N 1
ATOM 2366 C CA . ILE A 1 301 ? 24.193 10.502 -46.242 1.00 97.38 301 ILE A CA 1
ATOM 2367 C C . ILE A 1 301 ? 25.490 10.877 -46.971 1.00 97.38 301 ILE A C 1
ATOM 2369 O O . ILE A 1 301 ? 26.570 10.419 -46.608 1.00 97.38 301 ILE A O 1
ATOM 2373 N N . SER A 1 302 ? 25.415 11.750 -47.975 1.00 95.94 302 SER A N 1
ATOM 2374 C CA . SER A 1 302 ? 26.616 12.364 -48.549 1.00 95.94 302 SER A CA 1
ATOM 2375 C C . SER A 1 302 ? 27.200 13.465 -47.653 1.00 95.94 302 SER A C 1
ATOM 2377 O O . SER A 1 302 ? 26.510 14.037 -46.810 1.00 95.94 302 SER A O 1
ATOM 2379 N N . ASP A 1 303 ? 28.452 13.843 -47.910 1.00 93.75 303 ASP A N 1
ATOM 2380 C CA . ASP A 1 303 ? 29.118 15.038 -47.371 1.00 93.75 303 ASP A CA 1
ATOM 2381 C C . ASP A 1 303 ? 28.432 16.364 -47.771 1.00 93.75 303 ASP A C 1
ATOM 2383 O O . ASP A 1 303 ? 28.677 17.399 -47.157 1.00 93.75 303 ASP A O 1
ATOM 2387 N N . SER A 1 304 ? 27.534 16.321 -48.759 1.00 90.75 304 SER A N 1
ATOM 2388 C CA . SER A 1 304 ? 26.605 17.393 -49.141 1.00 90.75 304 SER A CA 1
ATOM 2389 C C . SER A 1 304 ? 25.200 17.282 -48.519 1.00 90.75 304 SER A C 1
ATOM 2391 O O . SER A 1 304 ? 24.316 18.056 -48.877 1.00 90.75 304 SER A O 1
ATOM 2393 N N . GLY A 1 305 ? 24.966 16.328 -47.610 1.00 90.75 305 GLY A N 1
ATOM 2394 C CA . GLY A 1 305 ? 23.696 16.150 -46.893 1.00 90.75 305 GLY A CA 1
ATOM 2395 C C . GLY A 1 305 ? 22.596 15.396 -47.654 1.00 90.75 305 GLY A C 1
ATOM 2396 O O . GLY A 1 305 ? 21.480 15.270 -47.153 1.00 90.75 305 GLY A O 1
ATOM 2397 N N . LYS A 1 306 ? 22.874 14.861 -48.850 1.00 93.62 306 LYS A N 1
ATOM 2398 C CA . LYS A 1 306 ? 21.911 14.050 -49.611 1.00 93.62 306 LYS A CA 1
ATOM 2399 C C . LYS A 1 306 ? 21.739 12.687 -48.942 1.00 93.62 306 LYS A C 1
ATOM 2401 O O . LYS A 1 306 ? 22.707 11.944 -48.806 1.00 93.62 306 LYS A O 1
ATOM 2406 N N . VAL A 1 307 ? 20.506 12.321 -48.605 1.00 96.38 307 VAL A N 1
ATOM 2407 C CA . VAL A 1 307 ? 20.166 10.973 -48.124 1.00 96.38 307 VAL A CA 1
ATOM 2408 C C . VAL A 1 307 ? 20.414 9.943 -49.235 1.00 96.38 307 VAL A C 1
ATOM 2410 O O . VAL A 1 307 ? 19.902 10.086 -50.345 1.00 96.38 307 VAL A O 1
ATOM 2413 N N . LEU A 1 308 ? 21.226 8.921 -48.945 1.00 95.81 308 LEU A N 1
ATOM 2414 C CA . LEU A 1 308 ? 21.615 7.865 -49.893 1.00 95.81 308 LEU A CA 1
ATOM 2415 C C . LEU A 1 308 ? 20.810 6.571 -49.703 1.00 95.81 308 LEU A C 1
ATOM 2417 O O . LEU A 1 308 ? 20.620 5.821 -50.658 1.00 95.81 308 LEU A O 1
ATOM 2421 N N . ALA A 1 309 ? 20.294 6.328 -48.497 1.00 96.06 309 ALA A N 1
ATOM 2422 C CA . ALA A 1 309 ? 19.317 5.281 -48.208 1.00 96.06 309 ALA A CA 1
ATOM 2423 C C . ALA A 1 309 ? 18.328 5.750 -47.135 1.00 96.06 309 ALA A C 1
ATOM 2425 O O . ALA A 1 309 ? 18.678 6.581 -46.298 1.00 96.06 309 ALA A O 1
ATOM 2426 N N . ASN A 1 310 ? 17.119 5.180 -47.128 1.00 95.44 310 ASN A N 1
ATOM 2427 C CA . ASN A 1 310 ? 16.139 5.429 -46.069 1.00 95.44 310 ASN A CA 1
ATOM 2428 C C . ASN A 1 310 ? 16.759 5.146 -44.685 1.00 95.44 310 ASN A C 1
ATOM 2430 O O . ASN A 1 310 ? 17.403 4.097 -44.534 1.00 95.44 310 ASN A O 1
ATOM 2434 N N . PRO A 1 311 ? 16.552 6.032 -43.689 1.00 95.06 311 PRO A N 1
ATOM 2435 C CA . PRO A 1 311 ? 16.987 5.794 -42.320 1.00 95.06 311 PRO A CA 1
ATOM 2436 C C . PRO A 1 311 ? 16.451 4.469 -41.778 1.00 95.06 311 PRO A C 1
ATOM 2438 O O . PRO A 1 311 ? 15.283 4.129 -41.982 1.00 95.06 311 PRO A O 1
ATOM 2441 N N . VAL A 1 312 ? 17.303 3.724 -41.079 1.00 95.81 312 VAL A N 1
ATOM 2442 C CA . VAL A 1 312 ? 16.922 2.470 -40.420 1.00 95.81 312 VAL A CA 1
ATOM 2443 C C . VAL A 1 312 ? 16.666 2.768 -38.951 1.00 95.81 312 VAL A C 1
ATOM 2445 O O . VAL A 1 312 ? 17.585 3.172 -38.244 1.00 95.81 312 VAL A O 1
ATOM 2448 N N . LEU A 1 313 ? 15.429 2.564 -38.496 1.00 95.44 313 LEU A N 1
ATOM 2449 C CA . LEU A 1 313 ? 15.107 2.557 -37.072 1.00 95.44 313 LEU A CA 1
ATOM 2450 C C . LEU A 1 313 ? 15.373 1.157 -36.514 1.00 95.44 313 LEU A C 1
ATOM 2452 O O . LEU A 1 313 ? 14.760 0.185 -36.953 1.00 95.44 313 LEU A O 1
ATOM 2456 N N . MET A 1 314 ? 16.276 1.081 -35.548 1.00 95.25 314 MET A N 1
ATOM 2457 C CA . MET A 1 314 ? 16.573 -0.101 -34.750 1.00 95.25 314 MET A CA 1
ATOM 2458 C C . MET A 1 314 ? 16.013 0.093 -33.335 1.00 95.25 314 MET A C 1
ATOM 2460 O O . MET A 1 314 ? 15.930 1.222 -32.842 1.00 95.25 314 MET A O 1
ATOM 2464 N N . SER A 1 315 ? 15.626 -0.998 -32.684 1.00 93.88 315 SER A N 1
ATOM 2465 C CA . SER A 1 315 ? 15.107 -1.001 -31.314 1.00 93.88 315 SER A CA 1
ATOM 2466 C C . SER A 1 315 ? 15.454 -2.306 -30.610 1.00 93.88 315 SER A C 1
ATOM 2468 O O . SER A 1 315 ? 15.467 -3.358 -31.250 1.00 93.88 315 SER A O 1
ATOM 2470 N N . GLY A 1 316 ? 15.656 -2.232 -29.302 1.00 92.62 316 GLY A N 1
ATOM 2471 C CA . GLY A 1 316 ? 15.850 -3.365 -28.399 1.00 92.62 316 GLY A CA 1
ATOM 2472 C C . GLY A 1 316 ? 15.600 -2.917 -26.964 1.00 92.62 316 GLY A C 1
ATOM 2473 O O . GLY A 1 316 ? 15.323 -1.735 -26.729 1.00 92.62 316 GLY A O 1
ATOM 2474 N N . ASP A 1 317 ? 15.677 -3.832 -26.005 1.00 92.44 317 ASP A N 1
ATOM 2475 C CA . ASP A 1 317 ? 15.519 -3.441 -24.609 1.00 92.44 317 ASP A CA 1
ATOM 2476 C C . ASP A 1 317 ? 16.726 -2.591 -24.168 1.00 92.44 317 ASP A C 1
ATOM 2478 O O . ASP A 1 317 ? 17.847 -2.763 -24.651 1.00 92.44 317 ASP A O 1
ATOM 2482 N N . VAL A 1 318 ? 16.521 -1.653 -23.245 1.00 91.69 318 VAL A N 1
ATOM 2483 C CA . VAL A 1 318 ? 17.609 -0.826 -22.710 1.00 91.69 318 VAL A CA 1
ATOM 2484 C C . VAL A 1 318 ? 18.640 -1.719 -22.008 1.00 91.69 318 VAL A C 1
ATOM 2486 O O . VAL A 1 318 ? 18.291 -2.618 -21.242 1.00 91.69 318 VAL A O 1
ATOM 2489 N N . GLY A 1 319 ? 19.918 -1.480 -22.304 1.00 90.50 319 GLY A N 1
ATOM 2490 C CA . GLY A 1 319 ? 21.042 -2.331 -21.906 1.00 90.50 319 GLY A CA 1
ATOM 2491 C C . GLY A 1 319 ? 21.426 -3.407 -22.930 1.00 90.50 319 GLY A C 1
ATOM 2492 O O . GLY A 1 319 ? 22.562 -3.879 -22.891 1.00 90.50 319 GLY A O 1
ATOM 2493 N N . ASP A 1 320 ? 20.554 -3.757 -23.881 1.00 93.94 320 ASP A N 1
ATOM 2494 C CA . ASP A 1 320 ? 20.886 -4.726 -24.931 1.00 93.94 320 ASP A CA 1
ATOM 2495 C C . ASP A 1 320 ? 21.859 -4.116 -25.952 1.00 93.94 320 ASP A C 1
ATOM 2497 O O . ASP A 1 320 ? 21.808 -2.923 -26.261 1.00 93.94 320 ASP A O 1
ATOM 2501 N N . GLY A 1 321 ? 22.744 -4.943 -26.513 1.00 95.75 321 GLY A N 1
ATOM 2502 C CA . GLY A 1 321 ? 23.711 -4.510 -27.521 1.00 95.75 321 GLY A CA 1
ATOM 2503 C C . GLY A 1 321 ? 23.079 -4.213 -28.887 1.00 95.75 321 GLY A C 1
ATOM 2504 O O . GLY A 1 321 ? 22.190 -4.931 -29.343 1.00 95.75 321 GLY A O 1
ATOM 2505 N N . TYR A 1 322 ? 23.601 -3.204 -29.588 1.00 96.25 322 TYR A N 1
ATOM 2506 C CA . TYR A 1 322 ? 23.338 -2.975 -31.009 1.00 96.25 322 TYR A CA 1
ATOM 2507 C C . TYR A 1 322 ? 24.630 -2.832 -31.814 1.00 96.25 322 TYR A C 1
ATOM 2509 O O . TYR A 1 322 ? 25.648 -2.328 -31.336 1.00 96.25 322 TYR A O 1
ATOM 2517 N N . GLU A 1 323 ? 24.548 -3.230 -33.081 1.00 97.25 323 GLU A N 1
ATOM 2518 C CA . GLU A 1 323 ? 25.581 -3.032 -34.090 1.00 97.25 323 GLU A CA 1
ATOM 2519 C C . GLU A 1 323 ? 24.938 -2.553 -35.393 1.00 97.25 323 GLU A C 1
ATOM 2521 O O . GLU A 1 323 ? 23.892 -3.042 -35.820 1.00 97.25 323 GLU A O 1
ATOM 2526 N N . SER A 1 324 ? 25.579 -1.582 -36.033 1.00 96.25 324 SER A N 1
ATOM 2527 C CA . SER A 1 324 ? 25.183 -1.027 -37.320 1.00 96.25 324 SER A CA 1
ATOM 2528 C C . SER A 1 324 ? 26.349 -1.088 -38.304 1.00 96.25 324 SER A C 1
ATOM 2530 O O . SER A 1 324 ? 27.520 -1.071 -37.919 1.00 96.25 324 SER A O 1
ATOM 2532 N N . ALA A 1 325 ? 26.022 -1.165 -39.595 1.00 94.81 325 ALA A N 1
ATOM 2533 C CA . ALA A 1 325 ? 26.99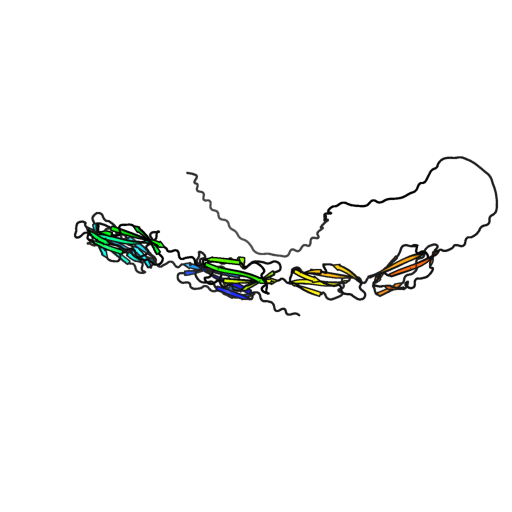8 -1.297 -40.667 1.00 94.81 325 ALA A CA 1
ATOM 2534 C C . ALA A 1 325 ? 26.867 -0.179 -41.711 1.00 94.81 325 ALA A C 1
ATOM 2536 O O . ALA A 1 325 ? 25.767 0.281 -42.057 1.00 94.81 325 ALA A O 1
ATOM 2537 N N . LYS A 1 326 ? 28.012 0.211 -42.282 1.00 95.31 326 LYS A N 1
ATOM 2538 C CA . LYS A 1 326 ? 28.039 1.003 -43.513 1.00 95.31 326 LYS A CA 1
ATOM 2539 C C . LYS A 1 326 ? 27.456 0.181 -44.668 1.00 95.31 326 LYS A C 1
ATOM 2541 O O . LYS A 1 326 ? 27.635 -1.033 -44.734 1.00 95.31 326 LYS A O 1
ATOM 2546 N N . LYS A 1 327 ? 26.786 0.857 -45.596 1.00 95.00 327 LYS A N 1
ATOM 2547 C CA . LYS A 1 327 ? 26.384 0.304 -46.899 1.00 95.00 327 LYS A CA 1
ATOM 2548 C C . LYS A 1 327 ? 27.378 0.742 -47.975 1.00 95.00 327 LYS A C 1
ATOM 2550 O O . LYS A 1 327 ? 28.093 1.722 -47.777 1.00 95.00 327 LYS A O 1
ATOM 2555 N N . GLU A 1 328 ? 27.394 0.054 -49.108 1.00 94.00 328 GLU A N 1
ATOM 2556 C CA . GLU A 1 328 ? 28.147 0.481 -50.291 1.00 94.00 328 GLU A CA 1
ATOM 2557 C C . GLU A 1 328 ? 27.208 1.175 -51.288 1.00 94.00 328 GLU A C 1
ATOM 2559 O O . GLU A 1 328 ? 26.082 0.724 -51.514 1.00 94.00 328 GLU A O 1
ATOM 2564 N N . PHE A 1 329 ? 27.659 2.285 -51.877 1.00 92.81 329 PHE A N 1
ATOM 2565 C CA . PHE A 1 329 ? 26.870 3.117 -52.790 1.00 92.81 329 PHE A CA 1
ATOM 2566 C C . PHE A 1 329 ? 27.695 3.444 -54.037 1.00 92.81 329 PHE A C 1
ATOM 2568 O O . PHE A 1 329 ? 28.754 4.055 -53.947 1.00 92.81 329 PHE A O 1
ATOM 2575 N N . LYS A 1 330 ? 27.204 3.071 -55.224 1.00 90.12 330 LYS A N 1
ATOM 2576 C CA . LYS A 1 330 ? 27.925 3.293 -56.487 1.00 90.12 330 LYS A CA 1
ATOM 2577 C C . LYS A 1 330 ? 28.230 4.784 -56.706 1.00 90.12 330 LYS A C 1
ATOM 2579 O O . LYS A 1 330 ? 27.306 5.595 -56.726 1.00 90.12 330 LYS A O 1
ATOM 2584 N N . GLY A 1 331 ? 29.503 5.119 -56.937 1.00 89.06 331 GLY A N 1
ATOM 2585 C CA . GLY A 1 331 ? 29.956 6.501 -57.152 1.00 89.06 331 GLY A CA 1
ATOM 2586 C C . GLY A 1 331 ? 30.158 7.310 -55.864 1.00 89.06 331 GLY A C 1
ATOM 2587 O O . GLY A 1 331 ? 30.281 8.532 -55.924 1.00 89.06 331 GLY A O 1
ATOM 2588 N N . TYR A 1 332 ? 30.174 6.646 -54.707 1.00 93.06 332 TYR A N 1
ATOM 2589 C CA . TYR A 1 332 ? 30.372 7.252 -53.396 1.00 93.06 332 TYR A CA 1
ATOM 2590 C C . TYR A 1 332 ? 31.351 6.417 -52.569 1.00 93.06 332 TYR A C 1
ATOM 2592 O O . TYR A 1 332 ? 31.159 5.223 -52.366 1.00 93.06 332 TYR A O 1
ATOM 2600 N N . LYS A 1 333 ? 32.362 7.075 -52.009 1.00 91.62 333 LYS A N 1
ATOM 2601 C CA . LYS A 1 333 ? 33.334 6.480 -51.094 1.00 91.62 333 LYS A CA 1
ATOM 2602 C C . LYS A 1 333 ? 32.944 6.781 -49.651 1.00 91.62 333 LYS A C 1
ATOM 2604 O O . LYS A 1 333 ? 32.609 7.921 -49.330 1.00 91.62 333 LYS A O 1
ATOM 2609 N N . PHE A 1 334 ? 33.008 5.786 -48.767 1.00 94.88 334 PHE A N 1
ATOM 2610 C CA . PHE A 1 334 ? 32.851 6.013 -47.326 1.00 94.88 334 PHE A CA 1
ATOM 2611 C C . PHE A 1 334 ? 33.912 7.004 -46.816 1.00 94.88 334 PHE A C 1
ATOM 2613 O O . PHE A 1 334 ? 35.097 6.846 -47.113 1.00 94.88 334 PHE A O 1
ATOM 2620 N N . LYS A 1 335 ? 33.474 8.018 -46.063 1.00 93.56 335 LYS A N 1
ATOM 2621 C CA . LYS A 1 335 ? 34.323 9.078 -45.510 1.00 93.56 335 LYS A CA 1
ATOM 2622 C C . LYS A 1 335 ? 34.563 8.871 -44.014 1.00 93.56 335 LYS A C 1
ATOM 2624 O O . LYS A 1 335 ? 35.706 8.731 -43.599 1.00 93.56 335 LYS A O 1
ATOM 2629 N N . GLU A 1 336 ? 33.495 8.878 -43.219 1.00 95.56 336 GLU A N 1
ATOM 2630 C CA . GLU A 1 336 ? 33.546 8.819 -41.752 1.00 95.56 336 GLU A CA 1
ATOM 2631 C C . GLU A 1 336 ? 32.194 8.390 -41.160 1.00 95.56 336 GLU A C 1
ATOM 2633 O O . GLU A 1 336 ? 31.163 8.442 -41.837 1.00 95.56 336 GLU A O 1
ATOM 2638 N N . THR A 1 337 ? 32.195 7.997 -39.886 1.00 97.31 337 THR A N 1
ATOM 2639 C CA . THR A 1 337 ? 30.981 7.723 -39.104 1.00 97.31 337 THR A CA 1
ATOM 2640 C C . THR A 1 337 ? 30.862 8.762 -37.996 1.00 97.31 337 THR A C 1
ATOM 2642 O O . THR A 1 337 ? 31.824 8.989 -37.266 1.00 97.31 337 THR A O 1
ATOM 2645 N N . LEU A 1 338 ? 29.683 9.364 -37.847 1.00 97.00 338 LEU A N 1
ATOM 2646 C CA . LEU A 1 338 ? 29.319 10.175 -36.685 1.00 97.00 338 LEU A CA 1
ATOM 2647 C C . LEU A 1 338 ? 28.415 9.360 -35.754 1.00 97.00 338 LEU A C 1
ATOM 2649 O O . LEU A 1 338 ? 27.480 8.706 -36.220 1.00 97.00 338 LEU A O 1
ATOM 2653 N N . GLY A 1 339 ? 28.674 9.429 -34.448 1.00 94.19 339 GLY A N 1
ATOM 2654 C CA . GLY A 1 339 ? 28.039 8.559 -33.455 1.00 94.19 339 GLY A CA 1
ATOM 2655 C C . GLY A 1 339 ? 28.715 7.186 -33.349 1.00 94.19 339 GLY A C 1
ATOM 2656 O O . GLY A 1 339 ? 29.678 6.891 -34.056 1.00 94.19 339 GLY A O 1
ATOM 2657 N N . ASN A 1 340 ? 28.208 6.348 -32.446 1.00 93.62 340 ASN A N 1
ATOM 2658 C CA . ASN A 1 340 ? 28.785 5.038 -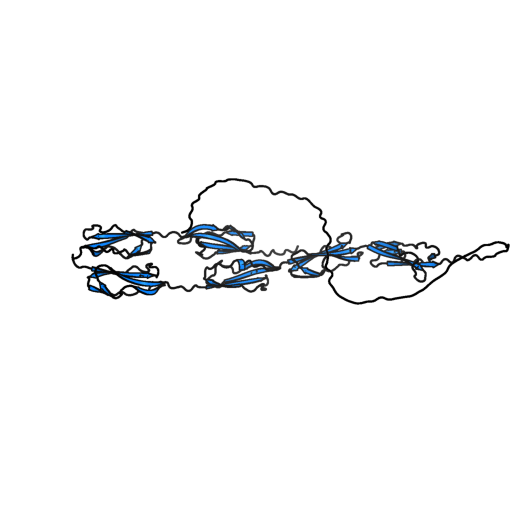32.145 1.00 93.62 340 ASN A CA 1
ATOM 2659 C C . ASN A 1 340 ? 28.087 3.949 -32.969 1.00 93.62 340 ASN A C 1
ATOM 2661 O O . ASN A 1 340 ? 26.914 3.670 -32.752 1.00 93.62 340 ASN A O 1
ATOM 2665 N N . SER A 1 341 ? 28.798 3.317 -33.906 1.00 94.25 341 SER A N 1
ATOM 2666 C CA . SER A 1 341 ? 28.254 2.222 -34.730 1.00 94.25 341 SER A CA 1
ATOM 2667 C C . SER A 1 341 ? 27.917 0.953 -33.948 1.00 94.25 341 SER A C 1
ATOM 2669 O O . SER A 1 341 ? 27.141 0.133 -34.436 1.00 94.25 341 SER A O 1
ATOM 2671 N N . THR A 1 342 ? 28.498 0.802 -32.762 1.00 95.50 342 THR A N 1
ATOM 2672 C CA . THR A 1 342 ? 28.235 -0.262 -31.794 1.00 95.50 342 THR A CA 1
ATOM 2673 C C . THR A 1 342 ? 28.001 0.355 -30.420 1.00 95.50 342 THR A C 1
ATOM 2675 O O . THR A 1 342 ? 28.623 1.360 -30.069 1.00 95.50 342 THR A O 1
ATOM 2678 N N . GLY A 1 343 ? 27.122 -0.242 -29.622 1.00 94.06 343 GLY A N 1
ATOM 2679 C CA . GLY A 1 343 ? 26.840 0.233 -28.270 1.00 94.06 343 GLY A CA 1
ATOM 2680 C C . GLY A 1 343 ? 25.780 -0.603 -27.567 1.00 94.06 343 GLY A C 1
ATOM 2681 O O . GLY A 1 343 ? 25.439 -1.688 -28.028 1.00 94.06 343 GLY A O 1
ATOM 2682 N N . ILE A 1 344 ? 25.250 -0.074 -26.465 1.00 95.12 344 ILE A N 1
ATOM 2683 C CA . ILE A 1 344 ? 24.030 -0.573 -25.821 1.00 95.12 344 ILE A CA 1
ATOM 2684 C C . ILE A 1 344 ? 22.889 0.415 -26.047 1.00 95.12 344 ILE A C 1
ATOM 2686 O O . ILE A 1 344 ? 23.125 1.628 -26.084 1.00 95.12 344 ILE A O 1
ATOM 2690 N N . TYR A 1 345 ? 21.666 -0.086 -26.190 1.00 95.62 345 TYR A N 1
ATOM 2691 C CA . TYR A 1 345 ? 20.476 0.752 -26.254 1.00 95.62 345 TYR A CA 1
ATOM 2692 C C . TYR A 1 345 ? 20.299 1.528 -24.948 1.00 95.62 345 TYR A C 1
ATOM 2694 O O . TYR A 1 345 ? 20.345 0.954 -23.861 1.00 95.62 345 TYR A O 1
ATOM 2702 N N . THR A 1 346 ? 20.063 2.830 -25.069 1.00 93.19 346 THR A N 1
ATOM 2703 C CA . THR A 1 346 ? 19.686 3.727 -23.967 1.00 93.19 346 THR A CA 1
ATOM 2704 C C . THR A 1 346 ? 18.208 4.102 -24.060 1.00 93.19 346 THR A C 1
ATOM 2706 O O . THR A 1 346 ? 17.604 3.962 -25.123 1.00 93.19 346 THR A O 1
ATOM 2709 N N . SER A 1 347 ? 17.627 4.619 -22.974 1.00 88.38 347 SER A N 1
ATOM 2710 C CA . SER A 1 347 ? 16.310 5.281 -23.014 1.00 88.38 347 SER A CA 1
ATOM 2711 C C . SER A 1 347 ? 16.297 6.464 -23.994 1.00 88.38 347 SER A C 1
ATOM 2713 O O . SER A 1 347 ? 15.310 6.690 -24.692 1.00 88.38 347 SER A O 1
ATOM 2715 N N . GLU A 1 348 ? 17.419 7.180 -24.085 1.00 91.12 348 GLU A N 1
ATOM 2716 C CA . GLU A 1 348 ? 17.648 8.248 -25.056 1.00 91.12 348 GLU A CA 1
ATOM 2717 C C . GLU A 1 348 ? 17.846 7.719 -26.481 1.00 91.12 348 GLU A C 1
ATOM 2719 O O . GLU A 1 348 ? 18.492 6.690 -26.702 1.00 91.12 348 GLU A O 1
ATOM 2724 N N . LEU A 1 349 ? 17.338 8.473 -27.461 1.00 92.56 349 LEU A N 1
ATOM 2725 C CA . LEU A 1 349 ? 17.451 8.157 -28.884 1.00 92.56 349 LEU A CA 1
ATOM 2726 C C . LEU A 1 349 ? 18.895 8.316 -29.379 1.00 92.56 349 LEU A C 1
ATOM 2728 O O . LEU A 1 349 ? 19.436 9.420 -29.433 1.00 92.56 349 LEU A O 1
ATOM 2732 N N . GLN A 1 350 ? 19.490 7.217 -29.833 1.00 96.00 350 GLN A N 1
ATOM 2733 C CA . GLN A 1 350 ? 20.842 7.202 -30.390 1.00 96.00 350 GLN A CA 1
ATOM 2734 C C . GLN A 1 350 ? 20.811 7.413 -31.912 1.00 96.00 350 GLN A C 1
ATOM 2736 O O . GLN A 1 350 ? 19.878 6.991 -32.598 1.00 96.00 350 GLN A O 1
ATOM 2741 N N . ILE A 1 351 ? 21.833 8.069 -32.468 1.00 95.75 351 ILE A N 1
ATOM 2742 C CA . ILE A 1 351 ? 21.936 8.326 -33.913 1.00 95.75 351 ILE A CA 1
ATOM 2743 C C . ILE A 1 351 ? 23.336 7.953 -34.403 1.00 95.75 351 ILE A C 1
ATOM 2745 O O . ILE A 1 351 ? 24.335 8.462 -33.898 1.00 95.75 351 ILE A O 1
ATOM 2749 N N . VAL A 1 352 ? 23.389 7.109 -35.433 1.00 97.94 352 VAL A N 1
ATOM 2750 C CA . VAL A 1 352 ? 24.605 6.742 -36.167 1.00 97.94 352 VAL A CA 1
ATOM 2751 C C . VAL A 1 352 ? 24.473 7.266 -37.588 1.00 97.94 352 VAL A C 1
ATOM 2753 O O . VAL A 1 352 ? 23.479 7.003 -38.260 1.00 97.94 352 VAL A O 1
ATOM 2756 N N . THR A 1 353 ? 25.454 8.019 -38.074 1.00 97.69 353 THR A N 1
ATOM 2757 C CA . THR A 1 353 ? 25.426 8.587 -39.428 1.00 97.69 353 THR A CA 1
ATOM 2758 C C . THR A 1 353 ? 26.700 8.240 -40.176 1.00 97.69 353 THR A C 1
ATOM 2760 O O . THR A 1 353 ? 27.771 8.758 -39.870 1.00 97.69 353 THR A O 1
ATOM 2763 N N . TYR A 1 354 ? 26.576 7.389 -41.191 1.00 98.25 354 TYR A N 1
ATOM 2764 C CA . TYR A 1 354 ? 27.651 7.099 -42.133 1.00 98.25 354 TYR A CA 1
ATOM 2765 C C . TYR A 1 354 ? 27.662 8.171 -43.225 1.00 98.25 354 TYR A C 1
ATOM 2767 O O . TYR A 1 354 ? 26.672 8.339 -43.947 1.00 98.25 354 TYR A O 1
ATOM 2775 N N . ILE A 1 355 ? 28.780 8.888 -43.338 1.00 97.31 355 ILE A N 1
ATOM 2776 C CA . ILE A 1 355 ? 28.989 9.954 -44.319 1.00 97.31 355 ILE A CA 1
ATOM 2777 C C . ILE A 1 355 ? 29.820 9.419 -45.484 1.00 97.31 355 ILE A C 1
ATOM 2779 O O . ILE A 1 355 ? 30.827 8.732 -45.299 1.00 97.31 355 ILE A O 1
ATOM 2783 N N . TYR A 1 356 ? 29.413 9.777 -46.698 1.00 96.88 356 TYR A N 1
ATOM 2784 C CA . TYR A 1 356 ? 30.049 9.368 -47.946 1.00 96.88 356 TYR A CA 1
ATOM 2785 C C . TYR A 1 356 ? 30.418 10.583 -48.798 1.00 96.88 356 TYR A C 1
ATOM 2787 O O . TYR A 1 356 ? 29.652 11.538 -48.874 1.00 96.88 356 TYR A O 1
ATOM 2795 N N . SER A 1 357 ? 31.548 10.554 -49.497 1.00 94.00 357 SER A N 1
ATOM 2796 C CA . SER A 1 357 ? 31.900 11.593 -50.472 1.00 94.00 357 SER A CA 1
A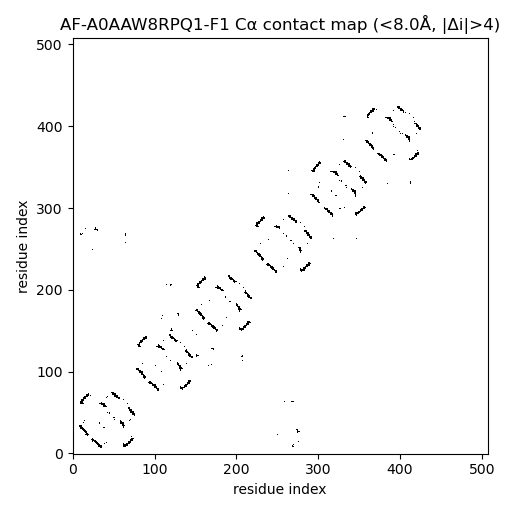TOM 2797 C C . SER A 1 357 ? 31.854 11.032 -51.887 1.00 94.00 357 SER A C 1
ATOM 2799 O O . SER A 1 357 ? 32.292 9.910 -52.130 1.00 94.00 357 SER A O 1
ATOM 2801 N N . ASN A 1 358 ? 31.342 11.818 -52.832 1.00 94.19 358 ASN A N 1
ATOM 2802 C CA . ASN A 1 358 ? 31.440 11.517 -54.261 1.00 94.19 358 ASN A CA 1
ATOM 2803 C C . ASN A 1 358 ? 32.698 12.127 -54.906 1.00 94.19 358 ASN A C 1
ATOM 2805 O O . ASN A 1 358 ? 32.802 12.132 -56.129 1.00 94.19 358 ASN A O 1
ATOM 2809 N N . LYS A 1 359 ? 33.630 12.679 -54.117 1.00 91.44 359 LYS A N 1
ATOM 2810 C CA . LYS A 1 359 ? 34.844 13.339 -54.616 1.00 91.44 359 LYS A CA 1
ATOM 2811 C C . LYS A 1 359 ? 35.997 12.353 -54.795 1.00 91.44 359 LYS A C 1
ATOM 2813 O O . LYS A 1 359 ? 36.189 11.450 -53.983 1.00 91.44 359 LYS A O 1
ATOM 2818 N N . ALA A 1 360 ? 36.793 12.588 -55.829 1.00 90.94 360 ALA A N 1
ATOM 2819 C CA . ALA A 1 360 ? 38.003 11.851 -56.169 1.00 90.94 360 ALA A CA 1
ATOM 2820 C C . ALA A 1 360 ? 39.166 12.816 -56.419 1.00 90.94 360 ALA A C 1
ATOM 2822 O O . ALA A 1 360 ? 38.950 13.928 -56.904 1.00 90.94 360 ALA A O 1
ATOM 2823 N N . THR A 1 361 ? 40.389 12.365 -56.139 1.00 91.50 361 THR A N 1
ATOM 2824 C CA . THR A 1 361 ? 41.619 13.152 -56.307 1.00 91.50 361 THR A CA 1
ATOM 2825 C C . THR A 1 361 ? 42.546 12.487 -57.320 1.00 91.50 361 THR A C 1
ATOM 2827 O O . THR A 1 361 ? 42.754 11.273 -57.295 1.00 91.50 361 THR A O 1
ATOM 2830 N N . ILE A 1 362 ? 43.132 13.303 -58.190 1.00 94.38 362 ILE A N 1
ATOM 2831 C CA . ILE A 1 362 ? 44.227 12.942 -59.088 1.00 94.38 362 ILE A CA 1
ATOM 2832 C C . ILE A 1 362 ? 45.462 13.712 -58.635 1.00 94.38 362 ILE A C 1
ATOM 2834 O O . ILE A 1 362 ? 45.396 14.937 -58.524 1.00 94.38 362 ILE A O 1
ATOM 2838 N N . ARG A 1 363 ? 46.582 13.018 -58.416 1.00 95.06 363 ARG A N 1
ATOM 2839 C CA . ARG A 1 363 ? 47.890 13.628 -58.151 1.00 95.06 363 ARG A CA 1
ATOM 2840 C C . ARG A 1 363 ? 48.734 13.590 -59.422 1.00 95.06 363 ARG A C 1
ATOM 2842 O O . ARG A 1 363 ? 48.937 12.524 -60.002 1.00 95.06 363 ARG A O 1
ATOM 2849 N N . ILE A 1 364 ? 49.222 14.743 -59.861 1.00 95.44 364 ILE A N 1
ATOM 2850 C CA . ILE A 1 364 ? 50.036 14.879 -61.073 1.00 95.44 364 ILE A CA 1
ATOM 2851 C C . ILE A 1 364 ? 51.480 15.140 -60.652 1.00 95.44 364 ILE A C 1
ATOM 2853 O O . ILE A 1 364 ? 51.734 15.999 -59.809 1.00 95.44 364 ILE A O 1
ATOM 2857 N N . LEU A 1 365 ? 52.412 14.373 -61.213 1.00 93.94 365 LEU A N 1
ATOM 2858 C CA . LEU A 1 365 ? 53.842 14.438 -60.927 1.00 93.94 365 LEU A CA 1
ATOM 2859 C C . LEU A 1 365 ? 54.626 14.798 -62.181 1.00 93.94 365 LEU A C 1
ATOM 2861 O O . LEU A 1 365 ? 54.356 14.269 -63.261 1.00 93.94 365 LEU A O 1
ATOM 2865 N N . TYR A 1 366 ? 55.635 15.643 -62.001 1.00 94.88 366 TYR A N 1
ATOM 2866 C CA . TYR A 1 366 ? 56.547 16.081 -63.047 1.00 94.88 366 TYR A CA 1
ATOM 2867 C C . TYR A 1 366 ? 57.968 15.692 -62.623 1.00 94.88 366 TYR A C 1
ATOM 2869 O O . TYR A 1 366 ? 58.508 16.272 -61.680 1.00 94.88 366 TYR A O 1
ATOM 2877 N N . VAL A 1 367 ? 58.544 14.665 -63.255 1.00 94.31 367 VAL A N 1
ATOM 2878 C CA . VAL A 1 367 ? 59.810 14.043 -62.816 1.00 94.31 367 VAL A CA 1
ATOM 2879 C C . VAL A 1 367 ? 60.803 13.843 -63.958 1.00 94.31 367 VAL A C 1
ATOM 2881 O O . VAL A 1 367 ? 60.407 13.738 -65.118 1.00 94.31 367 VAL A O 1
ATOM 2884 N N . ASP A 1 368 ? 62.093 13.746 -63.643 1.00 92.25 368 ASP A N 1
ATOM 2885 C CA . ASP A 1 368 ? 63.100 13.272 -64.600 1.00 92.25 368 ASP A CA 1
ATOM 2886 C C . ASP A 1 368 ? 63.069 11.739 -64.774 1.00 92.25 368 ASP A C 1
ATOM 2888 O O . ASP A 1 368 ? 62.294 11.019 -64.139 1.00 92.25 368 ASP A O 1
ATOM 2892 N N . GLU A 1 369 ? 63.926 11.213 -65.653 1.00 91.31 369 GLU A N 1
ATOM 2893 C CA . GLU A 1 369 ? 64.064 9.769 -65.889 1.00 91.31 369 GLU A CA 1
ATOM 2894 C C . GLU A 1 369 ? 64.544 8.967 -64.666 1.00 91.31 369 GLU A C 1
ATOM 2896 O O . GLU A 1 369 ? 64.415 7.743 -64.650 1.00 91.31 369 GLU A O 1
ATOM 2901 N N . GLN A 1 370 ? 65.111 9.632 -63.657 1.00 89.31 370 GLN A N 1
ATOM 2902 C CA . GLN A 1 370 ? 65.564 9.029 -62.405 1.00 89.31 370 GLN A CA 1
ATOM 2903 C C . GLN A 1 370 ? 64.492 9.115 -61.301 1.00 89.31 370 GLN A C 1
ATOM 2905 O O . GLN A 1 370 ? 64.669 8.529 -60.233 1.00 89.31 370 GLN A O 1
ATOM 2910 N N . GLY A 1 371 ? 63.366 9.788 -61.567 1.00 87.50 371 GLY A N 1
ATOM 2911 C CA . GLY A 1 371 ? 62.248 9.963 -60.642 1.00 87.50 371 GLY A CA 1
ATOM 2912 C C . GLY A 1 371 ? 62.373 11.169 -59.706 1.00 87.50 371 GLY A C 1
ATOM 2913 O O . GLY A 1 371 ? 61.582 11.274 -58.770 1.00 87.50 371 GLY A O 1
ATOM 2914 N N . ASN A 1 372 ? 63.330 12.077 -59.930 1.00 90.38 372 ASN A N 1
ATOM 2915 C CA . ASN A 1 372 ? 63.457 13.297 -59.131 1.00 90.38 372 ASN A CA 1
ATOM 2916 C C . ASN A 1 372 ? 62.356 14.299 -59.511 1.00 90.38 372 ASN A C 1
ATOM 2918 O O . ASN A 1 372 ? 62.095 14.511 -60.694 1.00 90.38 372 ASN A O 1
ATOM 2922 N N . GLU A 1 373 ? 61.729 14.939 -58.520 1.00 93.88 373 GLU A N 1
ATOM 2923 C CA . GLU A 1 373 ? 60.667 15.934 -58.728 1.00 93.88 373 GLU A CA 1
ATOM 2924 C C . GLU A 1 373 ? 61.239 17.233 -59.326 1.00 93.88 373 GLU A C 1
ATOM 2926 O O . GLU A 1 373 ? 62.113 17.871 -58.739 1.00 93.88 373 GLU A O 1
ATOM 2931 N N . LEU A 1 374 ? 60.748 17.612 -60.511 1.00 91.69 374 LEU A N 1
ATOM 2932 C CA . LEU A 1 374 ? 61.189 18.790 -61.272 1.00 91.69 374 LEU A CA 1
ATOM 2933 C C . LEU A 1 374 ? 60.292 20.014 -61.056 1.00 91.69 374 LEU A C 1
ATOM 2935 O O . LEU A 1 374 ? 60.736 21.149 -61.222 1.00 91.69 374 LEU A O 1
ATOM 2939 N N . ALA A 1 375 ? 59.030 19.788 -60.693 1.00 92.44 375 ALA A N 1
ATOM 2940 C CA . ALA A 1 375 ? 58.071 20.819 -60.319 1.00 92.44 375 ALA A CA 1
ATOM 2941 C C . ALA A 1 375 ? 57.103 20.264 -59.258 1.00 92.44 375 ALA A C 1
ATOM 2943 O O . ALA A 1 375 ? 56.827 19.062 -59.292 1.00 92.44 375 ALA A O 1
ATOM 2944 N N . PRO A 1 376 ? 56.570 21.109 -58.351 1.00 92.69 376 PRO A N 1
ATOM 2945 C CA . PRO A 1 376 ? 55.664 20.670 -57.294 1.00 92.69 376 PRO A CA 1
ATOM 2946 C C . PRO A 1 376 ? 54.460 19.890 -57.824 1.00 92.69 376 PRO A C 1
ATOM 2948 O O . PRO A 1 376 ? 53.798 20.322 -58.768 1.00 92.69 376 PRO A O 1
ATOM 2951 N N . ALA A 1 377 ? 54.144 18.772 -57.175 1.00 92.56 377 ALA A N 1
ATOM 2952 C CA . ALA A 1 377 ? 52.974 17.967 -57.505 1.00 92.56 377 ALA A CA 1
ATOM 2953 C C . ALA A 1 377 ? 51.647 18.759 -57.476 1.00 92.56 377 ALA A C 1
ATOM 2955 O O . ALA A 1 377 ? 51.304 19.391 -56.474 1.00 92.56 377 ALA A O 1
ATOM 2956 N N . GLU A 1 378 ? 50.849 18.639 -58.539 1.00 93.44 378 GLU A N 1
ATOM 2957 C CA . GLU A 1 378 ? 49.502 19.220 -58.633 1.00 93.44 378 GLU A CA 1
ATOM 2958 C C . GLU A 1 378 ? 48.445 18.223 -58.122 1.00 93.44 378 GLU A C 1
ATOM 2960 O O . GLU A 1 378 ? 48.608 17.004 -58.242 1.00 93.44 378 GLU A O 1
ATOM 2965 N N . GLN A 1 379 ? 47.332 18.726 -57.582 1.00 93.88 379 GLN A N 1
ATOM 2966 C CA . GLN A 1 379 ? 46.141 17.924 -57.295 1.00 93.88 379 GLN A CA 1
ATOM 2967 C C . GLN A 1 379 ? 44.919 18.468 -58.037 1.00 93.88 379 GLN A C 1
ATOM 2969 O O . GLN A 1 379 ? 44.605 19.653 -57.939 1.00 93.88 379 GLN A O 1
ATOM 2974 N N . LYS A 1 380 ? 44.181 17.582 -58.713 1.00 92.88 380 LYS A N 1
ATOM 2975 C CA . LYS A 1 380 ? 42.852 17.876 -59.269 1.00 92.88 380 LYS A CA 1
ATOM 2976 C C . LYS A 1 380 ? 41.790 17.077 -58.530 1.00 92.88 380 LYS A C 1
ATOM 2978 O O . LYS A 1 380 ? 41.937 15.869 -58.358 1.00 92.88 380 LYS A O 1
ATOM 2983 N N . ILE A 1 381 ? 40.720 17.751 -58.114 1.00 92.25 381 ILE A N 1
ATOM 2984 C CA . ILE A 1 381 ? 39.568 17.136 -57.447 1.00 92.25 381 ILE A CA 1
ATOM 2985 C C . ILE A 1 381 ? 38.374 17.178 -58.403 1.00 92.25 381 ILE A C 1
ATOM 2987 O O . ILE A 1 381 ? 38.046 18.237 -58.936 1.00 92.25 381 ILE A O 1
ATOM 2991 N N . GLY A 1 382 ? 37.715 16.038 -58.596 1.00 90.81 382 GLY A N 1
ATOM 2992 C CA . GLY A 1 382 ? 36.502 15.899 -59.406 1.00 90.81 382 GLY A CA 1
ATOM 2993 C C . GLY A 1 382 ? 35.477 14.980 -58.749 1.00 90.81 382 GLY A C 1
ATOM 2994 O O . GLY A 1 382 ? 35.686 14.515 -57.626 1.00 90.81 382 GLY A O 1
ATOM 2995 N N . ILE A 1 383 ? 34.361 14.719 -59.432 1.00 91.75 383 ILE A N 1
ATOM 2996 C CA . ILE A 1 383 ? 33.352 13.753 -58.977 1.00 91.75 383 ILE A CA 1
ATOM 2997 C C . ILE A 1 383 ? 33.700 12.365 -59.533 1.00 91.75 383 ILE A C 1
ATOM 2999 O O . ILE A 1 383 ? 34.101 12.233 -60.687 1.00 91.75 383 ILE A O 1
ATOM 3003 N N . ILE A 1 384 ? 33.546 11.317 -58.721 1.00 90.12 384 ILE A N 1
ATOM 3004 C CA . ILE A 1 384 ? 33.760 9.920 -59.125 1.00 90.12 384 ILE A CA 1
ATOM 3005 C C . ILE A 1 384 ? 32.904 9.606 -60.362 1.00 90.12 384 ILE A C 1
ATOM 3007 O O . ILE A 1 384 ? 31.685 9.773 -60.354 1.00 90.12 384 ILE A O 1
ATOM 3011 N N . GLY A 1 385 ? 33.552 9.120 -61.420 1.00 87.25 385 GLY A N 1
ATOM 3012 C CA . GLY A 1 385 ? 32.934 8.825 -62.710 1.00 87.25 385 GLY A CA 1
ATOM 3013 C C . GLY A 1 385 ? 33.023 9.946 -63.751 1.00 87.25 385 GLY A C 1
ATOM 3014 O O . GLY A 1 385 ? 32.904 9.631 -64.937 1.00 87.25 385 GLY A O 1
ATOM 3015 N N . ASP A 1 386 ? 33.295 11.200 -63.367 1.00 93.12 386 ASP A N 1
ATOM 3016 C CA . ASP A 1 386 ? 33.503 12.297 -64.324 1.00 93.12 386 ASP A CA 1
ATOM 3017 C C . ASP A 1 386 ? 34.775 12.083 -65.150 1.00 93.12 386 ASP A C 1
ATOM 3019 O O . ASP A 1 386 ? 35.723 11.425 -64.716 1.00 93.12 386 ASP A O 1
ATOM 3023 N N . LYS A 1 387 ? 34.818 12.665 -66.351 1.00 94.75 387 LYS A N 1
ATOM 3024 C CA . LYS A 1 387 ? 36.008 12.638 -67.211 1.00 94.75 387 LYS A CA 1
ATOM 3025 C C . LYS A 1 387 ? 37.045 13.661 -66.752 1.00 94.75 387 LYS A C 1
ATOM 3027 O O . LYS A 1 387 ? 36.692 14.764 -66.342 1.00 94.75 387 LYS A O 1
ATOM 3032 N N . TYR A 1 388 ? 38.319 13.330 -66.919 1.00 94.50 388 TYR A N 1
ATOM 3033 C CA . TYR A 1 388 ? 39.431 14.257 -66.738 1.00 94.50 388 TYR A CA 1
ATOM 3034 C C . TYR A 1 388 ? 40.391 14.235 -67.929 1.00 94.50 388 TYR A C 1
ATOM 3036 O O . TYR A 1 388 ? 40.512 13.245 -68.656 1.00 94.50 388 TYR A O 1
ATOM 3044 N N . GLU A 1 389 ? 41.127 15.334 -68.060 1.00 94.75 389 GLU A N 1
ATOM 3045 C CA . GLU A 1 389 ? 42.293 15.464 -68.922 1.00 94.75 389 GLU A CA 1
ATOM 3046 C C . GLU A 1 389 ? 43.374 16.267 -68.182 1.00 94.75 389 GLU A C 1
ATOM 3048 O O . GLU A 1 389 ? 43.098 17.253 -67.485 1.00 94.75 389 GLU A O 1
ATOM 3053 N N . THR A 1 390 ? 44.618 15.818 -68.302 1.00 93.62 390 THR A N 1
ATOM 3054 C CA . THR A 1 390 ? 45.808 16.541 -67.856 1.00 93.62 390 THR A CA 1
ATOM 3055 C C . THR A 1 390 ? 46.724 16.795 -69.044 1.00 93.62 390 THR A C 1
ATOM 3057 O O . THR A 1 390 ? 46.605 16.158 -70.090 1.00 93.62 390 THR A O 1
ATOM 3060 N N . GLN A 1 391 ? 47.611 17.769 -68.886 1.00 91.19 391 GLN A N 1
ATOM 3061 C CA . GLN A 1 391 ? 48.631 18.129 -69.861 1.00 91.19 391 GLN A CA 1
ATOM 3062 C C . GLN A 1 391 ? 49.944 18.317 -69.103 1.00 91.19 391 GLN A C 1
ATOM 3064 O O . GLN A 1 391 ? 49.929 18.582 -67.900 1.00 91.19 391 GLN A O 1
ATOM 3069 N N . ALA A 1 392 ? 51.069 18.157 -69.791 1.00 91.38 392 ALA A N 1
ATOM 3070 C CA . ALA A 1 392 ? 52.374 18.367 -69.187 1.00 91.38 392 ALA A CA 1
ATOM 3071 C C . ALA A 1 392 ? 52.601 19.852 -68.869 1.00 91.38 392 ALA A C 1
ATOM 3073 O O . ALA A 1 392 ? 52.267 20.724 -69.672 1.00 91.38 392 ALA A O 1
ATOM 3074 N N . GLN A 1 393 ? 53.229 20.135 -67.730 1.00 91.44 393 GLN A N 1
ATOM 3075 C CA . GLN A 1 393 ? 53.697 21.476 -67.397 1.00 91.44 393 GLN A CA 1
ATOM 3076 C C . GLN A 1 393 ? 54.969 21.809 -68.197 1.00 91.44 393 GLN A C 1
ATOM 3078 O O . GLN A 1 393 ? 55.827 20.947 -68.396 1.00 91.44 393 GLN A O 1
ATOM 3083 N N . ALA A 1 394 ? 55.115 23.060 -68.640 1.00 91.88 394 ALA A N 1
ATOM 3084 C CA . ALA A 1 394 ? 56.372 23.554 -69.198 1.00 91.88 394 ALA A CA 1
ATOM 3085 C C . ALA A 1 394 ? 57.383 23.813 -68.065 1.00 91.88 394 ALA A C 1
ATOM 3087 O O . ALA A 1 394 ? 57.066 24.514 -67.102 1.00 91.88 394 ALA A O 1
ATOM 3088 N N . ILE A 1 395 ? 58.587 23.248 -68.180 1.00 90.81 395 ILE A N 1
ATOM 3089 C CA . ILE A 1 395 ? 59.664 23.352 -67.186 1.00 90.81 395 ILE A CA 1
ATOM 3090 C C . ILE A 1 395 ? 60.934 23.774 -67.934 1.00 90.81 395 ILE A C 1
ATOM 3092 O O . ILE A 1 395 ? 61.319 23.123 -68.902 1.00 90.81 395 ILE A O 1
ATOM 3096 N N . ASP A 1 396 ? 61.561 24.879 -67.523 1.00 90.81 396 ASP A N 1
ATOM 3097 C CA . ASP A 1 396 ? 62.688 25.472 -68.259 1.00 90.81 396 ASP A CA 1
ATOM 3098 C C . ASP A 1 396 ? 63.896 24.522 -68.333 1.00 90.81 396 ASP A C 1
ATOM 3100 O O . ASP A 1 396 ? 64.333 23.970 -67.321 1.00 90.81 396 ASP A O 1
ATOM 3104 N N . GLY A 1 397 ? 64.423 24.316 -69.542 1.00 88.31 397 GLY A N 1
ATOM 3105 C CA . GLY A 1 397 ? 65.495 23.358 -69.821 1.00 88.31 397 GLY A CA 1
ATOM 3106 C C . GLY A 1 397 ? 65.086 21.877 -69.791 1.00 88.31 397 GLY A C 1
ATOM 3107 O O . GLY A 1 397 ? 65.971 21.019 -69.725 1.00 88.31 397 GLY A O 1
ATOM 3108 N N . TRP A 1 398 ? 63.786 21.553 -69.840 1.00 91.81 398 TRP A N 1
ATOM 3109 C CA . TRP A 1 398 ? 63.276 20.177 -69.874 1.00 91.81 398 TRP A CA 1
ATOM 3110 C C . TRP A 1 398 ? 62.169 19.982 -70.923 1.00 91.81 398 TRP A C 1
ATOM 3112 O O . TRP A 1 398 ? 61.236 20.772 -71.036 1.00 91.81 398 TRP A O 1
ATOM 3122 N N . THR A 1 399 ? 62.222 18.860 -71.641 1.00 90.38 399 THR A N 1
ATOM 3123 C CA . THR A 1 399 ? 61.209 18.430 -72.620 1.00 90.38 399 THR A CA 1
ATOM 3124 C C . THR A 1 399 ? 60.481 17.184 -72.137 1.00 90.38 399 THR A C 1
ATOM 3126 O O . THR A 1 399 ? 61.056 16.340 -71.456 1.00 90.38 399 THR A O 1
ATOM 3129 N N . VAL A 1 400 ? 59.201 17.039 -72.479 1.00 91.00 400 VAL A N 1
ATOM 3130 C CA . VAL A 1 400 ? 58.409 15.857 -72.104 1.00 91.00 400 VAL A CA 1
ATOM 3131 C C . VAL A 1 400 ? 58.872 14.656 -72.926 1.00 91.00 400 VAL A C 1
ATOM 3133 O O . VAL A 1 400 ? 58.836 14.703 -74.153 1.00 91.00 400 VAL A O 1
ATOM 3136 N N . LYS A 1 401 ? 59.266 13.566 -72.260 1.00 88.88 401 LYS A N 1
ATOM 3137 C CA . LYS A 1 401 ? 59.702 12.324 -72.912 1.00 88.88 401 LYS A CA 1
ATOM 3138 C C . LYS A 1 401 ? 58.533 11.573 -73.543 1.00 88.88 401 LYS A C 1
ATOM 3140 O O . LYS A 1 401 ? 58.586 11.187 -74.705 1.00 88.88 401 LYS A O 1
ATOM 3145 N N . GLU A 1 402 ? 57.487 11.347 -72.754 1.00 83.31 402 GLU A N 1
ATOM 3146 C CA . GLU A 1 402 ? 56.276 10.633 -73.158 1.00 83.31 402 GLU A CA 1
ATOM 3147 C C . GLU A 1 402 ? 55.081 11.162 -72.350 1.00 83.31 402 GLU A C 1
ATOM 3149 O O . GLU A 1 402 ? 55.205 11.481 -71.166 1.00 83.31 402 GLU A O 1
ATOM 3154 N N . THR A 1 403 ? 53.910 11.256 -72.986 1.00 86.12 403 THR A N 1
ATOM 3155 C CA . THR A 1 403 ? 52.651 11.537 -72.280 1.00 86.12 403 THR A CA 1
ATOM 3156 C C . THR A 1 403 ? 52.112 10.233 -71.686 1.00 86.12 403 THR A C 1
ATOM 3158 O O . THR A 1 403 ? 51.887 9.286 -72.443 1.00 86.12 403 THR A O 1
ATOM 3161 N N . PRO A 1 404 ? 51.868 10.145 -70.367 1.00 91.38 404 PRO A N 1
ATOM 3162 C CA . PRO A 1 404 ? 51.421 8.907 -69.744 1.00 91.38 404 PRO A CA 1
ATOM 316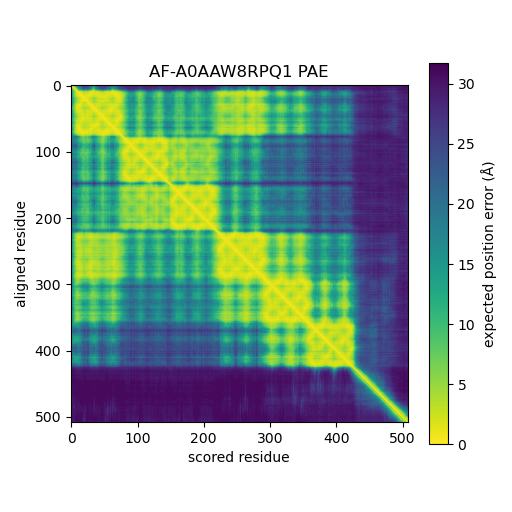3 C C . PRO A 1 404 ? 50.032 8.497 -70.251 1.00 91.38 404 PRO A C 1
ATOM 3165 O O . PRO A 1 404 ? 49.136 9.324 -70.426 1.00 91.38 404 PRO A O 1
ATOM 3168 N N . LYS A 1 405 ? 49.817 7.190 -70.442 1.00 90.75 405 LYS A N 1
ATOM 3169 C CA . LYS A 1 405 ? 48.568 6.639 -71.011 1.00 90.75 405 LYS A CA 1
ATOM 3170 C C . LYS A 1 405 ? 47.308 6.990 -70.208 1.00 90.75 405 LYS A C 1
ATOM 3172 O O . LYS A 1 405 ? 46.220 7.007 -70.773 1.00 90.75 405 LYS A O 1
ATOM 3177 N N . ASN A 1 406 ? 47.451 7.280 -68.914 1.00 91.31 406 ASN A N 1
ATOM 3178 C CA . ASN A 1 406 ? 46.372 7.713 -68.027 1.00 91.31 406 ASN A CA 1
ATOM 3179 C C . ASN A 1 406 ? 46.239 9.246 -67.907 1.00 91.31 406 ASN A C 1
ATOM 3181 O O . ASN A 1 406 ? 45.529 9.708 -67.018 1.00 91.31 406 ASN A O 1
ATOM 3185 N N . ALA A 1 407 ? 46.861 10.042 -68.790 1.00 92.00 407 ALA A N 1
ATOM 3186 C CA . ALA A 1 407 ? 46.660 11.496 -68.871 1.00 92.00 407 ALA A CA 1
ATOM 3187 C C . ALA A 1 407 ? 45.194 11.896 -69.137 1.00 92.00 407 ALA A C 1
ATOM 3189 O O . ALA A 1 407 ? 44.774 12.997 -68.778 1.00 92.00 407 ALA A O 1
ATOM 3190 N N . LYS A 1 408 ? 44.400 10.989 -69.722 1.00 93.81 408 LYS A N 1
ATOM 3191 C CA . LYS A 1 408 ? 42.946 11.111 -69.894 1.00 93.81 408 LYS A CA 1
ATOM 3192 C C . LYS A 1 408 ? 42.256 9.885 -69.306 1.00 93.81 408 LYS A C 1
ATOM 3194 O O . LYS A 1 408 ? 42.786 8.778 -69.399 1.00 93.81 408 LYS A O 1
ATOM 3199 N N . GLY A 1 409 ? 41.068 10.064 -68.742 1.00 92.88 409 GLY A N 1
ATOM 3200 C CA . GLY A 1 409 ? 40.297 8.965 -68.162 1.00 92.88 409 GLY A CA 1
ATOM 3201 C C . GLY A 1 409 ? 39.058 9.448 -67.421 1.00 92.88 409 GLY A C 1
ATOM 3202 O O . GLY A 1 409 ? 38.597 10.568 -67.640 1.00 92.88 409 GLY A O 1
ATOM 3203 N N . ASN A 1 410 ? 38.546 8.606 -66.523 1.00 93.06 410 ASN A N 1
ATOM 3204 C CA . ASN A 1 410 ? 37.512 8.982 -65.563 1.00 93.06 410 ASN A CA 1
ATOM 3205 C C . ASN A 1 410 ? 38.077 8.942 -64.138 1.00 93.06 410 ASN A C 1
ATOM 3207 O O . ASN A 1 410 ? 38.895 8.066 -63.832 1.00 93.06 410 ASN A O 1
ATOM 3211 N N . TYR A 1 411 ? 37.607 9.853 -63.286 1.00 92.31 411 TYR A N 1
ATOM 3212 C CA . TYR A 1 411 ? 37.890 9.886 -61.851 1.00 92.31 411 TYR A CA 1
ATOM 3213 C C . TYR A 1 411 ? 37.425 8.585 -61.172 1.00 92.31 411 TYR A C 1
ATOM 3215 O O . TYR A 1 411 ? 36.271 8.182 -61.329 1.00 92.31 411 TYR A O 1
ATOM 3223 N N . GLN A 1 412 ? 38.313 7.940 -60.416 1.00 88.44 412 GLN A N 1
ATOM 3224 C CA . GLN A 1 412 ? 38.077 6.675 -59.707 1.00 88.44 412 GLN A CA 1
ATOM 3225 C C . GLN A 1 412 ? 37.963 6.878 -58.185 1.00 88.44 412 GLN A C 1
ATOM 3227 O O . GLN A 1 412 ? 38.302 7.928 -57.649 1.00 88.44 412 GLN A O 1
ATOM 3232 N N . GLU A 1 413 ? 37.504 5.851 -57.466 1.00 84.69 413 GLU A N 1
ATOM 3233 C CA . GLU A 1 413 ? 37.370 5.862 -55.994 1.00 84.69 413 GLU A CA 1
ATOM 3234 C C . GLU A 1 413 ? 38.734 5.816 -55.261 1.00 84.69 413 GLU A C 1
ATOM 3236 O O . GLU A 1 413 ? 38.883 6.263 -54.113 1.00 84.69 413 GLU A O 1
ATOM 3241 N N . THR A 1 414 ? 39.751 5.276 -55.933 1.00 85.62 414 THR A N 1
ATOM 3242 C CA . THR A 1 414 ? 41.163 5.304 -55.530 1.00 85.62 414 THR A CA 1
ATOM 3243 C C . THR A 1 414 ? 41.846 6.553 -56.079 1.00 85.62 414 THR A C 1
ATOM 3245 O O . THR A 1 414 ? 41.598 6.917 -57.226 1.00 85.62 414 THR A O 1
ATOM 3248 N N . GLU A 1 415 ? 42.754 7.161 -55.309 1.00 88.88 415 GLU A N 1
ATOM 3249 C CA . GLU A 1 415 ? 43.596 8.255 -55.814 1.00 88.88 415 GLU A CA 1
ATOM 3250 C C . GLU A 1 415 ? 44.393 7.792 -57.042 1.00 88.88 415 GLU A C 1
ATOM 3252 O O . GLU A 1 415 ? 44.964 6.699 -57.051 1.00 88.88 415 GLU A O 1
ATOM 3257 N N . GLN A 1 416 ? 44.397 8.609 -58.095 1.00 91.62 416 GLN A N 1
ATOM 3258 C CA . GLN A 1 416 ? 45.068 8.295 -59.356 1.00 91.62 416 GLN A CA 1
ATOM 3259 C C . GLN A 1 416 ? 46.326 9.147 -59.502 1.00 91.62 416 GLN A C 1
ATOM 3261 O O . GLN A 1 416 ? 46.245 10.374 -59.501 1.00 91.62 416 GLN A O 1
ATOM 3266 N N . THR A 1 417 ? 47.475 8.503 -59.697 1.00 94.56 417 THR A N 1
ATOM 3267 C CA . THR A 1 417 ? 48.738 9.199 -59.976 1.00 94.56 417 THR A CA 1
ATOM 3268 C C . THR A 1 417 ? 49.002 9.251 -61.478 1.00 94.56 417 THR A C 1
ATOM 3270 O O . THR A 1 417 ? 48.973 8.223 -62.159 1.00 94.56 417 THR A O 1
ATOM 3273 N N . ILE A 1 418 ? 49.280 10.444 -61.998 1.00 94.56 418 ILE A N 1
ATOM 3274 C CA . ILE A 1 418 ? 49.677 10.677 -63.391 1.00 94.56 418 ILE A CA 1
ATOM 3275 C C . ILE A 1 418 ? 51.090 11.250 -63.379 1.00 94.56 418 ILE A C 1
ATOM 3277 O O . ILE A 1 418 ? 51.306 12.331 -62.840 1.00 94.56 418 ILE A O 1
ATOM 3281 N N . THR A 1 419 ? 52.044 10.541 -63.976 1.00 94.31 419 THR A N 1
ATOM 3282 C CA . THR A 1 419 ? 53.458 10.937 -63.967 1.00 94.31 419 THR A CA 1
ATOM 3283 C C . THR A 1 419 ? 53.910 11.324 -65.367 1.00 94.31 419 THR A C 1
ATOM 3285 O O . THR A 1 419 ? 53.973 10.477 -66.257 1.00 94.31 419 THR A O 1
ATOM 3288 N N . TYR A 1 420 ? 54.253 12.595 -65.550 1.00 94.31 420 TYR A N 1
ATOM 3289 C CA . TYR A 1 420 ? 54.952 13.093 -66.728 1.00 94.31 420 TYR A CA 1
ATOM 3290 C C . TYR A 1 420 ? 56.459 12.965 -66.500 1.00 94.31 420 TYR A C 1
ATOM 3292 O O . TYR A 1 420 ? 56.988 13.491 -65.520 1.00 94.31 420 TYR A O 1
ATOM 3300 N N . VAL A 1 421 ? 57.137 12.252 -67.402 1.00 93.56 421 VAL A N 1
ATOM 3301 C CA . VAL A 1 421 ? 58.591 12.036 -67.360 1.00 93.56 421 VAL A CA 1
ATOM 3302 C C . VAL A 1 421 ? 59.264 12.964 -68.367 1.00 93.56 421 VAL A C 1
ATOM 3304 O O . VAL A 1 421 ? 58.818 13.056 -69.513 1.00 93.56 421 VAL A O 1
ATOM 3307 N N . TYR A 1 422 ? 60.338 13.631 -67.954 1.00 92.44 422 TYR A N 1
ATOM 3308 C CA . TYR A 1 422 ? 61.030 14.655 -68.734 1.00 92.44 422 TYR A CA 1
ATOM 3309 C C . TYR A 1 422 ? 62.488 14.284 -69.042 1.00 92.44 422 TYR A C 1
ATOM 3311 O O . TYR A 1 422 ? 63.169 13.626 -68.256 1.00 92.44 422 TYR A O 1
ATOM 3319 N N . LEU A 1 423 ? 62.970 14.763 -70.189 1.00 90.81 423 LEU A N 1
ATOM 3320 C CA . LEU A 1 423 ? 64.361 14.742 -70.634 1.00 90.81 423 LEU A CA 1
ATOM 3321 C C . LEU A 1 423 ? 64.959 16.144 -70.524 1.00 90.81 423 LEU A C 1
ATOM 3323 O O . LEU A 1 423 ? 64.333 17.126 -70.925 1.00 90.81 423 LEU A O 1
ATOM 3327 N N . LYS A 1 424 ? 66.191 16.243 -70.025 1.00 88.81 424 LYS A N 1
ATOM 3328 C CA . LYS A 1 424 ? 66.907 17.518 -69.949 1.00 88.81 424 LYS A CA 1
ATOM 3329 C C . LYS A 1 424 ? 67.320 17.987 -71.345 1.00 88.81 424 LYS A C 1
ATOM 3331 O O . LYS A 1 424 ? 67.878 17.213 -72.122 1.00 88.81 424 LYS A O 1
ATOM 3336 N N . GLU A 1 425 ? 67.089 19.257 -71.655 1.00 83.81 425 GLU A N 1
ATOM 3337 C CA . GLU A 1 425 ? 67.518 19.851 -72.919 1.00 83.81 425 GLU A CA 1
ATOM 3338 C C . GLU A 1 425 ? 69.041 20.017 -72.964 1.00 83.81 425 GLU A C 1
ATOM 3340 O O . GLU A 1 425 ? 69.639 20.787 -72.206 1.00 83.81 425 GLU A O 1
ATOM 3345 N N . ASN A 1 426 ? 69.679 19.339 -73.916 1.00 67.50 426 ASN A N 1
ATOM 3346 C CA . ASN A 1 426 ? 71.075 19.584 -74.254 1.00 67.50 426 ASN A CA 1
ATOM 3347 C C . ASN A 1 426 ? 71.162 20.775 -75.215 1.00 67.50 426 ASN A C 1
ATOM 3349 O O . ASN A 1 426 ? 71.105 20.606 -76.434 1.00 67.50 426 ASN A O 1
ATOM 3353 N N . LYS A 1 427 ? 71.326 21.987 -74.670 1.00 50.94 427 LYS A N 1
ATOM 3354 C CA . LYS A 1 427 ? 71.713 23.162 -75.468 1.00 50.94 427 LYS A CA 1
ATOM 3355 C C . LYS A 1 427 ? 73.024 22.842 -76.211 1.00 50.94 427 LYS A C 1
ATOM 3357 O O . LYS A 1 427 ? 73.991 22.466 -75.545 1.00 50.94 427 LYS A O 1
ATOM 3362 N N . PRO A 1 428 ? 73.097 22.974 -77.549 1.00 41.88 428 PRO A N 1
ATOM 3363 C CA . PRO A 1 428 ? 74.337 22.724 -78.271 1.00 41.88 428 PRO A CA 1
ATOM 3364 C C . PRO A 1 428 ? 75.402 23.736 -77.840 1.00 41.88 428 PRO A C 1
ATOM 3366 O O . PRO A 1 428 ? 75.165 24.945 -77.838 1.00 41.88 428 PRO A O 1
ATOM 3369 N N . ALA A 1 429 ? 76.580 23.236 -77.470 1.00 42.34 429 ALA A N 1
ATOM 3370 C CA . ALA A 1 429 ? 77.727 24.075 -77.159 1.00 42.34 429 ALA A CA 1
ATOM 3371 C C . ALA A 1 429 ? 78.253 24.733 -78.443 1.00 42.34 429 ALA A C 1
ATOM 3373 O O . ALA A 1 429 ? 78.656 24.044 -79.380 1.00 42.34 429 ALA A O 1
ATOM 3374 N N . ALA A 1 430 ? 78.277 26.064 -78.473 1.00 35.44 430 ALA A N 1
ATOM 3375 C CA . ALA A 1 430 ? 79.010 26.811 -79.485 1.00 35.44 430 ALA A CA 1
ATOM 3376 C C . ALA A 1 430 ? 80.480 26.948 -79.042 1.00 35.44 430 ALA A C 1
ATOM 3378 O O . ALA A 1 430 ? 80.782 27.756 -78.165 1.00 35.44 430 ALA A O 1
ATOM 3379 N N . ASN A 1 431 ? 81.385 26.167 -79.643 1.00 33.50 431 ASN A N 1
ATOM 3380 C CA . ASN A 1 431 ? 82.832 26.432 -79.592 1.00 33.50 431 ASN A CA 1
ATOM 3381 C C . ASN A 1 431 ? 83.136 27.577 -80.581 1.00 33.50 431 ASN A C 1
ATOM 3383 O O . ASN A 1 431 ? 82.685 27.512 -81.721 1.00 33.50 431 ASN A O 1
ATOM 3387 N N . ILE A 1 432 ? 83.648 28.737 -80.151 1.00 48.78 432 ILE A N 1
ATOM 3388 C CA . ILE A 1 432 ? 85.032 29.065 -79.730 1.00 48.78 432 ILE A CA 1
ATOM 3389 C C . ILE A 1 432 ? 86.029 29.076 -80.900 1.00 48.78 432 ILE A C 1
ATOM 3391 O O . ILE A 1 432 ? 86.313 28.022 -81.451 1.00 48.78 432 ILE A O 1
ATOM 3395 N N . GLU A 1 433 ? 86.567 30.273 -81.182 1.00 32.41 433 GLU A N 1
ATOM 3396 C CA . GLU A 1 433 ? 87.971 30.660 -81.488 1.00 32.41 433 GLU A CA 1
ATOM 3397 C C . GLU A 1 433 ? 87.933 32.190 -81.775 1.00 32.41 433 GLU A C 1
ATOM 3399 O O . GLU A 1 433 ? 87.148 32.638 -82.603 1.00 32.41 433 GLU A O 1
ATOM 3404 N N . SER A 1 434 ? 88.445 33.106 -80.938 1.00 33.66 434 SER A N 1
ATOM 3405 C CA . SER A 1 434 ? 89.829 33.420 -80.526 1.00 33.66 434 SER A CA 1
ATOM 3406 C C . SER A 1 434 ? 90.667 34.163 -81.579 1.00 33.66 434 SER A C 1
ATOM 3408 O O . SER A 1 434 ? 91.096 33.545 -82.546 1.00 33.66 434 SER A O 1
ATOM 3410 N N . ASP A 1 435 ? 91.027 35.426 -81.304 1.00 30.20 435 ASP A N 1
ATOM 3411 C CA . ASP A 1 435 ? 92.391 35.908 -81.577 1.00 30.20 435 ASP A CA 1
ATOM 3412 C C . ASP A 1 435 ? 92.832 37.065 -80.636 1.00 30.20 435 ASP A C 1
ATOM 3414 O O . ASP A 1 435 ? 92.018 37.781 -80.055 1.00 30.20 435 ASP A O 1
ATOM 3418 N N . THR A 1 436 ? 94.154 37.137 -80.479 1.00 29.11 436 THR A N 1
ATOM 3419 C CA . THR A 1 436 ? 95.124 38.074 -79.865 1.00 29.11 436 THR A CA 1
ATOM 3420 C C . THR A 1 436 ? 94.848 39.599 -79.946 1.00 29.11 436 THR A C 1
ATOM 3422 O O . THR A 1 436 ? 93.976 40.038 -80.681 1.00 29.11 436 THR A O 1
ATOM 3425 N N . THR A 1 437 ? 95.563 40.541 -79.289 1.00 28.61 437 THR A N 1
ATOM 3426 C CA . THR A 1 437 ? 96.591 40.624 -78.202 1.00 28.61 437 THR A CA 1
ATOM 3427 C C . THR A 1 437 ? 96.657 42.093 -77.704 1.00 28.61 437 THR A C 1
ATOM 3429 O O . THR A 1 437 ? 96.196 42.983 -78.411 1.00 28.61 437 THR A O 1
ATOM 3432 N N . GLY A 1 438 ? 97.294 42.395 -76.556 1.00 28.58 438 GLY A N 1
ATOM 3433 C CA . GLY A 1 438 ? 97.718 43.780 -76.235 1.00 28.58 438 GLY A CA 1
ATOM 3434 C C . GLY A 1 438 ? 97.897 44.095 -74.741 1.00 28.58 438 GLY A C 1
ATOM 3435 O O . GLY A 1 438 ? 96.923 44.249 -74.019 1.00 28.58 438 GLY A O 1
ATOM 3436 N N . ASN A 1 439 ? 99.145 44.192 -74.275 1.00 33.59 439 ASN A N 1
ATOM 3437 C CA . ASN A 1 439 ? 99.550 44.261 -72.859 1.00 33.59 439 ASN A CA 1
ATOM 3438 C C . ASN A 1 439 ? 99.718 45.705 -72.307 1.00 33.59 439 ASN A C 1
ATOM 3440 O O . ASN A 1 439 ? 100.152 46.571 -73.062 1.00 33.59 439 ASN A O 1
ATOM 3444 N N . GLY A 1 440 ? 99.546 45.923 -70.985 1.00 30.94 440 GLY A N 1
ATOM 3445 C CA . GLY A 1 440 ? 100.318 46.948 -70.238 1.00 30.94 440 GLY A CA 1
ATOM 3446 C C . GLY A 1 440 ? 99.619 47.919 -69.252 1.00 30.94 440 GLY A C 1
ATOM 3447 O O . GLY A 1 440 ? 99.214 49.001 -69.662 1.00 30.94 440 GLY A O 1
ATOM 3448 N N . GLY A 1 441 ? 99.688 47.605 -67.941 1.00 30.84 441 GLY A N 1
ATOM 3449 C CA . GLY A 1 441 ? 99.899 48.558 -66.813 1.00 30.84 441 GLY A CA 1
ATOM 3450 C C . GLY A 1 441 ? 98.665 49.171 -66.106 1.00 30.84 441 GLY A C 1
ATOM 3451 O O . GLY A 1 441 ? 97.654 49.414 -66.747 1.00 30.84 441 GLY A O 1
ATOM 3452 N N . GLU A 1 442 ? 98.661 49.481 -64.795 1.00 30.92 442 GLU A N 1
ATOM 3453 C CA . GLU A 1 442 ? 99.626 49.240 -63.696 1.00 30.92 442 GLU A CA 1
ATOM 3454 C C . GLU A 1 442 ? 98.946 49.435 -62.297 1.00 30.92 442 GLU A C 1
ATOM 3456 O O . GLU A 1 442 ? 98.083 50.295 -62.183 1.00 30.92 442 GLU A O 1
ATOM 3461 N N . ASN A 1 443 ? 99.354 48.666 -61.261 1.00 31.06 443 ASN A N 1
ATOM 3462 C CA . ASN A 1 443 ? 99.460 48.976 -59.796 1.00 31.06 443 ASN A CA 1
ATOM 3463 C C . ASN A 1 443 ? 98.314 49.721 -59.007 1.00 31.06 443 ASN A C 1
ATOM 3465 O O . ASN A 1 443 ? 97.808 50.740 -59.446 1.00 31.06 443 ASN A O 1
ATOM 3469 N N . THR A 1 444 ? 97.878 49.376 -57.772 1.00 29.05 444 THR A N 1
ATOM 3470 C CA . THR A 1 444 ? 98.597 48.949 -56.535 1.00 29.05 444 THR A CA 1
ATOM 3471 C C . THR A 1 444 ? 97.699 48.262 -55.456 1.00 29.05 444 THR A C 1
ATOM 3473 O O . THR A 1 444 ? 96.534 48.605 -55.306 1.00 29.05 444 THR A O 1
ATOM 3476 N N . ASN A 1 445 ? 98.308 47.352 -54.666 1.00 30.50 445 ASN A N 1
ATOM 3477 C CA . ASN A 1 445 ? 98.155 46.998 -53.219 1.00 30.50 445 ASN A CA 1
ATOM 3478 C C . ASN A 1 445 ? 96.763 46.876 -52.508 1.00 30.50 445 ASN A C 1
ATOM 3480 O O . ASN A 1 445 ? 96.027 47.847 -52.426 1.00 30.50 445 ASN A O 1
ATOM 3484 N N . ASN A 1 446 ? 96.347 45.703 -51.968 1.00 33.28 446 ASN A N 1
ATOM 3485 C CA . ASN A 1 446 ? 96.707 45.007 -50.681 1.00 33.28 446 ASN A CA 1
ATOM 3486 C C . ASN A 1 446 ? 95.806 45.449 -49.473 1.00 33.28 446 ASN A C 1
ATOM 3488 O O . ASN A 1 446 ? 95.562 46.639 -49.345 1.00 33.28 446 ASN A O 1
ATOM 3492 N N . SER A 1 447 ? 95.274 44.645 -48.521 1.00 34.31 447 SER A N 1
ATOM 3493 C CA . SER A 1 447 ? 95.536 43.254 -48.046 1.00 34.31 447 SER A CA 1
ATOM 3494 C C . SER A 1 447 ? 94.392 42.699 -47.134 1.00 34.31 447 SER A C 1
ATOM 3496 O O . SER A 1 447 ? 93.638 43.495 -46.583 1.00 34.31 447 SER A O 1
ATOM 3498 N N . ASN A 1 448 ? 94.416 41.379 -46.833 1.00 32.69 448 ASN A N 1
ATOM 3499 C CA . ASN A 1 448 ? 93.825 40.647 -45.665 1.00 32.69 448 ASN A CA 1
ATOM 3500 C C . ASN A 1 448 ? 92.284 40.406 -45.584 1.00 32.69 448 ASN A C 1
ATOM 3502 O O . ASN A 1 448 ? 91.510 41.318 -45.834 1.00 32.69 448 ASN A O 1
ATOM 3506 N N . ALA A 1 449 ? 91.750 39.244 -45.139 1.00 29.30 449 ALA A N 1
ATOM 3507 C CA . ALA A 1 449 ? 92.320 37.897 -44.897 1.00 29.30 449 ALA A CA 1
ATOM 3508 C C . ALA A 1 449 ? 91.235 36.774 -44.756 1.00 29.30 449 ALA A C 1
ATOM 3510 O O . ALA A 1 449 ? 90.147 37.029 -44.252 1.00 29.30 449 ALA A O 1
ATOM 3511 N N . SER A 1 450 ? 91.577 35.544 -45.190 1.00 30.30 450 SER A N 1
ATOM 3512 C CA . SER A 1 450 ? 91.435 34.184 -44.573 1.00 30.30 450 SER A CA 1
ATOM 3513 C C . SER A 1 450 ? 90.659 34.006 -43.230 1.00 30.30 450 SER A C 1
ATOM 3515 O O . SER A 1 450 ? 90.701 34.916 -42.418 1.00 30.30 450 SER A O 1
ATOM 3517 N N . ILE A 1 451 ? 90.060 32.875 -42.772 1.00 35.38 451 ILE A N 1
ATOM 3518 C CA . ILE A 1 451 ? 90.075 31.393 -43.032 1.00 35.38 451 ILE A CA 1
ATOM 3519 C C . ILE A 1 451 ? 88.948 30.738 -42.131 1.00 35.38 451 ILE A C 1
ATOM 3521 O O . ILE A 1 451 ? 88.466 31.433 -41.244 1.00 35.38 451 ILE A O 1
ATOM 3525 N N . THR A 1 452 ? 88.577 29.434 -42.090 1.00 25.75 452 THR A N 1
ATOM 3526 C CA . THR A 1 452 ? 87.873 28.529 -43.053 1.00 25.75 452 THR A CA 1
ATOM 3527 C C . THR A 1 452 ? 87.036 27.430 -42.316 1.00 25.75 452 THR A C 1
ATOM 3529 O O . THR A 1 452 ? 87.171 27.290 -41.108 1.00 25.75 452 THR A O 1
ATOM 3532 N N . THR A 1 453 ? 86.219 26.650 -43.057 1.00 32.84 453 THR A N 1
ATOM 3533 C CA . THR A 1 453 ? 85.734 25.231 -42.903 1.00 32.84 453 THR A CA 1
ATOM 3534 C C . THR A 1 453 ? 85.638 24.505 -41.536 1.00 32.84 453 THR A C 1
ATOM 3536 O O . THR A 1 453 ? 86.607 24.507 -40.800 1.00 32.84 453 THR A O 1
ATOM 3539 N N . TYR A 1 454 ? 84.578 23.686 -41.310 1.00 24.78 454 TYR A N 1
ATOM 3540 C CA . TYR A 1 454 ? 84.647 22.253 -40.872 1.00 24.78 454 TYR A CA 1
ATOM 3541 C C . TYR A 1 454 ? 83.289 21.493 -40.994 1.00 24.78 454 TYR A C 1
ATOM 3543 O O . TYR A 1 454 ? 82.243 22.108 -41.185 1.00 24.78 454 TYR A O 1
ATOM 3551 N N . ARG A 1 455 ? 83.306 20.142 -40.930 1.00 35.84 455 ARG A N 1
ATOM 3552 C CA . ARG A 1 455 ? 82.147 19.206 -41.030 1.00 35.84 455 ARG A CA 1
ATOM 3553 C C . ARG A 1 455 ? 81.909 18.427 -39.712 1.00 35.84 455 ARG A C 1
ATOM 3555 O O . ARG A 1 455 ? 82.882 18.102 -39.044 1.00 35.84 455 ARG A O 1
ATOM 3562 N N . SER A 1 456 ? 80.663 17.949 -39.506 1.00 31.19 456 SER A N 1
ATOM 3563 C CA . SER A 1 456 ? 80.287 16.543 -39.153 1.00 31.19 456 SER A CA 1
ATOM 3564 C C . SER A 1 456 ? 79.429 16.248 -37.881 1.00 31.19 456 SER A C 1
ATOM 3566 O O . SER A 1 456 ? 79.923 16.260 -36.764 1.00 31.19 456 SER A O 1
ATOM 3568 N N . THR A 1 457 ? 78.187 15.777 -38.127 1.00 29.45 457 THR A N 1
ATOM 3569 C CA . THR A 1 457 ? 77.466 14.591 -37.548 1.00 29.45 457 THR A CA 1
ATOM 3570 C C . THR A 1 457 ? 76.990 14.427 -36.074 1.00 29.45 457 THR A C 1
ATOM 3572 O O . THR A 1 457 ? 77.811 14.296 -35.175 1.00 29.45 457 THR A O 1
ATOM 3575 N N . LYS A 1 458 ? 75.686 14.041 -35.955 1.00 28.67 458 LYS A N 1
ATOM 3576 C CA . LYS A 1 458 ? 75.022 13.127 -34.953 1.00 28.67 458 LYS A CA 1
ATOM 3577 C C . LYS A 1 458 ? 74.779 13.714 -33.525 1.00 28.67 458 LYS A C 1
ATOM 3579 O O . LYS A 1 458 ? 75.433 14.683 -33.185 1.00 28.67 458 LYS A O 1
ATOM 3584 N N . ILE A 1 459 ? 73.851 13.273 -32.641 1.00 28.75 459 ILE A N 1
ATOM 3585 C CA . ILE A 1 459 ? 73.014 12.048 -32.442 1.00 28.75 459 ILE A CA 1
ATOM 3586 C C . ILE A 1 459 ? 71.664 12.414 -31.726 1.00 28.75 459 ILE A C 1
ATOM 3588 O O . ILE A 1 459 ? 71.576 13.481 -31.127 1.00 28.75 459 ILE A O 1
ATOM 3592 N N . LEU A 1 460 ? 70.644 11.531 -31.721 1.00 32.41 460 LEU A N 1
ATOM 3593 C CA . LEU A 1 460 ? 69.496 11.541 -30.770 1.00 32.41 460 LEU A CA 1
ATOM 3594 C C . LEU A 1 460 ? 69.866 10.973 -29.375 1.00 32.41 460 LEU A C 1
ATOM 3596 O O . LEU A 1 460 ? 70.816 10.196 -29.273 1.00 32.41 460 LEU A O 1
ATOM 3600 N N . PRO A 1 461 ? 69.011 11.187 -28.353 1.00 31.67 461 PRO A N 1
ATOM 3601 C CA . PRO A 1 461 ? 68.708 10.163 -27.344 1.00 31.67 461 PRO A CA 1
ATOM 3602 C C . PRO A 1 461 ? 67.201 9.812 -27.251 1.00 31.67 461 PRO A C 1
ATOM 3604 O O . PRO A 1 461 ? 66.346 10.515 -27.785 1.00 31.67 461 PRO A O 1
ATOM 3607 N N . ASN A 1 462 ? 66.882 8.709 -26.562 1.00 28.56 462 ASN A N 1
ATOM 3608 C CA . ASN A 1 462 ? 65.530 8.159 -26.365 1.00 28.56 462 ASN A CA 1
ATOM 3609 C C . ASN A 1 462 ? 65.285 7.811 -24.874 1.00 28.56 462 ASN A C 1
ATOM 3611 O O . ASN A 1 462 ? 66.245 7.644 -24.127 1.00 28.56 462 ASN A O 1
ATOM 3615 N N . ALA A 1 463 ? 64.009 7.584 -24.532 1.00 28.02 463 ALA A N 1
ATOM 3616 C CA . ALA A 1 463 ? 63.455 6.862 -23.375 1.00 28.02 463 ALA A CA 1
ATOM 3617 C C . ALA A 1 463 ? 63.177 7.612 -22.045 1.00 28.02 463 ALA A C 1
ATOM 3619 O O . ALA A 1 463 ? 64.057 7.793 -21.213 1.00 28.02 463 ALA A O 1
ATOM 3620 N N . GLY A 1 464 ? 61.874 7.821 -21.785 1.00 25.28 464 GLY A N 1
ATOM 3621 C CA . GLY A 1 464 ? 61.199 7.225 -20.615 1.00 25.28 464 GLY A CA 1
ATOM 3622 C C . GLY A 1 464 ? 60.832 8.126 -19.422 1.00 25.28 464 GLY A C 1
ATOM 3623 O O . GLY A 1 464 ? 61.715 8.596 -18.719 1.00 25.28 464 GLY A O 1
ATOM 3624 N N . GLY A 1 465 ? 59.527 8.233 -19.098 1.00 24.70 465 GLY A N 1
ATOM 3625 C CA . GLY A 1 465 ? 59.087 8.573 -17.727 1.00 24.70 465 GLY A CA 1
ATOM 3626 C C . GLY A 1 465 ? 57.828 9.442 -17.539 1.00 24.70 465 GLY A C 1
ATOM 3627 O O . GLY A 1 465 ? 57.955 10.615 -17.234 1.00 24.70 465 GLY A O 1
ATOM 3628 N N . SER A 1 466 ? 56.639 8.828 -17.617 1.00 24.09 466 SER A N 1
ATOM 3629 C CA . SER A 1 466 ? 55.408 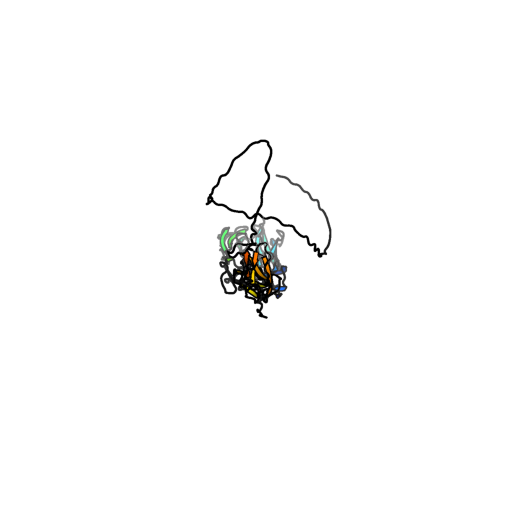9.112 -16.829 1.00 24.09 466 SER A CA 1
ATOM 3630 C C . SER A 1 466 ? 54.928 10.561 -16.544 1.00 24.09 466 SER A C 1
ATOM 3632 O O . SER A 1 466 ? 55.529 11.278 -15.751 1.00 24.09 466 SER A O 1
ATOM 3634 N N . THR A 1 467 ? 53.732 10.934 -17.033 1.00 23.67 467 THR A N 1
ATOM 3635 C CA . THR A 1 467 ? 52.500 11.218 -16.233 1.00 23.67 467 THR A CA 1
ATOM 3636 C C . THR A 1 467 ? 51.459 12.077 -16.983 1.00 23.67 467 THR A C 1
ATOM 3638 O O . THR A 1 467 ? 51.771 13.074 -17.621 1.00 23.67 467 THR A O 1
ATOM 3641 N N . THR A 1 468 ? 50.196 11.654 -16.861 1.00 26.12 468 THR A N 1
ATOM 3642 C CA . THR A 1 468 ? 48.944 12.439 -16.781 1.00 26.12 468 THR A CA 1
ATOM 3643 C C . THR A 1 468 ? 48.848 13.804 -17.490 1.00 26.12 468 THR A C 1
ATOM 3645 O O . THR A 1 468 ? 49.227 14.833 -16.934 1.00 26.12 468 THR A O 1
ATOM 3648 N N . ALA A 1 469 ? 48.157 13.847 -18.636 1.00 28.77 469 ALA A N 1
ATOM 3649 C CA . ALA A 1 469 ? 47.660 15.089 -19.237 1.00 28.77 469 ALA A CA 1
ATOM 3650 C C . ALA A 1 469 ? 46.162 15.293 -18.936 1.00 28.77 469 ALA A C 1
ATOM 3652 O O . ALA A 1 469 ? 45.305 14.557 -19.423 1.00 28.77 469 ALA A O 1
ATOM 3653 N N . THR A 1 470 ? 45.846 16.313 -18.138 1.00 25.45 470 THR A N 1
ATOM 3654 C CA . THR A 1 470 ? 44.479 16.776 -17.867 1.00 25.45 470 THR A CA 1
ATOM 3655 C C . THR A 1 470 ? 43.893 17.525 -19.067 1.00 25.45 470 THR A C 1
ATOM 3657 O O . THR A 1 470 ? 44.513 18.429 -19.626 1.00 25.45 470 THR A O 1
ATOM 3660 N N . SER A 1 471 ? 42.655 17.201 -19.444 1.00 29.03 471 SER A N 1
ATOM 3661 C CA . SER A 1 471 ? 41.911 17.917 -20.484 1.00 29.03 471 SER A CA 1
ATOM 3662 C C . SER A 1 471 ? 41.480 19.306 -19.996 1.00 29.03 471 SER A C 1
ATOM 3664 O O . SER A 1 471 ? 40.611 19.414 -19.128 1.00 29.03 471 SER A O 1
ATOM 3666 N N . LYS A 1 472 ? 42.052 20.378 -20.562 1.00 28.14 472 LYS A N 1
ATOM 3667 C CA . LYS A 1 472 ? 41.680 21.766 -20.239 1.00 28.14 472 LYS A CA 1
ATOM 3668 C C . LYS A 1 472 ? 40.815 22.387 -21.342 1.00 28.14 472 LYS A C 1
ATOM 3670 O O . LYS A 1 472 ? 41.253 22.545 -22.476 1.00 28.14 472 LYS A O 1
ATOM 3675 N N . VAL A 1 473 ? 39.587 22.744 -20.970 1.00 39.09 473 VAL A N 1
ATOM 3676 C CA . VAL A 1 473 ? 38.542 23.339 -21.824 1.00 39.09 473 VAL A CA 1
ATOM 3677 C C . VAL A 1 473 ? 38.826 24.815 -22.143 1.00 39.09 473 VAL A C 1
ATOM 3679 O O . VAL A 1 473 ? 39.286 25.551 -21.272 1.00 39.09 473 VAL A O 1
ATOM 3682 N N . LEU A 1 474 ? 38.463 25.255 -23.355 1.00 32.50 474 LEU A N 1
ATOM 3683 C CA . LEU A 1 474 ? 38.280 26.651 -23.800 1.00 32.50 474 LEU A CA 1
ATOM 3684 C C . LEU A 1 474 ? 37.087 26.695 -24.803 1.00 32.50 474 LEU A C 1
ATOM 3686 O O . LEU A 1 474 ? 36.677 25.636 -25.274 1.00 32.50 474 LEU A O 1
ATOM 3690 N N . PRO A 1 475 ? 36.437 27.847 -25.067 1.00 34.75 475 PRO A N 1
ATOM 3691 C CA . PRO A 1 475 ? 35.368 28.356 -24.210 1.00 34.75 475 PRO A CA 1
ATOM 3692 C C . PRO A 1 475 ? 34.004 28.485 -24.927 1.00 34.75 475 PRO A C 1
ATOM 3694 O O . PRO A 1 475 ? 33.909 28.492 -26.150 1.00 34.75 475 PRO A O 1
ATOM 3697 N N . ARG A 1 476 ? 32.931 28.663 -24.144 1.00 39.34 476 ARG A N 1
ATOM 3698 C CA . ARG A 1 476 ? 31.608 29.079 -24.646 1.00 39.34 476 ARG A CA 1
ATOM 3699 C C . ARG A 1 476 ? 31.620 30.549 -25.084 1.00 39.34 476 ARG A C 1
ATOM 3701 O O . ARG A 1 476 ? 32.033 31.405 -24.306 1.00 39.34 476 ARG A O 1
ATOM 3708 N N . THR A 1 477 ? 30.987 30.847 -26.214 1.00 34.69 477 THR A N 1
ATOM 3709 C CA . THR A 1 477 ? 30.305 32.128 -26.461 1.00 34.69 477 THR A CA 1
ATOM 3710 C C . THR A 1 477 ? 28.866 31.829 -26.872 1.00 34.69 477 THR A C 1
ATOM 3712 O O . THR A 1 477 ? 28.615 30.960 -27.703 1.00 34.69 477 THR A O 1
ATOM 3715 N N . GLY A 1 478 ? 27.906 32.464 -26.198 1.00 31.09 478 GLY A N 1
ATOM 3716 C CA . GLY A 1 478 ? 26.481 32.205 -26.400 1.00 31.09 478 GLY A CA 1
ATOM 3717 C C . GLY A 1 478 ? 25.851 33.165 -27.402 1.00 31.09 478 GLY A C 1
ATOM 3718 O O . GLY A 1 478 ? 26.244 34.326 -27.484 1.00 31.09 478 GLY A O 1
ATOM 3719 N N . GLU A 1 479 ? 24.821 32.691 -28.093 1.00 33.22 479 GLU A N 1
ATOM 3720 C CA . GLU A 1 479 ? 23.888 33.519 -28.851 1.00 33.22 479 GLU A CA 1
ATOM 3721 C C . GLU A 1 479 ? 22.549 33.521 -28.097 1.00 33.22 479 GLU A C 1
ATOM 3723 O O . GLU A 1 479 ? 21.980 32.460 -27.830 1.00 33.22 479 GLU A O 1
ATOM 3728 N N . GLN A 1 480 ? 22.061 34.696 -27.686 1.00 34.03 480 GLN A N 1
ATOM 3729 C CA . GLN A 1 480 ? 20.738 34.796 -27.068 1.00 34.03 480 GLN A CA 1
ATOM 3730 C C . GLN A 1 480 ? 19.654 34.762 -28.142 1.00 34.03 480 GLN A C 1
ATOM 3732 O O . GLN A 1 480 ? 19.659 35.578 -29.062 1.00 34.03 480 GLN A O 1
ATOM 3737 N N . LYS A 1 481 ? 18.665 33.880 -27.965 1.00 32.41 481 LYS A N 1
ATOM 3738 C CA . LYS A 1 481 ? 17.386 33.972 -28.668 1.00 32.41 481 LYS A CA 1
ATOM 3739 C C . LYS A 1 481 ? 16.251 34.177 -27.679 1.00 32.41 481 LYS A C 1
ATOM 3741 O O . LYS A 1 481 ? 15.947 33.317 -26.858 1.00 32.41 481 LYS A O 1
ATOM 3746 N N . ASN A 1 482 ? 15.640 35.347 -27.794 1.00 35.03 482 ASN A N 1
ATOM 3747 C CA . ASN A 1 482 ? 14.467 35.755 -27.040 1.00 35.03 482 ASN A CA 1
ATOM 3748 C C . ASN A 1 482 ? 13.271 34.902 -27.478 1.00 35.03 482 ASN A C 1
ATOM 3750 O O . ASN A 1 482 ? 13.044 34.766 -28.677 1.00 35.03 482 ASN A O 1
ATOM 3754 N N . ASN A 1 483 ? 12.486 34.390 -26.530 1.00 32.25 483 ASN A N 1
ATOM 3755 C CA . ASN A 1 483 ? 11.122 33.926 -26.786 1.00 32.25 483 ASN A CA 1
ATOM 3756 C C . ASN A 1 483 ? 10.294 34.030 -25.498 1.00 32.25 483 ASN A C 1
ATOM 3758 O O . ASN A 1 483 ? 10.232 33.110 -24.686 1.00 32.25 483 ASN A O 1
ATOM 3762 N N . THR A 1 484 ? 9.663 35.185 -25.304 1.00 32.56 484 THR A N 1
ATOM 3763 C CA . THR A 1 484 ? 8.649 35.412 -24.272 1.00 32.56 484 THR A CA 1
ATOM 3764 C C . THR A 1 484 ? 7.285 35.010 -24.819 1.00 32.56 484 THR A C 1
ATOM 3766 O O . THR A 1 484 ? 6.800 35.641 -25.753 1.00 32.56 484 THR A O 1
ATOM 3769 N N . THR A 1 485 ? 6.628 34.019 -24.208 1.00 32.12 485 THR A N 1
ATOM 3770 C CA . THR A 1 485 ? 5.201 33.768 -24.468 1.00 32.12 485 THR A CA 1
ATOM 3771 C C . THR A 1 485 ? 4.461 33.423 -23.177 1.00 32.12 485 THR A C 1
ATOM 3773 O O . THR A 1 485 ? 4.544 32.308 -22.684 1.00 32.12 485 THR A O 1
ATOM 3776 N N . ILE A 1 486 ? 3.764 34.434 -22.652 1.00 35.59 486 ILE A N 1
ATOM 3777 C CA . ILE A 1 486 ? 2.440 34.374 -22.011 1.00 35.59 486 ILE A CA 1
ATOM 3778 C C . ILE A 1 486 ? 2.184 33.226 -21.012 1.00 35.59 486 ILE A C 1
ATOM 3780 O O . ILE A 1 486 ? 1.832 32.116 -21.398 1.00 35.59 486 ILE A O 1
ATOM 3784 N N . LEU A 1 487 ? 2.121 33.586 -19.726 1.00 30.55 487 LEU A N 1
ATOM 3785 C CA . LEU A 1 487 ? 1.055 33.114 -18.836 1.00 30.55 487 LEU A CA 1
ATOM 3786 C C . LEU A 1 487 ? 0.515 34.319 -18.044 1.00 30.55 487 LEU A C 1
ATOM 3788 O O . LEU A 1 487 ? 1.295 35.129 -17.544 1.00 30.55 487 LEU A O 1
ATOM 3792 N N . THR A 1 488 ? -0.805 34.459 -17.952 1.00 35.53 488 THR A N 1
ATOM 3793 C CA . THR A 1 488 ? -1.497 35.541 -17.229 1.00 35.53 488 THR A CA 1
ATOM 3794 C C . THR A 1 488 ? -2.693 34.995 -16.446 1.00 35.53 488 THR A C 1
ATOM 3796 O O . THR A 1 488 ? -3.209 33.934 -16.784 1.00 35.53 488 THR A O 1
ATOM 3799 N N . VAL A 1 489 ? -3.162 35.795 -15.470 1.00 35.41 489 VAL A N 1
ATOM 3800 C CA . VAL A 1 489 ? -4.358 35.612 -14.605 1.00 35.41 489 VAL A CA 1
ATOM 3801 C C . VAL A 1 489 ? -4.243 34.432 -13.609 1.00 35.41 489 VAL A C 1
ATOM 3803 O O . VAL A 1 489 ? -3.812 33.354 -13.985 1.00 35.41 489 VAL A O 1
ATOM 3806 N N . PHE A 1 490 ? -4.567 34.513 -12.310 1.00 33.75 490 PHE A N 1
ATOM 3807 C CA . PHE A 1 490 ? -5.179 35.524 -11.416 1.00 33.75 490 PHE A CA 1
ATOM 3808 C C . PHE A 1 490 ? -4.192 35.878 -10.266 1.00 33.75 490 PHE A C 1
ATOM 3810 O O . PHE A 1 490 ? -3.213 35.174 -10.069 1.00 33.75 490 PHE A O 1
ATOM 3817 N N . GLY A 1 491 ? -4.322 36.927 -9.446 1.00 26.77 491 GLY A N 1
ATOM 3818 C CA . GLY A 1 491 ? -5.434 37.850 -9.210 1.00 26.77 491 GLY A CA 1
ATOM 3819 C C . GLY A 1 491 ? -5.817 37.898 -7.719 1.00 26.77 491 GLY A C 1
ATOM 3820 O O . GLY A 1 491 ? -6.661 37.119 -7.308 1.00 26.77 491 GLY A O 1
ATOM 3821 N N . LEU A 1 492 ? -5.191 38.823 -6.966 1.00 34.41 492 LEU A N 1
ATOM 3822 C CA . LEU A 1 492 ? -5.733 39.628 -5.839 1.00 34.41 492 LEU A CA 1
ATOM 3823 C C . LEU A 1 492 ? -6.668 38.977 -4.783 1.00 34.41 492 LEU A C 1
ATOM 3825 O O . LEU A 1 492 ? -7.763 38.559 -5.128 1.00 34.41 492 LEU A O 1
ATOM 3829 N N . LEU A 1 493 ? -6.383 39.151 -3.476 1.00 30.08 493 LEU A N 1
ATOM 3830 C CA . LEU A 1 493 ? -6.914 40.258 -2.635 1.00 30.08 493 LEU A CA 1
ATOM 3831 C C . LEU A 1 493 ? -6.505 40.136 -1.134 1.00 30.08 493 LEU A C 1
ATOM 3833 O O . LEU A 1 493 ? -6.167 39.068 -0.644 1.00 30.08 493 LEU A O 1
ATOM 3837 N N . LEU A 1 494 ? -6.543 41.292 -0.462 1.00 33.75 494 LEU A N 1
ATOM 3838 C CA . LEU A 1 494 ? -6.450 41.679 0.968 1.00 33.75 494 LEU A CA 1
ATOM 3839 C C . LEU A 1 494 ? -7.120 40.710 1.999 1.00 33.75 494 LEU A C 1
ATOM 3841 O O . LEU A 1 494 ? -7.911 39.865 1.610 1.00 33.75 494 LEU A O 1
ATOM 3845 N N . LEU A 1 495 ? -6.942 40.806 3.333 1.00 33.09 495 LEU A N 1
ATOM 3846 C CA . LEU A 1 495 ? -6.846 42.011 4.185 1.00 33.09 495 LEU A CA 1
ATOM 3847 C C . LEU A 1 495 ? -6.292 41.706 5.603 1.00 33.09 495 LEU A C 1
ATOM 3849 O O . LEU A 1 495 ? -6.310 40.573 6.071 1.00 33.09 495 LEU A O 1
ATOM 3853 N N . THR A 1 496 ? -5.827 42.744 6.301 1.00 46.22 496 THR A N 1
ATOM 3854 C CA . THR A 1 496 ? -5.353 42.735 7.702 1.00 46.22 496 THR A CA 1
ATOM 3855 C C . THR A 1 496 ? -6.479 42.662 8.745 1.00 46.22 496 THR A C 1
ATOM 3857 O O . THR A 1 496 ? -7.510 43.289 8.531 1.00 46.22 496 THR A O 1
ATOM 3860 N N . ILE A 1 497 ? -6.209 42.125 9.943 1.00 38.75 497 ILE A N 1
ATOM 3861 C CA . ILE A 1 497 ? -6.662 42.688 11.238 1.00 38.75 497 ILE A CA 1
ATOM 3862 C C . ILE A 1 497 ? -5.727 42.196 12.358 1.00 38.75 497 ILE A C 1
ATOM 3864 O O . ILE A 1 497 ? -5.146 41.118 12.270 1.00 38.75 497 ILE A O 1
ATOM 3868 N N . ALA A 1 498 ? -5.527 43.029 13.380 1.00 36.50 498 ALA A N 1
ATOM 3869 C CA . ALA A 1 498 ? -4.608 42.783 14.490 1.00 36.50 498 ALA A CA 1
ATOM 3870 C C . ALA A 1 498 ? -5.318 42.197 15.719 1.00 36.50 498 ALA A C 1
ATOM 3872 O O . ALA A 1 498 ? -6.507 42.441 15.910 1.00 36.50 498 ALA A O 1
ATOM 3873 N N . CYS A 1 499 ? -4.559 41.586 16.636 1.00 33.81 499 CYS A N 1
ATOM 3874 C CA . CYS A 1 499 ? -4.871 41.726 18.059 1.00 33.81 499 CYS A CA 1
ATOM 3875 C C . CYS A 1 499 ? -3.617 41.634 18.944 1.00 33.81 499 CYS A C 1
ATOM 3877 O O . CYS A 1 499 ? -2.840 40.685 18.869 1.00 33.81 499 CYS A O 1
ATOM 3879 N N . VAL A 1 500 ? -3.429 42.646 19.792 1.00 39.09 500 VAL A N 1
ATOM 3880 C CA . VAL A 1 500 ? -2.428 42.675 20.870 1.00 39.09 500 VAL A CA 1
ATOM 3881 C C . VAL A 1 500 ? -3.034 42.013 22.109 1.00 39.09 500 VAL A C 1
ATOM 3883 O O . VAL A 1 500 ? -4.187 42.279 22.435 1.00 39.09 500 VAL A O 1
ATOM 3886 N N . GLY A 1 501 ? -2.257 41.201 22.829 1.00 34.97 501 GLY A N 1
ATOM 3887 C CA . GLY A 1 501 ? -2.715 40.538 24.055 1.00 34.97 501 GLY A CA 1
ATOM 3888 C C . GLY A 1 501 ? -1.566 39.977 24.890 1.00 34.97 501 GLY A C 1
ATOM 3889 O O . GLY A 1 501 ? -1.285 38.785 24.855 1.00 34.97 501 GLY A O 1
ATOM 3890 N N . ALA A 1 502 ? -0.869 40.835 25.635 1.00 40.19 502 ALA A N 1
ATOM 3891 C CA . ALA A 1 502 ? 0.144 40.394 26.593 1.00 40.19 502 ALA A CA 1
ATOM 3892 C C . ALA A 1 502 ? -0.502 39.924 27.907 1.00 40.19 502 ALA A C 1
ATOM 3894 O O . ALA A 1 502 ? -1.394 40.611 28.385 1.00 40.19 502 ALA A O 1
ATOM 3895 N N . ILE A 1 503 ? 0.031 38.871 28.551 1.00 41.09 503 ILE A N 1
ATOM 3896 C CA . ILE A 1 503 ? 0.108 38.719 30.025 1.00 41.09 503 ILE A CA 1
ATOM 3897 C C . ILE A 1 503 ? 1.208 37.700 30.413 1.00 41.09 503 ILE A C 1
ATOM 3899 O O . ILE A 1 503 ? 1.057 36.487 30.407 1.00 41.09 503 ILE A O 1
ATOM 3903 N N . LYS A 1 504 ? 2.382 38.246 30.736 1.00 40.38 504 LYS A N 1
ATOM 3904 C CA . LYS A 1 504 ? 3.099 38.083 32.015 1.00 40.38 504 LYS A CA 1
ATOM 3905 C C . LYS A 1 504 ? 2.780 36.831 32.877 1.00 40.38 504 LYS A C 1
ATOM 3907 O O . LYS A 1 504 ? 1.795 36.846 33.608 1.00 40.38 504 LYS A O 1
ATOM 3912 N N . ARG A 1 505 ? 3.777 35.952 33.072 1.00 39.81 505 ARG A N 1
ATOM 3913 C CA . ARG A 1 505 ? 4.366 35.700 34.414 1.00 39.81 505 ARG A CA 1
ATOM 3914 C C . ARG A 1 505 ? 5.759 35.054 34.355 1.00 39.81 505 ARG A C 1
ATOM 3916 O O . ARG A 1 505 ? 6.056 34.240 33.494 1.00 39.81 505 ARG A O 1
ATOM 3923 N N . ARG A 1 506 ? 6.626 35.492 35.275 1.00 46.44 506 ARG A N 1
ATOM 3924 C CA . ARG A 1 506 ? 7.955 34.922 35.560 1.00 46.44 506 ARG A CA 1
ATOM 3925 C C . ARG A 1 506 ? 7.831 33.889 36.685 1.00 46.44 506 ARG A C 1
ATOM 3927 O O . ARG A 1 506 ? 6.940 34.044 37.512 1.00 46.44 506 ARG A O 1
ATOM 3934 N N . ARG A 1 507 ? 8.813 32.979 36.740 1.00 44.41 507 ARG A N 1
ATOM 3935 C CA . ARG A 1 507 ? 9.411 32.349 37.939 1.00 44.41 507 ARG A CA 1
ATOM 3936 C C . ARG A 1 507 ? 8.655 32.543 39.268 1.00 44.41 507 ARG A C 1
ATOM 3938 O O . ARG A 1 507 ? 8.723 33.629 39.847 1.00 44.41 507 ARG A O 1
ATOM 3945 N N . ALA A 1 508 ? 8.128 31.446 39.793 1.00 50.25 508 ALA A N 1
ATOM 3946 C CA . ALA A 1 508 ? 8.537 30.928 41.097 1.00 50.25 508 ALA A CA 1
ATOM 3947 C C . ALA A 1 508 ? 8.984 29.479 40.859 1.00 50.25 508 ALA A C 1
ATOM 3949 O O . ALA A 1 508 ? 8.313 28.838 40.019 1.00 50.25 508 ALA A O 1
#

Sequence (508 aa):
MIYTKAVKEQGIVLAQYQDESGKPLIGDEVMTGEVGSEYTTTQKVIDGYVFKEVVGTPSGKYVLGITKVVYVYTKIPAEQGKVIVHYQDEEQNSLSPDVELTGDIDDIYTAEVKPFDDYVLKGIEGNVSGKFTAQDQEVTLIYAKKGSGTEKGVLIVDYQDETGHPLLNSEVTIGEIDEDYETTQKDIEGYTFKEVQGNVTGKYVDGITRVTYIYTKDKEPEKLGNLTIKYQDEKGEKLAEDFTDSQPIGTSIPLEQLNKTFENYEFKEIKGFTSGVYTAEDQEITVIYRKLTGKAIVNHISDSGKVLANPVLMSGDVGDGYESAKKEFKGYKFKETLGNSTGIYTSELQIVTYIYSNKATIRILYVDEQGNELAPAEQKIGIIGDKYETQAQAIDGWTVKETPKNAKGNYQETEQTITYVYLKENKPAANIESDTTGNGGENTNNSNASITTYRSTKILPNAGGSTTATSKVLPRTGEQKNNTTILTVFGLLLLTIACVGAIKRRRA

Solvent-accessible surface area (backbone atoms only — not comparable to full-atom values): 31476 Å² total; per-residue (Å²): 135,86,84,74,76,78,80,80,40,33,8,35,38,39,40,39,39,21,36,84,87,64,50,72,74,55,84,47,46,59,48,78,41,50,53,71,40,78,50,75,64,78,89,78,92,50,92,67,44,42,85,70,52,70,49,67,66,54,55,52,56,31,46,83,53,78,46,64,26,37,41,32,27,43,72,55,79,75,61,64,12,38,38,40,39,41,34,25,35,86,86,69,47,73,76,47,82,68,45,80,48,74,45,44,51,71,40,69,45,69,63,82,84,78,89,50,96,65,41,41,61,72,49,70,47,69,62,57,36,40,60,30,37,96,54,81,41,64,24,40,44,30,27,37,54,68,92,66,74,88,62,33,8,35,42,38,40,38,34,24,35,88,86,68,51,68,76,50,62,44,50,75,50,77,42,49,55,72,41,78,49,77,65,78,91,76,93,49,94,67,38,44,83,70,52,71,46,64,68,57,57,52,58,30,44,86,57,75,48,60,30,38,42,32,25,44,73,56,79,78,77,78,57,61,8,44,41,37,40,38,37,24,37,85,87,65,53,75,75,52,85,62,50,72,53,73,45,48,51,66,42,74,55,69,63,67,78,77,66,70,84,54,91,60,42,42,86,41,40,74,43,62,73,61,55,65,37,35,39,90,57,74,40,57,30,39,42,33,26,41,73,36,69,8,36,36,39,43,38,38,28,34,79,84,70,48,76,76,48,84,69,44,80,45,73,48,46,38,70,39,76,50,77,64,79,85,81,88,50,95,61,43,43,84,70,52,69,47,61,66,54,56,52,57,31,37,84,60,80,43,60,27,36,39,31,23,34,43,68,19,47,36,41,38,40,38,21,37,88,87,66,50,77,74,49,86,69,45,78,49,76,48,47,36,68,40,76,48,76,65,78,84,81,92,48,94,65,46,42,78,69,54,83,45,89,70,39,47,52,58,38,41,94,58,76,42,80,38,60,39,37,33,40,74,58,79,76,80,82,82,80,87,84,90,83,91,85,90,89,86,88,80,91,83,86,90,83,90,79,90,90,82,91,91,88,86,85,88,84,88,90,85,86,90,82,91,82,88,85,81,90,80,88,83,82,91,83,85,82,90,78,90,81,90,78,89,87,79,89,86,80,88,83,88,85,90,86,88,85,90,84,88,82,89,84,77,89,131

Secondary structure (DSSP, 8-state):
---------EEEEEEEEEETT--EEEEEEEEEEETTSEEE-----BTTEEEEEEES-SEEE--SEEEEEEEEEEEPPPPEEEEEEEEEETT--EEEEEEEEEEETT-EEE-----BTTEEEEEEES-SEEE--SS-EEEEEEEEETTSS--EEEEEEEEEETTS-EEEEEEEEEEETT-EEE-----BTTEEEEEEES-SEEE--SEEEEEEEEEEEP----PEEEEEEEEEETT--EEEEEEEEEEETTPBP-GGGSS---TTEEEEEEES---SB--SSPEEEEEEEEE-EEEEEEEEEETT--EEEEEEEEEEETT-EEE--PPPBTTBEEEEEES-SEEE--SSPEEEEEEEE-EEEEEEEEEETT--EEEEEEEEEEETT-EEE--PPPBTTEEEEE--TTSEEE--SS-EEEEEEEEE--PPP-------------------------------------------------------------------------------

Organism: Enterococcus avium (NCBI:txid33945)

Mean predicted aligned error: 16.81 Å

pLDDT: mean 82.1, std 22.69, range [23.67, 98.25]

InterPro domains:
  IPR009459 MucBP domain [PF06458] (13-74)
  IPR009459 MucBP domain [PF06458] (82-143)
  IPR009459 MucBP domain [PF06458] (156-216)
  IPR009459 MucBP domain [PF06458] (227-290)
  IPR009459 MucBP domain [PF06458] (297-356)
  IPR009459 MucBP domain [PF06458] (362-422)
  IPR019931 LPXTG cell wall anchor motif [PF00746] (469-507)
  IPR019931 LPXTG cell wall anchor motif [PS50847] (474-508)

Nearest PDB structures (foldseek):
  7yl4-assembly2_B  TM=4.790E-01  e=3.095E-10  Lactococcus lactis subsp. lactis
  7yl5-assembly2_B  TM=4.256E-01  e=7.146E-10  Lactococcus lactis subsp. lactis
  7yl6-assembly1_A  TM=1.735E-01  e=1.027E-12  Lactococcus lactis subsp. lactis
  2kvz-assembly1_A  TM=8.641E-01  e=1.032E-02  Listeria monocytogenes
  2kyw-assembly1_A  TM=8.438E-01  e=1.977E-01  Pediococcus pentosaceus ATCC 25745

Foldseek 3Di:
DDPPPPPFFKAKEKEFEAEPVRFGQDFIFIDIDTFFAKAAADDDDGPQKDWDDKDFDRIDGGDHYYGYIYTYIYGHDADKFKEKEFEAEPVRHGPDDIDIDMDGFQFKAAADDDDDDQKFFPDKDFDRIDTGHPDYHYIYTYIYGPPDPFGKAKEWEFEAEPVRGGQDTIDIDIDTFFAKDAADDDDGPQWAWDDKDFDRIDTGDTYYGYIYTYIYGHDDPQQKFKEWEFEAEPVRHGQDDIDIDIDGWSAFDDSVSQVDDDPQKDWGYKPQPGGRTGHNYHTYIYTYIYGAKFKEWEFEAEPVGHGQDDIDIDIDGFQAKDAADDDDDPLKAWDDKDFDRIDGGDNDYHYIYTYIYQKFKEKEFEAEPVRHGQDDIDIDMDGAFAKDADDDDDGPQKDFPDFDPVNIDGGHPDYHYGYTYIDGHDDDDDDDDDDDDDDDDDDDDDDDDDDDDDDDDDDDDDDDDDDDDDDDDDDDDDDDDDDDDDDDDDDDDDDDDDDDDDDDDDDD

Radius of gyration: 55.75 Å; Cα contacts (8 Å, |Δi|>4): 1009; chains: 1; bounding box: 143×66×150 Å